Protein AF-A0A1Q7ASB4-F1 (afdb_monomer_lite)

Secondary structure (DSSP, 8-state):
-------EEE--HHHHHHHHHHHHH-TTTTTS-HHHHHHHHHH-EEEEE-TTPEEEE-STT-EEEEEES-EE-TTS-EE-TT-EE---SSSS-EEEEEESS-EEEEEETTGGGGGGGS---PPPPPP--S--PPP-------PPPP--PPPPPPPS---HHHHHHHHHHHHHHHHHHHHHHHHHHHHT-SPEEE-S---TTEEEEEEEESEEEEEETTEEEEEETT-EEEEETT-EEEE-TT-EEEEE-TTS-EEEE-TT-EEEEEEEEEETTTBEEEEEEEEEES-EEEE---S-TTBPPPEEEEEETTEEEEEEEEEEEEEETTEEEEEEEEEEETTEEEPP--S-B-SSSSSTT-BPPPP----PPP---------------------------------PPPPPPPPPPPPPPPPPPPPPPPEEEEEEES-SEEPEEPPTT-EEESSS-TTS-SEEEEEEEEEE-SSS-GGG-EEEEEEEETTT--EEEEE-EEETTEEEEEEEEE--GGGTT-EEEEEEEEEE-TT--EEEEEEEEEEP--EEE-

Structure (mmCIF, N/CA/C/O backbone):
data_AF-A0A1Q7ASB4-F1
#
_entry.id   AF-A0A1Q7ASB4-F1
#
loop_
_atom_site.group_PDB
_atom_site.id
_atom_site.type_symbol
_atom_site.label_atom_id
_atom_site.label_alt_id
_atom_site.label_comp_id
_atom_site.label_asym_id
_atom_site.label_entity_id
_atom_site.label_seq_id
_atom_site.pdbx_PDB_ins_code
_atom_site.Cartn_x
_atom_site.Cartn_y
_atom_site.Cartn_z
_atom_site.occupancy
_atom_site.B_iso_or_equiv
_atom_site.auth_seq_id
_atom_site.auth_comp_id
_atom_site.auth_asym_id
_atom_site.auth_atom_id
_atom_site.pdbx_PDB_model_num
ATOM 1 N N . MET A 1 1 ? -13.206 16.708 -4.229 1.00 25.05 1 MET A N 1
ATOM 2 C CA . MET A 1 1 ? -12.860 16.455 -2.815 1.00 25.05 1 MET A CA 1
ATOM 3 C C . MET A 1 1 ? -12.119 15.139 -2.797 1.00 25.05 1 MET A C 1
ATOM 5 O O . MET A 1 1 ? -12.651 14.188 -3.350 1.00 25.05 1 MET A O 1
ATOM 9 N N . ALA A 1 2 ? -10.882 15.121 -2.306 1.00 22.73 2 ALA A N 1
ATOM 10 C CA . ALA A 1 2 ? -10.065 13.915 -2.298 1.00 22.73 2 ALA A CA 1
ATOM 11 C C . ALA A 1 2 ? -10.265 13.195 -0.964 1.00 22.73 2 ALA A C 1
ATOM 13 O O . ALA A 1 2 ? -9.857 13.717 0.072 1.00 22.73 2 ALA A O 1
ATOM 14 N N . ALA A 1 3 ? -10.899 12.026 -1.001 1.00 24.25 3 ALA A N 1
ATOM 15 C CA . ALA A 1 3 ? -10.689 11.035 0.038 1.00 24.25 3 ALA A CA 1
ATOM 16 C C . ALA A 1 3 ? -9.322 10.402 -0.259 1.00 24.25 3 ALA A C 1
ATOM 18 O O . ALA A 1 3 ? -9.082 9.919 -1.365 1.00 24.25 3 ALA A O 1
ATOM 19 N N . ALA A 1 4 ? -8.384 10.564 0.669 1.00 26.89 4 ALA A N 1
ATOM 20 C CA . ALA A 1 4 ? -7.011 10.104 0.528 1.00 26.89 4 ALA A CA 1
ATOM 21 C C . ALA A 1 4 ? -6.717 9.163 1.693 1.00 26.89 4 ALA A C 1
ATOM 23 O O . ALA A 1 4 ? -6.247 9.592 2.746 1.00 26.89 4 ALA A O 1
ATOM 24 N N . VAL A 1 5 ? -7.036 7.885 1.501 1.00 30.77 5 VAL A N 1
ATOM 25 C CA . VAL A 1 5 ? -6.716 6.816 2.448 1.00 30.77 5 VAL A CA 1
ATOM 26 C C . VAL A 1 5 ? -5.707 5.889 1.778 1.00 30.77 5 VAL A C 1
ATOM 28 O O . VAL A 1 5 ? -5.995 5.276 0.749 1.00 30.77 5 VAL A O 1
ATOM 31 N N . GLY A 1 6 ? -4.502 5.850 2.355 1.00 34.44 6 GLY A N 1
ATOM 32 C CA . GLY A 1 6 ? -3.413 4.964 1.941 1.00 34.44 6 GLY A CA 1
ATOM 33 C C . GLY A 1 6 ? -3.735 3.480 2.169 1.00 34.44 6 GLY A C 1
ATOM 34 O O . GLY A 1 6 ? -4.826 3.150 2.633 1.00 34.44 6 GLY A O 1
ATOM 35 N N . PRO A 1 7 ? -2.798 2.561 1.874 1.00 34.56 7 PRO A N 1
ATOM 36 C CA . PRO A 1 7 ? -3.008 1.135 2.104 1.00 34.56 7 PRO A CA 1
ATOM 37 C C . PRO A 1 7 ? -3.270 0.858 3.592 1.00 34.56 7 PRO A C 1
ATOM 39 O O . PRO A 1 7 ? -2.356 0.868 4.415 1.00 34.56 7 PRO A O 1
ATOM 42 N N . VAL A 1 8 ? -4.526 0.581 3.941 1.00 42.12 8 VAL A N 1
ATOM 43 C CA . VAL A 1 8 ? -4.885 0.149 5.296 1.00 42.12 8 VAL A CA 1
ATOM 44 C C . VAL A 1 8 ? -4.297 -1.255 5.521 1.00 42.12 8 VAL A C 1
ATOM 46 O O . VAL A 1 8 ? -4.379 -2.086 4.609 1.00 42.12 8 VAL A O 1
ATOM 49 N N . PRO A 1 9 ? -3.708 -1.564 6.693 1.00 46.97 9 PRO A N 1
ATOM 50 C CA . PRO A 1 9 ? -3.301 -2.927 7.027 1.00 46.97 9 PRO A CA 1
ATOM 51 C C . PRO A 1 9 ? -4.515 -3.862 7.005 1.00 46.97 9 PRO A C 1
ATOM 53 O O . PRO A 1 9 ? -5.436 -3.702 7.803 1.00 46.97 9 PRO A O 1
ATOM 56 N N . GLY A 1 10 ? -4.536 -4.816 6.072 1.00 51.00 10 GLY A N 1
ATOM 57 C CA . GLY A 1 10 ? -5.626 -5.778 5.921 1.00 51.00 10 GLY A CA 1
ATOM 58 C C . GLY A 1 10 ? -5.279 -7.178 6.420 1.00 51.00 10 GLY A C 1
ATOM 59 O O . GLY A 1 10 ? -4.098 -7.502 6.596 1.00 51.00 10 GLY A O 1
ATOM 60 N N . PRO A 1 11 ? -6.295 -8.047 6.581 1.00 57.06 11 PRO A N 1
ATOM 61 C CA . PRO A 1 11 ? -6.079 -9.449 6.905 1.00 57.06 11 PRO A CA 1
ATOM 62 C C . PRO A 1 11 ? -5.204 -10.138 5.837 1.00 57.06 11 PRO A C 1
ATOM 64 O O . PRO A 1 11 ? -5.311 -9.807 4.647 1.00 57.06 11 PRO A O 1
ATOM 67 N N . PRO A 1 12 ? -4.357 -11.112 6.226 1.00 59.62 12 PRO A N 1
ATOM 68 C CA . PRO A 1 12 ? -3.463 -11.820 5.309 1.00 59.62 12 PRO A CA 1
ATOM 69 C C . PRO A 1 12 ? -4.223 -12.504 4.162 1.00 59.62 12 PRO A C 1
ATOM 71 O O . PRO A 1 12 ? -5.393 -12.847 4.334 1.00 59.62 12 PRO A O 1
ATOM 74 N N . PRO A 1 13 ? -3.590 -12.791 3.006 1.00 58.12 13 PRO A N 1
ATOM 75 C CA . PRO A 1 13 ? -4.288 -13.299 1.818 1.00 58.12 13 PRO A CA 1
ATOM 76 C C . PRO A 1 13 ? -5.186 -14.527 2.055 1.00 58.12 13 PRO A C 1
ATOM 78 O O . PRO A 1 13 ? -6.270 -14.610 1.479 1.00 58.12 13 PRO A O 1
ATOM 81 N N . ALA A 1 14 ? -4.778 -15.453 2.931 1.00 61.59 14 ALA A N 1
ATOM 82 C CA . ALA A 1 14 ? -5.577 -16.625 3.293 1.00 61.59 14 ALA A CA 1
ATOM 83 C C . ALA A 1 14 ? -6.843 -16.258 4.094 1.00 61.59 14 ALA A C 1
ATOM 85 O O . ALA A 1 14 ? -7.936 -16.730 3.783 1.00 61.59 14 ALA A O 1
ATOM 86 N N . GLU A 1 15 ? -6.716 -15.373 5.084 1.00 69.50 15 GLU A N 1
ATOM 87 C CA . GLU A 1 15 ? -7.846 -14.894 5.887 1.00 69.50 15 GLU A CA 1
ATOM 88 C C . GLU A 1 15 ? -8.772 -13.965 5.086 1.00 69.50 15 GLU A C 1
ATOM 90 O O . GLU A 1 15 ? -9.994 -14.014 5.221 1.00 69.50 15 GLU A O 1
ATOM 95 N N . ARG A 1 16 ? -8.202 -13.170 4.176 1.00 69.88 16 ARG A N 1
ATOM 96 C CA . ARG A 1 16 ? -8.936 -12.350 3.210 1.00 69.88 16 ARG A CA 1
ATOM 97 C C . ARG A 1 16 ? -9.783 -13.208 2.266 1.00 69.88 16 ARG A C 1
ATOM 99 O O . ARG A 1 16 ? -10.935 -12.864 2.020 1.00 69.88 16 ARG A O 1
ATOM 106 N N . ALA A 1 17 ? -9.256 -14.331 1.773 1.00 68.38 17 ALA A N 1
ATOM 107 C CA . ALA A 1 17 ? -10.013 -15.270 0.940 1.00 68.38 17 ALA A CA 1
ATOM 108 C C . ALA A 1 17 ? -11.163 -15.951 1.713 1.00 68.38 17 ALA A C 1
ATOM 110 O O . ALA A 1 17 ? -12.240 -16.186 1.161 1.00 68.38 17 ALA A O 1
ATOM 111 N N . GLU A 1 18 ? -10.967 -16.228 3.003 1.00 75.38 18 GLU A N 1
ATOM 112 C CA . GLU A 1 18 ? -12.019 -16.725 3.893 1.00 75.38 18 GLU A CA 1
ATOM 113 C C . GLU A 1 18 ? -13.109 -15.672 4.148 1.00 75.38 18 GLU A C 1
ATOM 115 O O . GLU A 1 18 ? -14.295 -15.996 4.088 1.00 75.38 18 GLU A O 1
ATOM 120 N N . LEU A 1 19 ? -12.731 -14.408 4.362 1.00 77.81 19 LEU A N 1
ATOM 121 C CA . LEU A 1 19 ? -13.666 -13.281 4.419 1.00 77.81 19 LEU A CA 1
ATOM 122 C C . LEU A 1 19 ? -14.417 -13.088 3.091 1.00 77.81 19 LEU A C 1
ATOM 124 O O . LEU A 1 19 ? -15.621 -12.841 3.123 1.00 77.81 19 LEU A O 1
ATOM 128 N N . GLU A 1 20 ? -13.756 -13.235 1.931 1.00 78.38 20 GLU A N 1
ATOM 129 C CA . GLU A 1 20 ? -14.415 -13.192 0.613 1.00 78.38 20 GLU A CA 1
ATOM 130 C C . GLU A 1 20 ? -15.538 -14.242 0.566 1.00 78.38 20 GLU A C 1
ATOM 132 O O . GLU A 1 20 ? -16.700 -13.882 0.366 1.00 78.38 20 GLU A O 1
ATOM 137 N N . LEU A 1 21 ? -15.224 -15.501 0.889 1.00 77.88 21 LEU A N 1
ATOM 138 C CA . LEU A 1 21 ? -16.192 -16.603 0.965 1.00 77.88 21 LEU A CA 1
ATOM 139 C C . LEU A 1 21 ? -17.301 -16.385 2.009 1.00 77.88 21 LEU A C 1
ATOM 141 O O . LEU A 1 21 ? -18.442 -16.794 1.787 1.00 77.88 21 LEU A O 1
ATOM 145 N N . LEU A 1 22 ? -16.991 -15.774 3.154 1.00 78.50 22 LEU A N 1
ATOM 146 C CA . LEU A 1 22 ? -17.960 -15.516 4.221 1.00 78.50 22 LEU A CA 1
ATOM 147 C C . LEU A 1 22 ? -18.964 -14.424 3.830 1.00 78.50 22 LEU A C 1
ATOM 149 O O . LEU A 1 22 ? -20.159 -14.577 4.083 1.00 78.50 22 LEU A O 1
ATOM 153 N N . PHE A 1 23 ? -18.500 -13.357 3.176 1.00 77.81 23 PHE A N 1
ATOM 154 C CA . PHE A 1 23 ? -19.364 -12.283 2.685 1.00 77.81 23 PHE A CA 1
ATOM 155 C C . PHE A 1 23 ? -20.238 -12.740 1.504 1.00 77.81 23 PHE A C 1
ATOM 157 O O . PHE A 1 23 ? -21.387 -12.318 1.432 1.00 77.81 23 PHE A O 1
ATOM 164 N N . ASP A 1 24 ? -19.760 -13.644 0.635 1.00 73.19 24 ASP A N 1
ATOM 165 C CA . ASP A 1 24 ? -20.602 -14.256 -0.415 1.00 73.19 24 ASP A CA 1
ATOM 166 C C . ASP A 1 24 ? -21.713 -15.146 0.165 1.00 73.19 24 ASP A C 1
ATOM 168 O O . ASP A 1 24 ? -22.799 -15.252 -0.404 1.00 73.19 24 ASP A O 1
ATOM 172 N N . ARG A 1 25 ? -21.452 -15.801 1.304 1.00 69.38 25 ARG A N 1
ATOM 173 C CA . ARG A 1 25 ? -22.406 -16.703 1.974 1.00 69.38 25 ARG A CA 1
ATOM 174 C C . ARG A 1 25 ? -23.361 -15.988 2.930 1.00 69.38 25 ARG A C 1
ATOM 176 O O . ARG A 1 25 ? -24.376 -16.570 3.311 1.00 69.38 25 ARG A O 1
ATOM 183 N N . SER A 1 26 ? -23.056 -14.758 3.339 1.00 66.94 26 SER A N 1
ATOM 184 C CA . SER A 1 26 ? -23.902 -13.981 4.243 1.00 66.94 26 SER A CA 1
ATOM 185 C C . SER A 1 26 ? -24.906 -13.140 3.456 1.00 66.94 26 SER A C 1
ATOM 187 O O . SER A 1 26 ? -24.569 -12.112 2.870 1.00 66.94 26 SER A O 1
ATOM 189 N N . THR A 1 27 ? -26.178 -13.539 3.493 1.00 67.00 27 THR A N 1
ATOM 190 C CA . THR A 1 27 ? -27.277 -12.814 2.828 1.00 67.00 27 THR A CA 1
ATOM 191 C C . THR A 1 27 ? -27.410 -11.361 3.296 1.00 67.00 27 THR A C 1
ATOM 193 O O . THR A 1 27 ? -27.825 -10.508 2.520 1.00 67.00 27 THR A O 1
ATOM 196 N N . ALA A 1 28 ? -27.004 -11.057 4.533 1.00 61.56 28 ALA A N 1
ATOM 197 C CA . ALA A 1 28 ? -26.990 -9.700 5.078 1.00 61.56 28 ALA A CA 1
ATOM 198 C C . ALA A 1 28 ? -25.867 -8.809 4.504 1.00 61.56 28 ALA A C 1
ATOM 200 O O . ALA A 1 28 ? -25.971 -7.587 4.573 1.00 61.56 28 ALA A O 1
ATOM 201 N N . LEU A 1 29 ? -24.809 -9.400 3.936 1.00 68.69 29 LEU A N 1
ATOM 202 C CA . LEU A 1 29 ? -23.646 -8.694 3.376 1.00 68.69 29 LEU A CA 1
ATOM 203 C C . LEU A 1 29 ? -23.665 -8.651 1.836 1.00 68.69 29 LEU A C 1
ATOM 205 O O . LEU A 1 29 ? -22.977 -7.829 1.234 1.00 68.69 29 LEU A O 1
ATOM 209 N N . ALA A 1 30 ? -24.496 -9.478 1.194 1.00 65.31 30 ALA A N 1
ATOM 210 C CA . ALA A 1 30 ? -24.619 -9.580 -0.263 1.00 65.31 30 ALA A CA 1
ATOM 211 C C . ALA A 1 30 ? -25.117 -8.296 -0.966 1.00 65.31 30 ALA A C 1
ATOM 213 O O . ALA A 1 30 ? -24.951 -8.158 -2.176 1.00 65.31 30 ALA A O 1
ATOM 214 N N . HIS A 1 31 ? -25.726 -7.362 -0.228 1.00 64.69 31 HIS A N 1
ATOM 215 C CA . HIS A 1 31 ? -26.260 -6.097 -0.757 1.00 64.69 31 HIS A CA 1
ATOM 216 C C . HIS A 1 31 ? -25.287 -4.909 -0.675 1.00 64.69 31 HIS A C 1
ATOM 218 O O . HIS A 1 31 ? -25.620 -3.820 -1.141 1.00 64.69 31 HIS A O 1
ATOM 224 N N . LEU A 1 32 ? -24.107 -5.097 -0.079 1.00 67.69 32 LEU A N 1
ATOM 225 C CA . LEU A 1 32 ? -23.082 -4.058 0.023 1.00 67.69 32 LEU A CA 1
ATOM 226 C C . LEU A 1 32 ? -22.476 -3.738 -1.348 1.00 67.69 32 LEU A C 1
ATOM 228 O O . LEU A 1 32 ? -22.364 -4.616 -2.209 1.00 67.69 32 LEU A O 1
ATOM 232 N N . SER A 1 33 ? -22.021 -2.496 -1.546 1.00 66.00 33 SER A N 1
ATOM 233 C CA . SER A 1 33 ? -21.209 -2.201 -2.724 1.00 66.00 33 SER A CA 1
ATOM 234 C C . SER A 1 33 ? -19.874 -2.952 -2.645 1.00 66.00 33 SER A C 1
ATOM 236 O O . SER A 1 33 ? -19.412 -3.353 -1.574 1.00 66.00 33 SER A O 1
ATOM 238 N N . THR A 1 34 ? -19.227 -3.148 -3.795 1.00 64.50 34 THR A N 1
ATOM 239 C CA . THR A 1 34 ? -17.900 -3.782 -3.856 1.00 64.50 34 THR A CA 1
ATOM 240 C C . THR A 1 34 ? -16.873 -3.028 -3.005 1.00 64.50 34 THR A C 1
ATOM 242 O O . THR A 1 34 ? -16.002 -3.655 -2.416 1.00 64.50 34 THR A O 1
ATOM 245 N N . GLU A 1 35 ? -16.998 -1.704 -2.912 1.00 59.06 35 GLU A N 1
ATOM 246 C CA . GLU A 1 35 ? -16.090 -0.821 -2.179 1.00 59.06 35 GLU A CA 1
ATOM 247 C C . GLU A 1 35 ? -16.343 -0.898 -0.665 1.00 59.06 35 GLU A C 1
ATOM 249 O O . GLU A 1 35 ? -15.414 -1.190 0.083 1.00 59.06 35 GLU A O 1
ATOM 254 N N . ASP A 1 36 ? -17.608 -0.819 -0.226 1.00 66.62 36 ASP A N 1
ATOM 255 C CA . ASP A 1 36 ? -18.000 -1.029 1.182 1.00 66.62 36 ASP A CA 1
ATOM 256 C C . ASP A 1 36 ? -17.567 -2.405 1.690 1.00 66.62 36 ASP A C 1
ATOM 258 O O . ASP A 1 36 ? -17.061 -2.555 2.802 1.00 66.62 36 ASP A O 1
ATOM 262 N N . ARG A 1 37 ? -17.752 -3.433 0.854 1.00 72.75 37 ARG A N 1
ATOM 263 C CA . ARG A 1 37 ? -17.335 -4.801 1.149 1.00 72.75 37 ARG A CA 1
ATOM 264 C C . ARG A 1 37 ? -15.818 -4.884 1.313 1.00 72.75 37 ARG A C 1
ATOM 266 O O . ARG A 1 37 ? -15.356 -5.453 2.297 1.00 72.75 37 ARG A O 1
ATOM 273 N N . LEU A 1 38 ? -15.044 -4.291 0.403 1.00 67.56 38 LEU A N 1
ATOM 274 C CA . LEU A 1 38 ? -13.582 -4.259 0.501 1.00 67.56 38 LEU A CA 1
ATOM 275 C C . LEU A 1 38 ? -13.092 -3.472 1.728 1.00 67.56 38 LEU A C 1
ATOM 277 O O . LEU A 1 38 ? -12.167 -3.942 2.387 1.00 67.56 38 LEU A O 1
ATOM 281 N N . GLY A 1 39 ? -13.722 -2.344 2.068 1.00 65.50 39 GLY A N 1
ATOM 282 C CA . GLY A 1 39 ? -13.407 -1.544 3.258 1.00 65.50 39 GLY A CA 1
ATOM 283 C C . GLY A 1 39 ? -13.753 -2.250 4.574 1.00 65.50 39 GLY A C 1
ATOM 284 O O . GLY A 1 39 ? -12.938 -2.294 5.494 1.00 65.50 39 GLY A O 1
ATOM 285 N N . LEU A 1 40 ? -14.915 -2.905 4.656 1.00 72.94 40 LEU A N 1
ATOM 286 C CA . LEU A 1 40 ? -15.279 -3.728 5.815 1.00 72.94 40 LEU A CA 1
ATOM 287 C C . LEU A 1 40 ? -14.334 -4.915 5.998 1.00 72.94 40 LEU A C 1
ATOM 289 O O . LEU A 1 40 ? -13.968 -5.236 7.124 1.00 72.94 40 LEU A O 1
ATOM 293 N N . MET A 1 41 ? -13.931 -5.565 4.906 1.00 73.12 41 MET A N 1
ATOM 294 C CA . MET A 1 41 ? -12.998 -6.692 4.943 1.00 73.12 41 MET A CA 1
ATOM 295 C C . MET A 1 41 ? -11.558 -6.251 5.223 1.00 73.12 41 MET A C 1
ATOM 297 O O . MET A 1 41 ? -10.802 -7.027 5.796 1.00 73.12 41 MET A O 1
ATOM 301 N N . ALA A 1 42 ? -11.184 -5.019 4.863 1.00 65.06 42 ALA A N 1
ATOM 302 C CA . ALA A 1 42 ? -9.929 -4.394 5.269 1.00 65.06 42 ALA A CA 1
ATOM 303 C C . ALA A 1 42 ? -9.858 -4.212 6.790 1.00 65.06 42 ALA A C 1
ATOM 305 O O . ALA A 1 42 ? -8.862 -4.570 7.406 1.00 65.06 42 ALA A O 1
ATOM 306 N N . ALA A 1 43 ? -10.933 -3.694 7.390 1.00 71.44 43 ALA A N 1
ATOM 307 C CA . ALA A 1 43 ? -10.997 -3.392 8.818 1.00 71.44 43 ALA A CA 1
ATOM 308 C C . ALA A 1 43 ? -11.424 -4.585 9.703 1.00 71.44 43 ALA A C 1
ATOM 310 O O . ALA A 1 43 ? -11.426 -4.466 10.932 1.00 71.44 43 ALA A O 1
ATOM 311 N N . ALA A 1 44 ? -11.816 -5.716 9.106 1.00 77.38 44 ALA A N 1
ATOM 312 C CA . ALA A 1 44 ? -12.326 -6.886 9.817 1.00 77.38 44 ALA A CA 1
ATOM 313 C C . ALA A 1 44 ? -11.263 -7.513 10.733 1.00 77.38 44 ALA A C 1
ATOM 315 O O . ALA A 1 44 ? -10.131 -7.761 10.323 1.00 77.38 44 ALA A O 1
ATOM 316 N N . ARG A 1 45 ? -11.647 -7.827 11.976 1.00 80.31 45 ARG A N 1
ATOM 317 C CA . ARG A 1 45 ? -10.744 -8.380 13.000 1.00 80.31 45 ARG A CA 1
ATOM 318 C C . ARG A 1 45 ? -11.115 -9.830 13.326 1.00 80.31 45 ARG A C 1
ATOM 320 O O . ARG A 1 45 ? -12.277 -10.070 13.675 1.00 80.31 45 ARG A O 1
ATOM 327 N N . PRO A 1 46 ? -10.182 -10.797 13.247 1.00 84.62 46 PRO A N 1
ATOM 328 C CA . PRO A 1 46 ? -10.483 -12.185 13.564 1.00 84.62 46 PRO A CA 1
ATOM 329 C C . PRO A 1 46 ? -10.635 -12.356 15.076 1.00 84.62 46 PRO A C 1
ATOM 331 O O . PRO A 1 46 ? -9.860 -11.823 15.868 1.00 84.62 46 PRO A O 1
ATOM 334 N N . VAL A 1 47 ? -11.624 -13.144 15.488 1.00 85.81 47 VAL A N 1
ATOM 335 C CA . VAL A 1 47 ? -11.865 -13.507 16.887 1.00 85.81 47 VAL A CA 1
ATOM 336 C C . VAL A 1 47 ? -12.008 -15.019 16.985 1.00 85.81 47 VAL A C 1
ATOM 338 O O . VAL A 1 47 ? -12.831 -15.624 16.298 1.00 85.81 47 VAL A O 1
ATOM 341 N N . THR A 1 48 ? -11.217 -15.632 17.865 1.00 89.94 48 THR A N 1
ATOM 342 C CA . THR A 1 48 ? -11.305 -17.061 18.189 1.00 89.94 48 THR A CA 1
ATOM 343 C C . THR A 1 48 ? -11.598 -17.216 19.675 1.00 89.94 48 THR A C 1
ATOM 345 O O . THR A 1 48 ? -10.921 -16.615 20.505 1.00 89.94 48 THR A O 1
ATOM 348 N N . LEU A 1 49 ? -12.612 -18.012 20.010 1.00 85.62 49 LEU A N 1
ATOM 349 C CA . LEU A 1 49 ? -13.100 -18.205 21.374 1.00 85.62 49 LEU A CA 1
ATOM 350 C C . LEU A 1 49 ? -13.089 -19.696 21.736 1.00 85.62 49 LEU A C 1
ATOM 352 O O . LEU A 1 49 ? -13.638 -20.499 20.975 1.00 85.62 49 LEU A O 1
ATOM 356 N N . PRO A 1 50 ? -12.518 -20.092 22.888 1.00 85.44 50 PRO A N 1
ATOM 357 C CA . PRO A 1 50 ? -12.701 -21.437 23.420 1.00 85.44 50 PRO A CA 1
ATOM 358 C C . PRO A 1 50 ? -14.132 -21.624 23.968 1.00 85.44 50 PRO A C 1
ATOM 360 O O . PRO A 1 50 ? -14.811 -20.636 24.268 1.00 85.44 50 PRO A O 1
ATOM 363 N N . PRO A 1 51 ? -14.598 -22.874 24.159 1.00 88.50 51 PRO A N 1
ATOM 364 C CA . PRO A 1 51 ? -15.855 -23.150 24.851 1.00 88.50 51 PRO A CA 1
ATOM 365 C C . PRO A 1 51 ? -15.924 -22.448 26.216 1.00 88.50 51 PRO A C 1
ATOM 367 O O . PRO A 1 51 ? -14.957 -22.452 26.974 1.00 88.50 51 PRO A O 1
ATOM 370 N N . GLY A 1 52 ? -17.074 -21.855 26.530 1.00 82.69 52 GLY A N 1
ATOM 371 C CA . GLY A 1 52 ? -17.317 -21.083 27.749 1.00 82.69 52 GLY A CA 1
ATOM 372 C C . GLY A 1 52 ? -16.892 -19.611 27.686 1.00 82.69 52 GLY A C 1
ATOM 373 O O . GLY A 1 52 ? -17.312 -18.841 28.547 1.00 82.69 52 GLY A O 1
ATOM 374 N N . ALA A 1 53 ? -16.119 -19.178 26.682 1.00 87.00 53 ALA A N 1
ATOM 375 C CA . ALA A 1 53 ? -15.738 -17.771 26.550 1.00 87.00 53 ALA A CA 1
ATOM 376 C C . ALA A 1 53 ? -16.895 -16.899 26.033 1.00 87.00 53 ALA A C 1
ATOM 378 O O . ALA A 1 53 ? -17.686 -17.313 25.182 1.00 87.00 53 ALA A O 1
ATOM 379 N N . GLN A 1 54 ? -16.977 -15.669 26.540 1.00 88.00 54 GLN A N 1
ATOM 380 C CA . GLN A 1 54 ? -17.984 -14.685 26.150 1.00 88.00 54 GLN A CA 1
ATOM 381 C C . GLN A 1 54 ? -17.475 -13.803 25.003 1.00 88.00 54 GLN A C 1
ATOM 383 O O . GLN A 1 54 ? -16.337 -13.341 25.021 1.00 88.00 54 GLN A O 1
ATOM 388 N N . LEU A 1 55 ? -18.345 -13.539 24.030 1.00 83.81 55 LEU A N 1
ATOM 389 C CA . LEU A 1 55 ? -18.132 -12.569 22.961 1.00 83.81 55 LEU A CA 1
ATOM 390 C C . LEU A 1 55 ? -18.805 -11.245 23.327 1.00 83.81 55 LEU A C 1
ATOM 392 O O . LEU A 1 55 ? -20.008 -11.213 23.593 1.00 83.81 55 LEU A O 1
ATOM 396 N N . THR A 1 56 ? -18.049 -10.155 23.296 1.00 83.88 56 THR A N 1
ATOM 397 C CA . THR A 1 56 ? -18.526 -8.783 23.514 1.00 83.88 56 THR A CA 1
ATOM 398 C C . THR A 1 56 ? -18.154 -7.910 22.320 1.00 83.88 56 THR A C 1
ATOM 400 O O . THR A 1 56 ? -17.117 -8.116 21.691 1.00 83.88 56 THR A O 1
ATOM 403 N N . LEU A 1 57 ? -19.006 -6.935 22.000 1.00 75.94 57 LEU A N 1
ATOM 404 C CA . LEU A 1 57 ? -18.696 -5.888 21.025 1.00 75.94 57 LEU A CA 1
ATOM 405 C C . LEU A 1 57 ? -18.389 -4.581 21.758 1.00 75.94 57 LEU A C 1
ATOM 407 O O . LEU A 1 57 ? -19.069 -4.225 22.725 1.00 75.94 57 LEU A O 1
ATOM 411 N N . ILE A 1 58 ? -17.339 -3.892 21.310 1.00 71.12 58 ILE A N 1
ATOM 412 C CA . ILE A 1 58 ? -16.806 -2.699 21.975 1.00 71.12 58 ILE A CA 1
ATOM 413 C C . ILE A 1 58 ? -17.508 -1.451 21.426 1.00 71.12 58 ILE A C 1
ATOM 415 O O . ILE A 1 58 ? -18.077 -0.673 22.194 1.00 71.12 58 ILE A O 1
ATOM 419 N N . GLY A 1 59 ? -17.517 -1.277 20.103 1.00 66.62 59 GLY A N 1
ATOM 420 C CA . GLY A 1 59 ? -18.181 -0.172 19.428 1.00 66.62 59 GLY A CA 1
ATOM 421 C C . GLY A 1 59 ? -19.687 -0.382 19.272 1.00 66.62 59 GLY A C 1
ATOM 422 O O . GLY A 1 59 ? -20.167 -1.468 18.955 1.00 66.62 59 GLY A O 1
ATOM 423 N N . ALA A 1 60 ? -20.448 0.704 19.424 1.00 67.81 60 ALA A N 1
ATOM 424 C CA . ALA A 1 60 ? -21.896 0.740 19.186 1.00 67.81 60 ALA A CA 1
ATOM 425 C C . ALA A 1 60 ? -22.293 0.312 17.760 1.00 67.81 60 ALA A C 1
ATOM 427 O O . ALA A 1 60 ? -23.373 -0.238 17.540 1.00 67.81 60 ALA A O 1
ATOM 428 N N . GLN A 1 61 ? -21.417 0.613 16.798 1.00 74.75 61 GLN A N 1
ATOM 429 C CA . GLN A 1 61 ? -21.617 0.381 15.369 1.00 74.75 61 GLN A CA 1
ATOM 430 C C . GLN A 1 61 ? -20.915 -0.882 14.867 1.00 74.75 61 GLN A C 1
ATOM 432 O O . GLN A 1 61 ? -20.989 -1.168 13.675 1.00 74.75 61 GLN A O 1
ATOM 437 N N . ASP A 1 62 ? -20.246 -1.627 15.746 1.00 78.50 62 ASP A N 1
ATOM 438 C CA . ASP A 1 62 ? -19.581 -2.868 15.370 1.00 78.50 62 ASP A CA 1
ATOM 439 C C . ASP A 1 62 ? -20.626 -3.966 15.158 1.00 78.50 62 ASP A C 1
ATOM 441 O O . ASP A 1 62 ? -21.635 -4.043 15.866 1.00 78.50 62 ASP A O 1
ATOM 445 N N . ALA A 1 63 ? -20.358 -4.847 14.204 1.00 83.25 63 ALA A N 1
ATOM 446 C CA . ALA A 1 63 ? -21.065 -6.108 14.048 1.00 83.25 63 ALA A CA 1
ATOM 447 C C . ALA A 1 63 ? -20.085 -7.279 14.195 1.00 83.25 63 ALA A C 1
ATOM 449 O O . ALA A 1 63 ? -18.868 -7.101 14.202 1.00 83.25 63 ALA A O 1
ATOM 450 N N . VAL A 1 64 ? -20.601 -8.497 14.300 1.00 86.56 64 VAL A N 1
ATOM 451 C CA . VAL A 1 64 ? -19.807 -9.725 14.238 1.00 86.56 64 VAL A CA 1
ATOM 452 C C . VAL A 1 64 ? -20.500 -10.754 13.364 1.00 86.56 64 VAL A C 1
ATOM 454 O O . VAL A 1 64 ? -21.702 -10.978 13.497 1.00 86.56 64 VAL A O 1
ATOM 457 N N . VAL A 1 65 ? -19.738 -11.390 12.477 1.00 87.56 65 VAL A N 1
ATOM 458 C CA . VAL A 1 65 ? -20.199 -12.510 11.654 1.00 87.56 65 VAL A CA 1
ATOM 459 C C . VAL A 1 65 ? -19.469 -13.787 12.066 1.00 87.56 65 VAL A C 1
ATOM 461 O O . VAL A 1 65 ? -18.245 -13.809 12.183 1.00 87.56 65 VAL A O 1
ATOM 464 N N . LEU A 1 66 ? -20.214 -14.858 12.337 1.00 84.31 66 LEU A N 1
ATOM 465 C CA . LEU A 1 66 ? -19.633 -16.146 12.723 1.00 84.31 66 LEU A CA 1
ATOM 466 C C . LEU A 1 66 ? -19.141 -16.904 11.486 1.00 84.31 66 LEU A C 1
ATOM 468 O O . LEU A 1 66 ? -19.875 -17.041 10.509 1.00 84.31 66 LEU A O 1
ATOM 472 N N . THR A 1 67 ? -17.946 -17.485 11.560 1.00 85.19 67 THR A N 1
ATOM 473 C CA . THR A 1 67 ? -17.373 -18.331 10.499 1.00 85.19 67 THR A CA 1
ATOM 474 C C . THR A 1 67 ? -17.522 -19.812 10.823 1.00 85.19 67 THR A C 1
ATOM 476 O O . THR A 1 67 ? -17.831 -20.614 9.945 1.00 85.19 67 THR A O 1
ATOM 479 N N . SER A 1 68 ? -17.339 -20.192 12.091 1.00 83.88 68 SER A N 1
ATOM 480 C CA . SER A 1 68 ? -17.481 -21.574 12.557 1.00 83.88 68 SER A CA 1
ATOM 481 C C . SER A 1 68 ? -17.819 -21.657 14.050 1.00 83.88 68 SER A C 1
ATOM 483 O O . SER A 1 68 ? -17.597 -20.718 14.816 1.00 83.88 68 SER A O 1
ATOM 485 N N . GLY A 1 69 ? -18.360 -22.807 14.462 1.00 87.12 69 GLY A N 1
ATOM 486 C CA . GLY A 1 69 ? -18.774 -23.073 15.840 1.00 87.12 69 GLY A CA 1
ATOM 487 C C . GLY A 1 69 ? -20.208 -22.643 16.167 1.00 87.12 69 GLY A C 1
ATOM 488 O O . GLY A 1 69 ? -20.999 -22.311 15.281 1.00 87.12 69 GLY A O 1
ATOM 489 N N . VAL A 1 70 ? -20.541 -22.698 17.459 1.00 86.62 70 VAL A N 1
ATOM 490 C CA . VAL A 1 70 ? -21.852 -22.342 18.017 1.00 86.62 70 VAL A CA 1
ATOM 491 C C . VAL A 1 70 ? -21.681 -21.329 19.148 1.00 86.62 70 VAL A C 1
ATOM 493 O O . VAL A 1 70 ? -21.022 -21.625 20.147 1.00 86.62 70 VAL A O 1
ATOM 496 N N . LEU A 1 71 ? -22.317 -20.163 19.023 1.00 87.38 71 LEU A N 1
ATOM 497 C CA . LEU A 1 71 ? -22.408 -19.147 20.079 1.00 87.38 71 LEU A CA 1
ATOM 498 C C . LEU A 1 71 ? -23.854 -19.073 20.589 1.00 87.38 71 LEU A C 1
ATOM 500 O O . LEU A 1 71 ? -24.780 -18.976 19.791 1.00 87.38 71 LEU A O 1
ATOM 504 N N . VAL A 1 72 ? -24.064 -19.111 21.902 1.00 88.81 72 VAL A N 1
ATOM 505 C CA . VAL A 1 72 ? -25.391 -19.029 22.529 1.00 88.81 72 VAL A CA 1
ATOM 506 C C . VAL A 1 72 ? -25.611 -17.613 23.044 1.00 88.81 72 VAL A C 1
ATOM 508 O O . VAL A 1 72 ? -24.856 -17.125 23.884 1.00 88.81 72 VAL A O 1
ATOM 511 N N . ARG A 1 73 ? -26.637 -16.938 22.533 1.00 86.69 73 ARG A N 1
ATOM 512 C CA . ARG A 1 73 ? -27.030 -15.591 22.963 1.00 86.69 73 ARG A CA 1
ATOM 513 C C . ARG A 1 73 ? -27.617 -15.585 24.386 1.00 86.69 73 ARG A C 1
ATOM 515 O O . ARG A 1 73 ? -28.112 -16.616 24.839 1.00 86.69 73 ARG A O 1
ATOM 522 N N . PRO A 1 74 ? -27.682 -14.420 25.063 1.00 78.12 74 PRO A N 1
ATOM 523 C CA . PRO A 1 74 ? -28.373 -14.282 26.351 1.00 78.12 74 PRO A CA 1
ATOM 524 C C . PRO A 1 74 ? -29.869 -14.654 26.330 1.00 78.12 74 PRO A C 1
ATOM 526 O O . PRO A 1 74 ? -30.420 -14.983 27.374 1.00 78.12 74 PRO A O 1
ATOM 529 N N . ASP A 1 75 ? -30.525 -14.633 25.161 1.00 79.31 75 ASP A N 1
ATOM 530 C CA . ASP A 1 75 ? -31.914 -15.090 24.963 1.00 79.31 75 ASP A CA 1
ATOM 531 C C . ASP A 1 75 ? -32.031 -16.610 24.706 1.00 79.31 75 ASP A C 1
ATOM 533 O O . ASP A 1 75 ? -33.101 -17.103 24.353 1.00 79.31 75 ASP A O 1
ATOM 537 N N . GLY A 1 76 ? -30.930 -17.357 24.855 1.00 78.38 76 GLY A N 1
ATOM 538 C CA . GLY A 1 76 ? -30.857 -18.805 24.66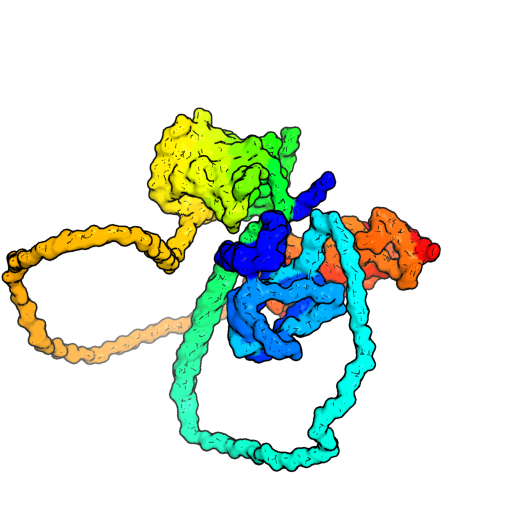1 1.00 78.38 76 GLY A CA 1
ATOM 539 C C . GLY A 1 76 ? -30.749 -19.261 23.203 1.00 78.38 76 GLY A C 1
ATOM 540 O O . GLY A 1 76 ? -30.647 -20.463 22.958 1.00 78.38 76 GLY A O 1
ATOM 541 N N . LYS A 1 77 ? -30.753 -18.350 22.218 1.00 82.88 77 LYS A N 1
ATOM 542 C CA . LYS A 1 77 ? -30.675 -18.730 20.797 1.00 82.88 77 LYS A CA 1
ATOM 543 C C . LYS A 1 77 ? -29.255 -19.102 20.380 1.00 82.88 77 LYS A C 1
ATOM 545 O O . LYS A 1 77 ? -28.302 -18.378 20.667 1.00 82.88 77 LYS A O 1
ATOM 550 N N . GLU A 1 78 ? -29.128 -20.198 19.636 1.00 87.81 78 GLU A N 1
ATOM 551 C CA . GLU A 1 78 ? -27.872 -20.584 18.992 1.00 87.81 78 GLU A CA 1
ATOM 552 C C . GLU A 1 78 ? -27.629 -19.785 17.705 1.00 87.81 78 GLU A C 1
ATOM 554 O O . GLU A 1 78 ? -28.497 -19.676 16.840 1.00 87.81 78 GLU A O 1
ATOM 559 N N . LEU A 1 79 ? -26.406 -19.287 17.561 1.00 83.69 79 LEU A N 1
ATOM 560 C CA . LEU A 1 79 ? -25.849 -18.685 16.359 1.00 83.69 79 LEU A CA 1
ATOM 561 C C . LEU A 1 79 ? -24.781 -19.618 15.791 1.00 83.69 79 LEU A C 1
ATOM 563 O O . LEU A 1 79 ? -24.040 -20.256 16.543 1.00 83.69 79 LEU A O 1
ATOM 567 N N . ARG A 1 80 ? -24.704 -19.694 14.463 1.00 85.31 80 ARG A N 1
ATOM 568 C CA . ARG A 1 80 ? -23.820 -20.597 13.709 1.00 85.31 80 ARG A CA 1
ATOM 569 C C . ARG A 1 80 ? -23.153 -19.834 12.561 1.00 85.31 80 ARG A C 1
ATOM 571 O O . ARG A 1 80 ? -23.428 -18.652 12.372 1.00 85.31 80 ARG A O 1
ATOM 578 N N . ALA A 1 81 ? -22.286 -20.506 11.806 1.00 80.94 81 ALA A N 1
ATOM 579 C CA . ALA A 1 81 ? -21.626 -19.949 10.623 1.00 80.94 81 ALA A CA 1
ATOM 580 C C . ALA A 1 81 ? -22.596 -19.171 9.704 1.00 80.94 81 ALA A C 1
ATOM 582 O O . ALA A 1 81 ? -23.698 -19.640 9.421 1.00 80.94 81 ALA A O 1
ATOM 583 N N . GLY A 1 82 ? -22.185 -17.983 9.257 1.00 71.50 82 GLY A N 1
ATOM 584 C CA . GLY A 1 82 ? -22.978 -17.048 8.452 1.00 71.50 82 GLY A CA 1
ATOM 585 C C . GLY A 1 82 ? -23.882 -16.096 9.248 1.00 71.50 82 GLY A C 1
ATOM 586 O O . GLY A 1 82 ? -24.345 -15.105 8.682 1.00 71.50 82 GLY A O 1
ATOM 587 N N . ALA A 1 83 ? -24.120 -16.338 10.544 1.00 80.56 83 ALA A N 1
ATOM 588 C CA . ALA A 1 83 ? -24.935 -15.449 11.371 1.00 80.56 83 ALA A CA 1
ATOM 589 C C . ALA A 1 83 ? -24.216 -14.116 11.641 1.00 80.56 83 ALA A C 1
ATOM 591 O O . ALA A 1 83 ? -23.111 -14.110 12.185 1.00 80.56 83 ALA A O 1
ATOM 592 N N . LEU A 1 84 ? -24.876 -13.007 11.294 1.00 81.94 84 LEU A N 1
ATOM 593 C CA . LEU A 1 84 ? -24.464 -11.633 11.592 1.00 81.94 84 LEU A CA 1
ATOM 594 C C . LEU A 1 84 ? -25.196 -11.130 12.847 1.00 81.94 84 LEU A C 1
ATOM 596 O O . LEU A 1 84 ? -26.401 -11.349 12.993 1.00 81.94 84 LEU A O 1
ATOM 600 N N . VAL A 1 85 ? -24.484 -10.449 13.747 1.00 79.50 85 VAL A N 1
ATOM 601 C CA . VAL A 1 85 ? -25.043 -9.845 14.965 1.00 79.50 85 VAL A CA 1
ATOM 602 C C . VAL A 1 85 ? -24.488 -8.440 15.171 1.00 79.50 85 VAL A C 1
ATOM 604 O O . VAL A 1 85 ? -23.304 -8.211 14.956 1.00 79.50 85 VAL A O 1
ATOM 607 N N . GLY A 1 86 ? -25.333 -7.515 15.625 1.00 74.56 86 GLY A N 1
ATOM 608 C CA . GLY A 1 86 ? -25.048 -6.082 15.575 1.00 74.56 86 GLY A CA 1
ATOM 609 C C . GLY A 1 86 ? -25.419 -5.480 14.208 1.00 74.56 86 GLY A C 1
ATOM 610 O O . GLY A 1 86 ? -25.863 -6.211 13.319 1.00 74.56 86 GLY A O 1
ATOM 611 N N . PRO A 1 87 ? -25.291 -4.154 14.037 1.00 67.00 87 PRO A N 1
ATOM 612 C CA . PRO A 1 87 ? -24.838 -3.192 15.036 1.00 67.00 87 PRO A CA 1
ATOM 613 C C . PRO A 1 87 ? -25.934 -2.936 16.079 1.00 67.00 87 PRO A C 1
ATOM 615 O O . PRO A 1 87 ? -27.123 -3.060 15.789 1.00 67.00 87 PRO A O 1
ATOM 618 N N . PHE A 1 88 ? -25.545 -2.609 17.311 1.00 64.69 88 PHE A N 1
ATOM 619 C CA . PHE A 1 88 ? -26.495 -2.424 18.420 1.00 64.69 88 PHE A CA 1
ATOM 620 C C . PHE A 1 88 ? -26.872 -0.955 18.669 1.00 64.69 88 PHE A C 1
ATOM 622 O O . PHE A 1 88 ? -27.811 -0.678 19.410 1.00 64.69 88 PHE A O 1
ATOM 629 N N . GLY A 1 89 ? -26.163 -0.005 18.053 1.00 54.09 89 GLY A N 1
ATOM 630 C CA . GLY A 1 89 ? -26.478 1.426 18.068 1.00 54.09 89 GLY A CA 1
ATOM 631 C C . GLY A 1 89 ? -26.154 2.166 19.372 1.00 54.09 89 GLY A C 1
ATOM 632 O O . GLY A 1 89 ? -26.176 3.394 19.380 1.00 54.09 89 GLY A O 1
ATOM 633 N N . VAL A 1 90 ? -25.804 1.457 20.452 1.00 51.88 90 VAL A N 1
ATOM 634 C CA . VAL A 1 90 ? -25.505 2.032 21.776 1.00 51.88 90 VAL A CA 1
ATOM 635 C C . VAL A 1 90 ? -24.207 1.426 22.338 1.00 51.88 90 VAL A C 1
ATOM 637 O O . VAL A 1 90 ? -24.071 0.203 22.303 1.00 51.88 90 VAL A O 1
ATOM 640 N N . PRO A 1 91 ? -23.243 2.224 22.843 1.00 47.69 91 PRO A N 1
ATOM 641 C CA . PRO A 1 91 ? -22.034 1.714 23.485 1.00 47.69 91 PRO A CA 1
ATOM 642 C C . PRO A 1 91 ? -22.181 1.632 25.024 1.00 47.69 91 PRO A C 1
ATOM 644 O O . PRO A 1 91 ? -22.776 2.532 25.621 1.00 47.69 91 PRO A O 1
ATOM 647 N N . PRO A 1 92 ? -21.584 0.625 25.693 1.00 52.31 92 PRO A N 1
ATOM 648 C CA . PRO A 1 92 ? -21.023 -0.590 25.102 1.00 52.31 92 PRO A CA 1
ATOM 649 C C . PRO A 1 92 ? -22.140 -1.464 24.513 1.00 52.31 92 PRO A C 1
ATOM 651 O O . PRO A 1 92 ? -23.200 -1.611 25.118 1.00 52.31 92 PRO A O 1
ATOM 654 N N . ALA A 1 93 ? -21.885 -2.085 23.359 1.00 57.44 93 ALA A N 1
ATOM 655 C CA . ALA A 1 93 ? -22.882 -2.886 22.638 1.00 57.44 93 ALA A CA 1
ATOM 656 C C . ALA A 1 93 ? -23.322 -4.164 23.389 1.00 57.44 93 ALA A C 1
ATOM 658 O O . ALA A 1 93 ? -24.335 -4.775 23.051 1.00 57.44 93 ALA A O 1
ATOM 659 N N . GLY A 1 94 ? -22.585 -4.544 24.437 1.00 61.53 94 GLY A N 1
ATOM 660 C CA . GLY A 1 94 ? -22.941 -5.616 25.360 1.00 61.53 94 GLY A CA 1
ATOM 661 C C . GLY A 1 94 ? -22.460 -7.008 24.927 1.00 61.53 94 GLY A C 1
ATOM 662 O O . GLY A 1 94 ? -21.715 -7.157 23.952 1.00 61.53 94 GLY A O 1
ATOM 663 N N . PRO A 1 95 ? -22.833 -8.052 25.690 1.00 71.19 95 PRO A N 1
ATOM 664 C CA . PRO A 1 95 ? -22.468 -9.427 25.382 1.00 71.19 95 PRO A CA 1
ATOM 665 C C . PRO A 1 95 ? -23.320 -9.981 24.235 1.00 71.19 95 PRO A C 1
ATOM 667 O O . PRO A 1 95 ? -24.541 -10.102 24.339 1.00 71.19 95 PRO A O 1
ATOM 670 N N . VAL A 1 96 ? -22.653 -10.392 23.158 1.00 79.38 96 VAL A N 1
ATOM 671 C CA . VAL A 1 96 ? -23.265 -11.063 22.003 1.00 79.38 96 VAL A CA 1
ATOM 672 C C . VAL A 1 96 ? -23.733 -12.467 22.390 1.00 79.38 96 VAL A C 1
ATOM 674 O O . VAL A 1 96 ? -24.821 -12.890 22.007 1.00 79.38 96 VAL A O 1
ATOM 677 N N . GLY A 1 97 ? -22.924 -13.191 23.167 1.00 86.44 97 GLY A N 1
ATOM 678 C CA . GLY A 1 97 ? -23.217 -14.554 23.605 1.00 86.44 97 GLY A CA 1
ATOM 679 C C . GLY A 1 97 ? -22.002 -15.278 24.182 1.00 86.44 97 GLY A C 1
ATOM 680 O O . GLY A 1 97 ? -20.926 -14.699 24.307 1.00 86.44 97 GLY A O 1
ATOM 681 N N . ILE A 1 98 ? -22.181 -16.549 24.532 1.00 89.31 98 ILE A N 1
ATOM 682 C CA . ILE A 1 98 ? -21.154 -17.441 25.085 1.00 89.31 98 ILE A CA 1
ATOM 683 C C . ILE A 1 98 ? -20.896 -18.579 24.093 1.00 89.31 98 ILE A C 1
ATOM 685 O O . ILE A 1 98 ? -21.832 -19.195 23.583 1.00 89.31 98 ILE A O 1
ATOM 689 N N . ALA A 1 99 ? -19.632 -18.873 23.807 1.00 89.31 99 ALA A N 1
ATOM 690 C CA . ALA A 1 99 ? -19.235 -19.951 22.911 1.00 89.31 99 ALA A CA 1
ATOM 691 C C . ALA A 1 99 ? -19.559 -21.327 23.530 1.00 89.31 99 ALA A C 1
ATOM 693 O O . ALA A 1 99 ? -19.087 -21.657 24.616 1.00 89.31 99 ALA A O 1
ATOM 694 N N . ARG A 1 100 ? -20.369 -22.149 22.851 1.00 85.31 100 ARG A N 1
ATOM 695 C CA . ARG A 1 100 ? -20.697 -23.526 23.278 1.00 85.31 100 ARG A CA 1
ATOM 696 C C . ARG A 1 100 ? -19.672 -24.542 22.769 1.00 85.31 100 ARG A C 1
ATOM 698 O O . ARG A 1 100 ? -19.393 -25.534 23.433 1.00 85.31 100 ARG A O 1
ATOM 705 N N . THR A 1 101 ? -19.117 -24.283 21.592 1.00 87.88 101 THR A N 1
ATOM 706 C CA . THR A 1 101 ? -17.981 -24.998 20.989 1.00 87.88 101 THR A CA 1
ATOM 707 C C . THR A 1 101 ? -16.807 -24.020 20.866 1.00 87.88 101 THR A C 1
ATOM 709 O O . THR A 1 101 ? -16.997 -22.839 21.154 1.00 87.88 101 THR A O 1
ATOM 712 N N . PRO A 1 102 ? -15.618 -24.425 20.379 1.00 88.06 102 PRO A N 1
ATOM 713 C CA . PRO A 1 102 ? -14.701 -23.450 19.802 1.00 88.06 102 PRO A CA 1
ATOM 714 C C . PRO A 1 102 ? -15.446 -22.659 18.714 1.00 88.06 102 PRO A C 1
ATOM 716 O O . PRO A 1 102 ? -16.170 -23.260 17.912 1.00 88.06 102 PRO A O 1
ATOM 719 N N . VAL A 1 103 ? -15.326 -21.334 18.729 1.00 88.62 103 VAL A N 1
ATOM 720 C CA . VAL A 1 103 ? -15.962 -20.417 17.770 1.00 88.62 103 VAL A CA 1
ATOM 721 C C . VAL A 1 103 ? -14.876 -19.604 17.082 1.00 88.62 103 VAL A C 1
ATOM 723 O O . VAL A 1 103 ? -13.985 -19.086 17.754 1.00 88.62 103 VAL A O 1
ATOM 726 N N . ARG A 1 104 ? -14.981 -19.446 15.760 1.00 88.44 104 ARG A N 1
ATOM 727 C CA . ARG A 1 104 ? -14.228 -18.438 15.003 1.00 88.44 104 ARG A CA 1
ATOM 728 C C . ARG A 1 104 ? -15.207 -17.495 14.319 1.00 88.44 104 ARG A C 1
ATOM 730 O O . ARG A 1 104 ? -16.201 -17.936 13.739 1.00 88.44 104 ARG A O 1
ATOM 737 N N . ALA A 1 105 ? -14.947 -16.203 14.438 1.00 87.06 105 ALA A N 1
ATOM 738 C CA . ALA A 1 105 ? -15.809 -15.126 13.977 1.00 87.06 105 ALA A CA 1
ATOM 739 C C . ALA A 1 105 ? -14.970 -13.923 13.527 1.00 87.06 105 ALA A C 1
ATOM 741 O O . ALA A 1 105 ? -13.775 -13.848 13.813 1.00 87.06 105 ALA A O 1
ATOM 742 N N . TRP A 1 106 ? -15.613 -12.972 12.859 1.00 86.94 106 TRP A N 1
ATOM 743 C CA . TRP A 1 106 ? -15.013 -11.725 12.396 1.00 86.94 106 TRP A CA 1
ATOM 744 C C . TRP A 1 106 ? -15.795 -10.538 12.937 1.00 86.94 106 TRP A C 1
ATOM 746 O O . TRP A 1 106 ? -16.985 -10.404 12.648 1.00 86.94 106 TRP A O 1
ATOM 756 N N . VAL A 1 107 ? -15.135 -9.678 13.712 1.00 87.00 107 VAL A N 1
ATOM 757 C CA . VAL A 1 107 ? -15.696 -8.386 14.122 1.00 87.00 107 VAL A CA 1
ATOM 758 C C . VAL A 1 107 ? -15.533 -7.410 12.963 1.00 87.00 107 VAL A C 1
ATOM 760 O O . VAL A 1 107 ? -14.432 -7.223 12.451 1.00 87.00 107 VAL A O 1
ATOM 763 N N . LEU A 1 108 ? -16.645 -6.807 12.556 1.00 84.00 108 LEU A N 1
ATOM 764 C CA . LEU A 1 108 ? -16.761 -5.817 11.495 1.00 84.00 108 LEU A CA 1
ATOM 765 C C . LEU A 1 108 ? -16.939 -4.442 12.162 1.00 84.00 108 LEU A C 1
ATOM 767 O O . LEU A 1 108 ? -18.064 -4.105 12.552 1.00 84.00 108 LEU A O 1
ATOM 771 N N . PRO A 1 109 ? -15.858 -3.672 12.380 1.00 72.19 109 PRO A N 1
ATOM 772 C CA . PRO A 1 109 ? -15.955 -2.384 13.053 1.00 72.19 109 PRO A CA 1
ATOM 773 C C . PRO A 1 109 ? -16.727 -1.376 12.198 1.00 72.19 109 PRO A C 1
ATOM 775 O O . PRO A 1 109 ? -16.680 -1.424 10.970 1.00 72.19 109 PRO A O 1
ATOM 778 N N . ALA A 1 110 ? -17.438 -0.457 12.855 1.00 63.09 110 ALA A N 1
ATOM 779 C CA . ALA A 1 110 ? -18.197 0.622 12.206 1.00 63.09 110 ALA A CA 1
ATOM 780 C C . ALA A 1 110 ? -19.239 0.188 11.142 1.00 63.09 110 ALA A C 1
ATOM 782 O O . ALA A 1 110 ? -19.731 1.029 10.389 1.00 63.09 110 ALA A O 1
ATOM 783 N N . PHE A 1 111 ? -19.649 -1.084 11.119 1.00 61.12 111 PHE A N 1
ATOM 784 C CA . PHE A 1 111 ? -20.642 -1.642 10.194 1.00 61.12 111 PHE A CA 1
ATOM 785 C C . PHE A 1 111 ? -21.956 -0.838 10.115 1.00 61.12 111 PHE A C 1
ATOM 787 O O . PHE A 1 111 ? -22.502 -0.645 9.031 1.00 61.12 111 PHE A O 1
ATOM 794 N N . GLY A 1 112 ? -22.451 -0.293 11.232 1.00 54.25 112 GLY A N 1
ATOM 795 C CA . GLY A 1 112 ? -23.643 0.572 11.221 1.00 54.25 112 GLY A CA 1
ATOM 796 C C . GLY A 1 112 ? -23.458 1.925 10.517 1.00 54.25 112 GLY A C 1
ATOM 797 O O . GLY A 1 112 ? -24.435 2.515 10.052 1.00 54.25 112 GLY A O 1
ATOM 798 N N . GLY A 1 113 ? -22.215 2.391 10.364 1.00 49.22 113 GLY A N 1
ATOM 799 C CA . GLY A 1 113 ? -21.864 3.601 9.614 1.00 49.22 113 GLY A CA 1
ATOM 800 C C . GLY A 1 113 ? -21.910 3.438 8.091 1.00 49.22 113 GLY A C 1
ATOM 801 O O . GLY A 1 113 ? -22.004 4.439 7.384 1.00 49.22 113 GLY A O 1
ATOM 802 N N . VAL A 1 114 ? -21.926 2.205 7.573 1.00 51.75 114 VAL A N 1
ATOM 803 C CA . VAL A 1 114 ? -21.918 1.893 6.124 1.00 51.75 114 VAL A CA 1
ATOM 804 C C . VAL A 1 114 ? -23.182 2.402 5.406 1.00 51.75 114 VAL A C 1
ATOM 806 O O . VAL A 1 114 ? -23.204 2.604 4.197 1.00 51.75 114 VAL A O 1
ATOM 809 N N . THR A 1 115 ? -24.235 2.729 6.160 1.00 42.03 115 THR A N 1
ATOM 810 C CA . THR A 1 115 ? -25.430 3.416 5.642 1.00 42.03 115 THR A CA 1
ATOM 811 C C . THR A 1 115 ? -25.196 4.876 5.229 1.00 42.03 115 THR A C 1
ATOM 813 O O . THR A 1 115 ? -26.043 5.441 4.543 1.00 42.03 115 THR A O 1
ATOM 816 N N . THR A 1 116 ? -24.061 5.503 5.565 1.00 38.78 116 THR A N 1
ATOM 817 C CA . THR A 1 116 ? -23.786 6.915 5.213 1.00 38.78 116 THR A CA 1
ATOM 818 C C . THR A 1 116 ? -23.585 7.177 3.714 1.00 38.78 116 THR A C 1
ATOM 820 O O . THR A 1 116 ? -23.682 8.330 3.292 1.00 38.78 116 THR A O 1
ATOM 823 N N . LEU A 1 117 ? -23.423 6.133 2.892 1.00 39.00 117 LEU A N 1
ATOM 824 C CA . LEU A 1 117 ? -23.455 6.227 1.425 1.00 39.00 117 LEU A CA 1
ATOM 825 C C . LEU A 1 117 ? -24.853 5.967 0.819 1.00 39.00 117 LEU A C 1
ATOM 827 O O . LEU A 1 117 ? -25.058 6.177 -0.377 1.00 39.00 117 LEU A O 1
ATOM 831 N N . LEU A 1 118 ? -25.849 5.578 1.628 1.00 30.77 118 LEU A N 1
ATOM 832 C CA . LEU A 1 118 ? -27.229 5.325 1.201 1.00 30.77 118 LEU A CA 1
ATOM 833 C C . LEU A 1 118 ? -28.195 6.392 1.734 1.00 30.77 118 LEU A C 1
ATOM 835 O O . LEU A 1 118 ? -28.670 6.371 2.867 1.00 30.77 118 LEU A O 1
ATOM 839 N N . ARG A 1 119 ? -28.543 7.326 0.848 1.00 29.12 119 ARG A N 1
ATOM 840 C CA . ARG A 1 119 ? -29.468 8.438 1.094 1.00 29.12 119 ARG A CA 1
ATOM 841 C C . ARG A 1 119 ? -30.924 7.972 1.292 1.00 29.12 119 ARG A C 1
ATOM 843 O O . ARG A 1 119 ? -31.706 8.089 0.356 1.00 29.12 119 ARG A O 1
ATOM 850 N N . THR A 1 120 ? -31.320 7.566 2.505 1.00 27.94 120 THR A N 1
ATOM 851 C CA . THR A 1 120 ? -32.724 7.647 2.987 1.00 27.94 120 THR A CA 1
ATOM 852 C C . THR A 1 120 ? -32.853 7.554 4.512 1.00 27.94 120 THR A C 1
ATOM 854 O O . THR A 1 120 ? -32.059 6.906 5.178 1.00 27.94 120 THR A O 1
ATOM 857 N N . ALA A 1 121 ? -33.895 8.208 5.034 1.00 28.62 121 ALA A N 1
ATOM 858 C CA . ALA A 1 121 ? -34.232 8.422 6.443 1.00 28.62 121 ALA A CA 1
ATOM 859 C C . ALA A 1 121 ? -34.060 7.236 7.419 1.00 28.62 121 ALA A C 1
ATOM 861 O O . ALA A 1 121 ? -34.529 6.125 7.177 1.00 28.62 121 ALA A O 1
ATOM 862 N N . THR A 1 122 ? -33.527 7.549 8.602 1.00 28.17 122 THR A N 1
ATOM 863 C CA . THR A 1 122 ? -33.588 6.726 9.816 1.00 28.17 122 THR A CA 1
ATOM 864 C C . THR A 1 122 ? -35.032 6.544 10.307 1.00 28.17 122 THR A C 1
ATOM 866 O O . THR A 1 122 ? -35.711 7.538 10.578 1.00 28.17 122 THR A O 1
ATOM 869 N N . PRO A 1 123 ? -35.503 5.305 10.538 1.00 27.86 123 PRO A N 1
ATOM 870 C CA . PRO A 1 123 ? -36.611 5.053 11.454 1.00 27.86 123 PRO A CA 1
ATOM 871 C C . PRO A 1 123 ? -36.165 5.380 12.886 1.00 27.86 123 PRO A C 1
ATOM 873 O O . PRO A 1 123 ? -35.039 5.065 13.276 1.00 27.86 123 PRO A O 1
ATOM 876 N N . ALA A 1 124 ? -37.031 6.010 13.680 1.00 28.69 124 ALA A N 1
ATOM 877 C CA . ALA A 1 124 ? -36.700 6.374 15.057 1.00 28.69 124 ALA A CA 1
ATOM 878 C C . ALA A 1 124 ? -36.495 5.125 15.948 1.00 28.69 124 ALA A C 1
ATOM 880 O O . ALA A 1 124 ? -37.255 4.160 15.823 1.00 28.69 124 ALA A O 1
ATOM 881 N N . PRO A 1 125 ? -35.515 5.130 16.873 1.00 28.95 125 PRO A N 1
ATOM 882 C CA . PRO A 1 125 ? -35.307 4.020 17.795 1.00 28.95 125 PRO A CA 1
ATOM 883 C C . PRO A 1 125 ? -36.462 3.912 18.800 1.00 28.95 125 PRO A C 1
ATOM 885 O O . PRO A 1 125 ? -36.853 4.893 19.434 1.00 28.95 125 PRO A O 1
ATOM 888 N N . VAL A 1 126 ? -36.980 2.696 18.985 1.00 27.59 126 VAL A N 1
ATOM 889 C CA . VAL A 1 126 ? -37.954 2.396 20.042 1.00 27.59 126 VAL A CA 1
ATOM 890 C C . VAL A 1 126 ? -37.227 2.387 21.385 1.00 27.59 126 VAL A C 1
ATOM 892 O O . VAL A 1 126 ? -36.311 1.594 21.599 1.00 27.59 126 VAL A O 1
ATOM 895 N N . ALA A 1 127 ? -37.632 3.266 22.300 1.00 27.25 127 ALA A N 1
ATOM 896 C CA . ALA A 1 127 ? -37.024 3.355 23.620 1.00 27.25 127 ALA A CA 1
ATOM 897 C C . ALA A 1 127 ? -37.404 2.151 24.500 1.00 27.25 127 ALA A C 1
ATOM 899 O O . ALA A 1 127 ? -38.577 1.949 24.813 1.00 27.25 127 ALA A O 1
ATOM 900 N N . MET A 1 128 ? -36.403 1.407 24.977 1.00 32.28 128 MET A N 1
ATOM 901 C CA . MET A 1 128 ? -36.524 0.564 26.170 1.00 32.28 128 MET A CA 1
ATOM 902 C C . MET A 1 128 ? -35.552 1.086 27.230 1.00 32.28 128 MET A C 1
ATOM 904 O O . MET A 1 128 ? -34.338 1.040 27.049 1.00 32.28 128 MET A O 1
ATOM 908 N N . GLY A 1 129 ? -36.102 1.661 28.302 1.00 29.38 129 GLY A N 1
ATOM 909 C CA . GLY A 1 129 ? -35.328 2.299 29.367 1.00 29.38 129 GLY A CA 1
ATOM 910 C C . GLY A 1 129 ? -34.758 1.304 30.393 1.00 29.38 129 GLY A C 1
ATOM 911 O O . GLY A 1 129 ? -35.298 0.208 30.553 1.00 29.38 129 GLY A O 1
ATOM 912 N N . PRO A 1 130 ? -33.688 1.677 31.118 1.00 28.81 130 PRO A N 1
ATOM 913 C CA . PRO A 1 130 ? -33.111 0.854 32.178 1.00 28.81 130 PRO A CA 1
ATOM 914 C C . PRO A 1 130 ? -33.885 0.994 33.502 1.00 28.81 130 PRO A C 1
ATOM 916 O O . PRO A 1 130 ? -34.352 2.082 33.831 1.00 28.81 130 PRO A O 1
ATOM 919 N N . GLY A 1 131 ? -33.938 -0.077 34.309 1.00 34.22 131 GLY A N 1
ATOM 920 C CA . GLY A 1 131 ? -34.295 0.029 35.737 1.00 34.22 131 GLY A CA 1
ATOM 921 C C . GLY A 1 131 ? -35.479 -0.795 36.262 1.00 34.22 131 GLY A C 1
ATOM 922 O O . GLY A 1 131 ? -36.139 -0.340 37.190 1.00 34.22 131 GLY A O 1
ATOM 923 N N . VAL A 1 132 ? -35.750 -1.998 35.738 1.00 30.05 132 VAL A N 1
ATOM 924 C CA . VAL A 1 132 ? -36.737 -2.923 36.338 1.00 30.05 132 VAL A CA 1
ATOM 925 C C . VAL A 1 132 ? -36.044 -4.195 36.827 1.00 30.05 132 VAL A C 1
ATOM 927 O O . VAL A 1 132 ? -35.492 -4.954 36.034 1.00 30.05 132 VAL A O 1
ATOM 930 N N . ALA A 1 133 ? -36.082 -4.432 38.140 1.00 28.92 133 ALA A N 1
ATOM 931 C CA . ALA A 1 133 ? -35.647 -5.690 38.740 1.00 28.92 133 ALA A CA 1
ATOM 932 C C . ALA A 1 133 ? -36.740 -6.768 38.579 1.00 28.92 133 ALA A C 1
ATOM 934 O O . ALA A 1 133 ? -37.919 -6.454 38.766 1.00 28.92 133 ALA A O 1
ATOM 935 N N . PRO A 1 134 ? -36.394 -8.033 38.274 1.00 35.00 134 PRO A N 1
ATOM 936 C CA . PRO A 1 134 ? -37.373 -9.113 38.241 1.00 35.00 134 PRO A CA 1
ATOM 937 C C . PRO A 1 134 ? -37.862 -9.436 39.659 1.00 35.00 134 PRO A C 1
ATOM 939 O O . PRO A 1 134 ? -37.071 -9.712 40.562 1.00 35.00 134 PRO A O 1
ATOM 942 N N . ALA A 1 135 ? -39.180 -9.425 39.849 1.00 33.81 135 ALA A N 1
ATOM 943 C CA . ALA A 1 135 ? -39.811 -9.863 41.086 1.00 33.81 135 ALA A CA 1
ATOM 944 C C . ALA A 1 135 ? -40.085 -11.379 41.036 1.00 33.81 135 ALA A C 1
ATOM 946 O O . ALA A 1 135 ? -40.829 -11.830 40.168 1.00 33.81 135 ALA A O 1
ATOM 947 N N . PHE A 1 136 ? -39.546 -12.114 42.022 1.00 29.64 136 PHE A N 1
ATOM 948 C CA . PHE A 1 136 ? -39.692 -13.568 42.267 1.00 29.64 136 PHE A CA 1
ATOM 949 C C . PHE A 1 136 ? -38.986 -14.493 41.243 1.00 29.64 136 PHE A C 1
ATOM 951 O O . PHE A 1 136 ? -39.000 -14.231 40.048 1.00 29.64 136 PHE A O 1
ATOM 958 N N . GLY A 1 137 ? -38.339 -15.607 41.620 1.00 26.98 137 GLY A N 1
ATOM 959 C CA . GLY A 1 137 ? -38.022 -16.205 42.937 1.00 26.98 137 GLY A CA 1
ATOM 960 C C . GLY A 1 137 ? -36.829 -17.189 42.787 1.00 26.98 137 GLY A C 1
ATOM 961 O O . GLY A 1 137 ? -36.055 -17.024 41.854 1.00 26.98 137 GLY A O 1
ATOM 962 N N . VAL A 1 138 ? -36.573 -18.230 43.598 1.00 37.25 138 VAL A N 1
ATOM 963 C CA . VAL A 1 138 ? -37.273 -18.811 44.764 1.00 37.25 138 VAL A CA 1
ATOM 964 C C . VAL A 1 138 ? -36.239 -19.497 45.700 1.00 37.25 138 VAL A C 1
ATOM 966 O O . VAL A 1 138 ? -36.123 -20.713 45.679 1.00 37.25 138 VAL A O 1
ATOM 969 N N . HIS A 1 139 ? -35.492 -18.764 46.539 1.00 34.53 139 HIS A N 1
ATOM 970 C CA . HIS A 1 139 ? -34.763 -19.330 47.701 1.00 34.53 139 HIS A CA 1
ATOM 971 C C . HIS A 1 139 ? -34.563 -18.256 48.798 1.00 34.53 139 HIS A C 1
ATOM 973 O O . HIS A 1 139 ? -34.182 -17.135 48.458 1.00 34.53 139 HIS A O 1
ATOM 979 N N . PRO A 1 140 ? -34.787 -18.551 50.097 1.00 36.41 140 PRO A N 1
ATOM 980 C CA . PRO A 1 140 ? -34.421 -17.651 51.191 1.00 36.41 140 PRO A CA 1
ATOM 981 C C . PRO A 1 140 ? -32.929 -17.773 51.567 1.00 36.41 140 PRO A C 1
ATOM 983 O O . PRO A 1 140 ? -32.336 -18.836 51.374 1.00 36.41 140 PRO A O 1
ATOM 986 N N . PRO A 1 141 ? -32.312 -16.727 52.153 1.00 41.81 141 PRO A N 1
ATOM 987 C CA . PRO A 1 141 ? -30.916 -16.756 52.581 1.00 41.81 141 PRO A CA 1
ATOM 988 C C . PRO A 1 141 ? -30.765 -17.516 53.911 1.00 41.81 141 PRO A C 1
ATOM 990 O O . PRO A 1 141 ? -30.765 -16.922 54.987 1.00 41.81 141 PRO A O 1
ATOM 993 N N . ALA A 1 142 ? -30.635 -18.841 53.840 1.00 36.69 142 ALA A N 1
ATOM 994 C CA . ALA A 1 142 ? -30.328 -19.704 54.981 1.00 36.69 142 ALA A CA 1
ATOM 995 C C . ALA A 1 142 ? -29.180 -20.666 54.633 1.00 36.69 142 ALA A C 1
ATOM 997 O O . ALA A 1 142 ? -29.096 -21.165 53.514 1.00 36.69 142 ALA A O 1
ATOM 998 N N . GLY A 1 143 ? -28.264 -20.868 55.585 1.00 34.44 143 GLY A N 1
ATOM 999 C CA . GLY A 1 143 ? -26.937 -21.433 55.335 1.00 34.44 143 GLY A CA 1
ATOM 1000 C C . GLY A 1 143 ? -26.909 -22.844 54.739 1.00 34.44 143 GLY A C 1
ATOM 1001 O O . GLY A 1 143 ? -27.592 -23.752 55.210 1.00 34.44 143 GLY A O 1
ATOM 1002 N N . TYR A 1 144 ? -26.017 -23.038 53.765 1.00 37.28 144 TYR A N 1
ATOM 1003 C CA . TYR A 1 144 ? -25.534 -24.364 53.388 1.00 37.28 144 TYR A CA 1
ATOM 1004 C C . TYR A 1 144 ? -24.563 -24.898 54.459 1.00 37.28 144 TYR A C 1
ATOM 1006 O O . TYR A 1 144 ? -23.687 -24.149 54.903 1.00 37.28 144 TYR A O 1
ATOM 1014 N N . PRO A 1 145 ? -24.663 -26.177 54.863 1.00 42.94 145 PRO A N 1
ATOM 1015 C CA . PRO A 1 145 ? -23.662 -26.813 55.714 1.00 42.94 145 PRO A CA 1
ATOM 1016 C C . PRO A 1 145 ? -22.370 -27.094 54.920 1.00 42.94 145 PRO A C 1
ATOM 1018 O O . PRO A 1 145 ? -22.438 -27.363 53.718 1.00 42.94 145 PRO A O 1
ATOM 1021 N N . PRO A 1 146 ? -21.186 -27.073 55.560 1.00 46.16 146 PRO A N 1
ATOM 1022 C CA . PRO A 1 146 ? -19.927 -27.339 54.873 1.00 46.16 146 PRO A CA 1
ATOM 1023 C C . PRO A 1 146 ? -19.794 -28.829 54.522 1.00 46.16 146 PRO A C 1
ATOM 1025 O O . PRO A 1 146 ? -19.756 -29.685 55.405 1.00 46.16 146 PRO A O 1
ATOM 1028 N N . LEU A 1 147 ? -19.667 -29.135 53.229 1.00 42.06 147 LEU A N 1
ATOM 1029 C CA . LEU A 1 147 ? -19.346 -30.472 52.727 1.00 42.06 147 LEU A CA 1
ATOM 1030 C C . LEU A 1 147 ? -18.018 -30.451 51.966 1.00 42.06 147 LEU A C 1
ATOM 1032 O O . LEU A 1 147 ? -17.979 -30.034 50.812 1.00 42.06 147 LEU A O 1
ATOM 1036 N N . ALA A 1 148 ? -16.974 -30.925 52.654 1.00 39.22 148 ALA A N 1
ATOM 1037 C CA . ALA A 1 148 ? -15.716 -31.525 52.179 1.00 39.22 148 ALA A CA 1
ATOM 1038 C C . ALA A 1 148 ? -14.550 -31.073 53.074 1.00 39.22 148 ALA A C 1
ATOM 1040 O O . ALA A 1 148 ? -14.168 -29.904 53.082 1.00 39.22 148 ALA A O 1
ATOM 1041 N N . ALA A 1 149 ? -13.959 -32.016 53.810 1.00 46.16 149 ALA A N 1
ATOM 1042 C CA . ALA A 1 149 ? -12.624 -31.825 54.367 1.00 46.16 149 ALA A CA 1
ATOM 1043 C C . ALA A 1 149 ? -11.592 -31.795 53.217 1.00 46.16 149 ALA A C 1
ATOM 1045 O O . ALA A 1 149 ? -11.819 -32.453 52.195 1.00 46.16 149 ALA A O 1
ATOM 1046 N N . PRO A 1 150 ? -10.471 -31.062 53.348 1.00 46.31 150 PRO A N 1
ATOM 1047 C CA . PRO A 1 150 ? -9.439 -31.044 52.317 1.00 46.31 150 PRO A CA 1
ATOM 1048 C C . PRO A 1 150 ? -8.842 -32.450 52.111 1.00 46.31 150 PRO A C 1
ATOM 1050 O O . PRO A 1 150 ? -8.717 -33.200 53.085 1.00 46.31 150 PRO A O 1
ATOM 1053 N N . PRO A 1 151 ? -8.447 -32.822 50.877 1.00 52.28 151 PRO A N 1
ATOM 1054 C CA . PRO A 1 151 ? -7.754 -34.081 50.626 1.00 52.28 151 PRO A CA 1
ATOM 1055 C C . PRO A 1 151 ? -6.475 -34.194 51.464 1.00 52.28 151 PRO A C 1
ATOM 1057 O O . PRO A 1 151 ? -5.735 -33.220 51.616 1.00 52.28 151 PRO A O 1
ATOM 1060 N N . GLY A 1 152 ? -6.209 -35.390 51.993 1.00 50.03 152 GLY A N 1
ATOM 1061 C CA . GLY A 1 152 ? -4.964 -35.681 52.704 1.00 50.03 152 GLY A CA 1
ATOM 1062 C C . GLY A 1 152 ? -3.736 -35.537 51.799 1.00 50.03 152 GLY A C 1
ATOM 1063 O O . GLY A 1 152 ? -3.834 -35.662 50.578 1.00 50.03 152 GLY A O 1
ATOM 1064 N N . ALA A 1 153 ? -2.577 -35.278 52.407 1.00 49.75 153 ALA A N 1
ATOM 1065 C CA . ALA A 1 153 ? -1.317 -35.150 51.679 1.00 49.75 153 ALA A CA 1
ATOM 1066 C C . ALA A 1 153 ? -0.992 -36.435 50.881 1.00 49.75 153 ALA A C 1
ATOM 1068 O O . ALA A 1 153 ? -1.256 -37.536 51.375 1.00 49.75 153 ALA A O 1
ATOM 1069 N N . PRO A 1 154 ? -0.424 -36.318 49.664 1.00 50.94 154 PRO A N 1
ATOM 1070 C CA . PRO A 1 154 ? -0.083 -37.474 48.841 1.00 50.94 154 PRO A CA 1
ATOM 1071 C C . PRO A 1 154 ? 1.026 -38.327 49.487 1.00 50.94 154 PRO A C 1
ATOM 1073 O O . PRO A 1 154 ? 1.849 -37.793 50.238 1.00 50.94 154 PRO A O 1
ATOM 1076 N N . PRO A 1 155 ? 1.078 -39.641 49.193 1.00 56.53 155 PRO A N 1
ATOM 1077 C CA . PRO A 1 155 ? 2.140 -40.515 49.680 1.00 56.53 155 PRO A CA 1
ATOM 1078 C C . PRO A 1 155 ? 3.510 -40.086 49.131 1.00 56.53 155 PRO A C 1
ATOM 1080 O O . PRO A 1 155 ? 3.634 -39.596 48.008 1.00 56.53 155 PRO A O 1
ATOM 1083 N N . SER A 1 156 ? 4.545 -40.236 49.958 1.00 54.31 156 SER A N 1
ATOM 1084 C CA . SER A 1 156 ? 5.877 -39.659 49.740 1.00 54.31 156 SER A CA 1
ATOM 1085 C C . SER A 1 156 ? 6.885 -40.624 49.096 1.00 54.31 156 SER A C 1
ATOM 1087 O O . SER A 1 156 ? 8.078 -40.531 49.376 1.00 54.31 156 SER A O 1
ATOM 1089 N N . ASP A 1 157 ? 6.420 -41.576 48.287 1.00 56.47 157 ASP A N 1
ATOM 1090 C CA . ASP A 1 157 ? 7.218 -42.638 47.654 1.00 56.47 157 ASP A CA 1
ATOM 1091 C C . ASP A 1 157 ? 7.338 -42.505 46.120 1.00 56.47 157 ASP A C 1
ATOM 1093 O O . ASP A 1 157 ? 7.789 -43.425 45.436 1.00 56.47 157 ASP A O 1
ATOM 1097 N N . VAL A 1 158 ? 6.999 -41.335 45.564 1.00 55.09 158 VAL A N 1
ATOM 1098 C CA . VAL A 1 158 ? 7.162 -41.036 44.131 1.00 55.09 158 VAL A CA 1
ATOM 1099 C C . VAL A 1 158 ? 8.632 -40.740 43.786 1.00 55.09 158 VAL A C 1
ATOM 1101 O O . VAL A 1 158 ? 9.195 -39.720 44.186 1.00 55.09 158 VAL A O 1
ATOM 1104 N N . ASP A 1 159 ? 9.246 -41.626 42.995 1.00 55.72 159 ASP A N 1
ATOM 1105 C CA . ASP A 1 159 ? 10.628 -41.534 42.492 1.00 55.72 159 ASP A CA 1
ATOM 1106 C C . ASP A 1 159 ? 10.798 -40.430 41.420 1.00 55.72 159 ASP A C 1
ATOM 1108 O O . ASP A 1 159 ? 10.741 -40.668 40.207 1.00 55.72 159 ASP A O 1
ATOM 1112 N N . GLY A 1 160 ? 11.009 -39.193 41.880 1.00 55.41 160 GLY A N 1
ATOM 1113 C CA . GLY A 1 160 ? 11.082 -37.990 41.040 1.00 55.41 160 GLY A CA 1
ATOM 1114 C C . GLY A 1 160 ? 12.255 -37.913 40.046 1.00 55.41 160 GLY A C 1
ATOM 1115 O O . GLY A 1 160 ? 12.269 -37.026 39.189 1.00 55.41 160 GLY A O 1
ATOM 1116 N N . ASP A 1 161 ? 13.234 -38.823 40.094 1.00 57.78 161 ASP A N 1
ATOM 1117 C CA . ASP A 1 161 ? 14.354 -38.820 39.138 1.00 57.78 161 ASP A CA 1
ATOM 1118 C C . ASP A 1 161 ? 14.009 -39.471 37.784 1.00 57.78 161 ASP A C 1
ATOM 1120 O O . ASP A 1 161 ? 14.721 -39.257 36.791 1.00 57.78 161 ASP A O 1
ATOM 1124 N N . ARG A 1 162 ? 12.883 -40.197 37.692 1.00 53.69 162 ARG A N 1
ATOM 1125 C CA . ARG A 1 162 ? 12.310 -40.616 36.399 1.00 53.69 162 ARG A CA 1
ATOM 1126 C C . ARG A 1 162 ? 11.553 -39.485 35.704 1.00 53.69 162 ARG A C 1
ATOM 1128 O O . ARG A 1 162 ? 11.743 -39.308 34.496 1.00 53.69 162 ARG A O 1
ATOM 1135 N N . ASP A 1 163 ? 10.784 -38.689 36.449 1.00 53.44 163 ASP A N 1
ATOM 1136 C CA . ASP A 1 163 ? 9.995 -37.578 35.897 1.00 53.44 163 ASP A CA 1
ATOM 1137 C C . ASP A 1 163 ? 10.877 -36.526 35.229 1.00 53.44 163 ASP A C 1
ATOM 1139 O O . ASP A 1 163 ? 10.647 -36.179 34.073 1.00 53.44 163 ASP A O 1
ATOM 1143 N N . ARG A 1 164 ? 11.981 -36.117 35.865 1.00 57.28 164 ARG A N 1
ATOM 1144 C CA . ARG A 1 164 ? 12.888 -35.070 35.348 1.00 57.28 164 ARG A CA 1
ATOM 1145 C C . ARG A 1 164 ? 13.406 -35.303 33.923 1.00 57.28 164 ARG A C 1
ATOM 1147 O O . ARG A 1 164 ? 13.754 -34.346 33.226 1.00 57.28 164 ARG A O 1
ATOM 1154 N N . ARG A 1 165 ? 13.494 -36.557 33.458 1.00 64.19 165 ARG A N 1
ATOM 1155 C CA . ARG A 1 165 ? 13.890 -36.877 32.069 1.00 64.19 165 ARG A CA 1
ATOM 1156 C C . ARG A 1 165 ? 12.720 -36.791 31.091 1.00 64.19 165 ARG A C 1
ATOM 1158 O O . ARG A 1 165 ? 12.943 -36.427 29.935 1.00 64.19 165 ARG A O 1
ATOM 1165 N N . PHE A 1 166 ? 11.511 -37.125 31.536 1.00 61.53 166 PHE A N 1
ATOM 1166 C CA . PHE A 1 166 ? 10.284 -36.930 30.769 1.00 61.53 166 PHE A CA 1
ATOM 1167 C C . PHE A 1 166 ? 9.926 -35.447 30.693 1.00 61.53 166 PHE A C 1
ATOM 1169 O O . PHE A 1 166 ? 9.774 -34.944 29.585 1.00 61.53 166 PHE A O 1
ATOM 1176 N N . GLU A 1 167 ? 9.937 -34.729 31.819 1.00 70.62 167 GLU A N 1
ATOM 1177 C CA . GLU A 1 167 ? 9.794 -33.272 31.884 1.00 70.62 167 GLU A CA 1
ATOM 1178 C C . GLU A 1 167 ? 10.768 -32.582 30.932 1.00 70.62 167 GLU A C 1
ATOM 1180 O O . GLU A 1 167 ? 10.336 -31.833 30.066 1.00 70.62 167 GLU A O 1
ATOM 1185 N N . ARG A 1 168 ? 12.075 -32.878 31.001 1.00 76.69 168 ARG A N 1
ATOM 1186 C CA . ARG A 1 168 ? 13.066 -32.224 30.128 1.00 76.69 168 ARG A CA 1
ATOM 1187 C C . ARG A 1 168 ? 12.816 -32.487 28.638 1.00 76.69 168 ARG A C 1
ATOM 1189 O O . ARG A 1 168 ? 13.061 -31.597 27.829 1.00 76.69 168 ARG A O 1
ATOM 1196 N N . LYS A 1 169 ? 12.319 -33.671 28.256 1.00 75.81 169 LYS A N 1
ATOM 1197 C CA . LYS A 1 169 ? 11.929 -33.968 26.864 1.00 75.81 169 LYS A CA 1
ATOM 1198 C C . LYS A 1 169 ? 10.626 -33.272 26.463 1.00 75.81 169 LYS A C 1
ATOM 1200 O O . LYS A 1 169 ? 10.548 -32.747 25.357 1.00 75.81 169 LYS A O 1
ATOM 1205 N N . LEU A 1 170 ? 9.637 -33.242 27.354 1.00 79.62 170 LEU A N 1
ATOM 1206 C CA . LEU A 1 170 ? 8.356 -32.571 27.145 1.00 79.62 170 LEU A CA 1
ATOM 1207 C C . LEU A 1 170 ? 8.542 -31.054 27.024 1.00 79.62 170 LEU A C 1
ATOM 1209 O O . LEU A 1 170 ? 7.947 -30.440 26.149 1.00 79.62 170 LEU A O 1
ATOM 1213 N N . TRP A 1 171 ? 9.424 -30.469 27.837 1.00 81.69 171 TRP A N 1
ATOM 1214 C CA . TRP A 1 171 ? 9.769 -29.049 27.812 1.00 81.69 171 TRP A CA 1
ATOM 1215 C C . TRP A 1 171 ? 10.437 -28.661 26.492 1.00 81.69 171 TRP A C 1
ATOM 1217 O O . TRP A 1 171 ? 10.038 -27.680 25.879 1.00 81.69 171 TRP A O 1
ATOM 1227 N N . TRP A 1 172 ? 11.379 -29.476 25.995 1.00 85.81 172 TRP A N 1
ATOM 1228 C CA . TRP A 1 172 ? 11.966 -29.299 24.660 1.00 85.81 172 TRP A CA 1
ATOM 1229 C C . TRP A 1 172 ? 10.936 -29.425 23.534 1.00 85.81 172 TRP A C 1
ATOM 1231 O O . TRP A 1 172 ? 10.947 -28.612 22.613 1.00 85.81 172 TRP A O 1
ATOM 1241 N N . LEU A 1 173 ? 10.037 -30.411 23.605 1.00 84.81 173 LEU A N 1
ATOM 1242 C CA . LEU A 1 173 ? 8.985 -30.592 22.604 1.00 84.81 173 LEU A CA 1
ATOM 1243 C C . LEU A 1 173 ? 7.992 -29.422 22.616 1.00 84.81 173 LEU A C 1
ATOM 1245 O O . LEU A 1 173 ? 7.633 -28.929 21.553 1.00 84.81 173 LEU A O 1
ATOM 1249 N N . LEU A 1 174 ? 7.611 -28.932 23.797 1.00 87.50 174 LEU A N 1
ATOM 1250 C CA . LEU A 1 174 ? 6.743 -27.769 23.970 1.00 87.50 174 LEU A CA 1
ATOM 1251 C C . LEU A 1 174 ? 7.409 -26.482 23.464 1.00 87.50 174 LEU A C 1
ATOM 1253 O O . LEU A 1 174 ? 6.747 -25.706 22.785 1.00 87.50 174 LEU A O 1
ATOM 1257 N N . LEU A 1 175 ? 8.711 -26.287 23.709 1.00 88.88 175 LEU A N 1
ATOM 1258 C CA . LEU A 1 175 ? 9.488 -25.171 23.152 1.00 88.88 175 LEU A CA 1
ATOM 1259 C C . LEU A 1 175 ? 9.519 -25.204 21.620 1.00 88.88 175 LEU A C 1
ATOM 1261 O O . LEU A 1 175 ? 9.341 -24.173 20.978 1.00 88.88 175 LEU A O 1
ATOM 1265 N N . LEU A 1 176 ? 9.722 -26.387 21.035 1.00 89.25 176 LEU A N 1
ATOM 1266 C CA . LEU A 1 176 ? 9.779 -26.582 19.584 1.00 89.25 176 LEU A CA 1
ATOM 1267 C C . LEU A 1 176 ? 8.399 -26.362 18.941 1.00 89.25 176 LEU A C 1
ATOM 1269 O O . LEU A 1 176 ? 8.306 -25.727 17.894 1.00 89.25 176 LEU A O 1
ATOM 1273 N N . LEU A 1 177 ? 7.323 -26.795 19.606 1.00 88.81 177 LEU A N 1
ATOM 1274 C CA . LEU A 1 177 ? 5.940 -26.548 19.185 1.00 88.81 177 LEU A CA 1
ATOM 1275 C C . LEU A 1 177 ? 5.569 -25.058 19.310 1.00 88.81 177 LEU A C 1
ATOM 1277 O O . LEU A 1 177 ? 4.936 -24.519 18.407 1.00 88.81 177 LEU A O 1
ATOM 1281 N N . LEU A 1 178 ? 6.028 -24.366 20.361 1.00 87.25 178 LEU A N 1
ATOM 1282 C CA . LEU A 1 178 ? 5.897 -22.909 20.508 1.00 87.25 178 LEU A CA 1
ATOM 1283 C C . LEU A 1 178 ? 6.665 -22.148 19.424 1.00 87.25 178 LEU A C 1
ATOM 1285 O O . LEU A 1 178 ? 6.113 -21.223 18.843 1.00 87.25 178 LEU A O 1
ATOM 1289 N N . LEU A 1 179 ? 7.901 -22.550 19.112 1.00 85.94 179 LEU A N 1
ATOM 1290 C CA . LEU A 1 179 ? 8.692 -21.973 18.020 1.00 85.94 179 LEU A CA 1
ATOM 1291 C C . LEU A 1 179 ? 8.028 -22.193 16.659 1.00 85.94 179 LEU A C 1
ATOM 1293 O O . LEU A 1 179 ? 7.960 -21.265 15.861 1.00 85.94 179 LEU A O 1
ATOM 1297 N N . PHE A 1 180 ? 7.500 -23.390 16.401 1.00 80.12 180 PHE A N 1
ATOM 1298 C CA . PHE A 1 180 ? 6.782 -23.694 15.165 1.00 80.12 180 PHE A CA 1
ATOM 1299 C C . PHE A 1 180 ? 5.471 -22.901 15.056 1.00 80.12 180 PHE A C 1
ATOM 1301 O O . PHE A 1 180 ? 5.184 -22.333 14.005 1.00 80.12 180 PHE A O 1
ATOM 1308 N N . ALA A 1 181 ? 4.715 -22.781 16.152 1.00 73.25 181 ALA A N 1
ATOM 1309 C CA . ALA A 1 181 ? 3.522 -21.941 16.217 1.00 73.25 181 ALA A CA 1
ATOM 1310 C C . ALA A 1 181 ? 3.853 -20.453 16.013 1.00 73.25 181 ALA A C 1
ATOM 1312 O O . ALA A 1 181 ? 3.159 -19.790 15.250 1.00 73.25 181 ALA A O 1
ATOM 1313 N N . LEU A 1 182 ? 4.930 -19.948 16.628 1.00 74.00 182 LEU A N 1
ATOM 1314 C CA . LEU A 1 182 ? 5.423 -18.575 16.469 1.00 74.00 182 LEU A CA 1
ATOM 1315 C C . LEU A 1 182 ? 5.897 -18.295 15.036 1.00 74.00 182 LEU A C 1
ATOM 1317 O O . LEU A 1 182 ? 5.715 -17.194 14.529 1.00 74.00 182 LEU A O 1
ATOM 1321 N N . LEU A 1 183 ? 6.500 -19.281 14.371 1.00 67.38 183 LEU A N 1
ATOM 1322 C CA . LEU A 1 183 ? 6.973 -19.150 12.994 1.00 67.38 183 LEU A CA 1
ATOM 1323 C C . LEU A 1 183 ? 5.799 -19.191 12.000 1.00 67.38 183 LEU A C 1
ATOM 1325 O O . LEU A 1 183 ? 5.782 -18.410 11.052 1.00 67.38 183 LEU A O 1
ATOM 1329 N N . LEU A 1 184 ? 4.772 -20.006 12.271 1.00 59.19 184 LEU A N 1
ATOM 1330 C CA . LEU A 1 184 ? 3.508 -20.009 11.526 1.00 59.19 184 LEU A CA 1
ATOM 1331 C C . LEU A 1 184 ? 2.708 -18.711 11.713 1.00 59.19 184 LEU A C 1
ATOM 1333 O O . LEU A 1 184 ? 2.243 -18.144 10.722 1.00 59.19 184 LEU A O 1
ATOM 1337 N N . THR A 1 185 ? 2.563 -18.193 12.937 1.00 51.69 185 THR A N 1
ATOM 1338 C CA . THR A 1 185 ? 1.896 -16.896 13.157 1.00 51.69 185 THR A CA 1
ATOM 1339 C C . THR A 1 185 ? 2.730 -15.743 12.602 1.00 51.69 185 THR A C 1
ATOM 1341 O O . THR A 1 185 ? 2.184 -14.887 11.915 1.00 51.69 185 THR A O 1
ATOM 1344 N N . GLY A 1 186 ? 4.054 -15.772 12.777 1.00 43.25 186 GLY A N 1
ATOM 1345 C CA . GLY A 1 186 ? 4.996 -14.806 12.204 1.00 43.25 186 GLY A CA 1
ATOM 1346 C C . GLY A 1 186 ? 4.918 -14.711 10.679 1.00 43.25 186 GLY A C 1
ATOM 1347 O O . GLY A 1 186 ? 4.879 -13.610 10.139 1.00 43.25 186 GLY A O 1
ATOM 1348 N N . SER A 1 187 ? 4.797 -15.842 9.974 1.00 44.31 187 SER A N 1
ATOM 1349 C CA . SER A 1 187 ? 4.609 -15.844 8.513 1.00 44.31 187 SER A CA 1
ATOM 1350 C C . SER A 1 187 ? 3.254 -15.298 8.041 1.00 44.31 187 SER A C 1
ATOM 1352 O O . SER A 1 187 ? 3.128 -14.925 6.877 1.00 44.31 187 SER A O 1
ATOM 1354 N N . ASN A 1 188 ? 2.260 -15.201 8.931 1.00 40.38 188 ASN A N 1
ATOM 1355 C CA . ASN A 1 188 ? 0.968 -14.568 8.655 1.00 40.38 188 ASN A CA 1
ATOM 1356 C C . ASN A 1 188 ? 0.915 -13.092 9.099 1.00 40.38 188 ASN A C 1
ATOM 1358 O O . ASN A 1 188 ? -0.086 -12.436 8.854 1.00 40.38 188 ASN A O 1
ATOM 1362 N N . LEU A 1 189 ? 1.967 -12.538 9.715 1.00 39.66 189 LEU A N 1
ATOM 1363 C CA . LEU A 1 189 ? 1.996 -11.135 10.165 1.00 39.66 189 LEU A CA 1
ATOM 1364 C C . LEU A 1 189 ? 2.478 -10.135 9.099 1.00 39.66 189 LEU A C 1
ATOM 1366 O O . LEU A 1 189 ? 2.645 -8.961 9.412 1.00 39.66 189 LEU A O 1
ATOM 1370 N N . LEU A 1 190 ? 2.685 -10.562 7.849 1.00 39.47 190 LEU A N 1
ATOM 1371 C CA . LEU A 1 190 ? 2.882 -9.648 6.720 1.00 39.47 190 LEU A CA 1
ATOM 1372 C C . LEU A 1 190 ? 1.517 -9.057 6.319 1.00 39.47 190 LEU A C 1
ATOM 1374 O O . LEU A 1 190 ? 0.700 -9.799 5.762 1.00 39.47 190 LEU A O 1
ATOM 1378 N N . PRO A 1 191 ? 1.240 -7.761 6.573 1.00 40.31 191 PRO A N 1
ATOM 1379 C CA . PRO A 1 191 ? -0.059 -7.183 6.258 1.00 40.31 191 PRO A CA 1
ATOM 1380 C C . PRO A 1 191 ? -0.255 -7.167 4.743 1.00 40.31 191 PRO A C 1
ATOM 1382 O O . PRO A 1 191 ? 0.597 -6.678 3.999 1.00 40.31 191 PRO A O 1
ATOM 1385 N N . GLY A 1 192 ? -1.387 -7.690 4.277 1.00 39.47 192 GLY A N 1
ATOM 1386 C CA . GLY A 1 192 ? -1.794 -7.482 2.892 1.00 39.47 192 GLY A CA 1
ATOM 1387 C C . GLY A 1 192 ? -2.283 -6.039 2.726 1.00 39.47 192 GLY A C 1
ATOM 1388 O O . GLY A 1 192 ? -3.046 -5.582 3.581 1.00 39.47 192 GLY A O 1
ATOM 1389 N N . PRO A 1 193 ? -1.907 -5.312 1.655 1.00 45.22 193 PRO A N 1
ATOM 1390 C CA . PRO A 1 193 ? -2.485 -3.998 1.391 1.00 45.22 193 PRO A CA 1
ATOM 1391 C C . PRO A 1 193 ? -4.000 -4.138 1.215 1.00 45.22 193 PRO A C 1
ATOM 1393 O O . PRO A 1 193 ? -4.471 -4.962 0.423 1.00 45.22 193 PRO A O 1
ATOM 1396 N N . ALA A 1 194 ? -4.773 -3.356 1.966 1.00 42.31 194 ALA A N 1
ATOM 1397 C CA . ALA A 1 194 ? -6.223 -3.381 1.892 1.00 42.31 194 ALA A CA 1
ATOM 1398 C C . ALA A 1 194 ? -6.764 -2.213 1.058 1.00 42.31 194 ALA A C 1
ATOM 1400 O O . ALA A 1 194 ? -6.380 -1.058 1.222 1.00 42.31 194 ALA A O 1
ATOM 1401 N N . TRP A 1 195 ? -7.660 -2.543 0.127 1.00 52.28 195 TRP A N 1
ATOM 1402 C CA . TRP A 1 195 ? -7.973 -1.726 -1.049 1.00 52.28 195 TRP A CA 1
ATOM 1403 C C . TRP A 1 195 ? -9.140 -0.748 -0.867 1.00 52.28 195 TRP A C 1
ATOM 1405 O O . TRP A 1 195 ? -10.057 -0.732 -1.685 1.00 52.28 195 TRP A O 1
ATOM 1415 N N . GLY A 1 196 ? -9.083 0.074 0.178 1.00 44.19 196 GLY A N 1
ATOM 1416 C CA . GLY A 1 196 ? -9.848 1.319 0.293 1.00 44.19 196 GLY A CA 1
ATOM 1417 C C . GLY A 1 196 ? -8.870 2.436 0.674 1.00 44.19 196 GLY A C 1
ATOM 1418 O O . GLY A 1 196 ? -8.283 2.341 1.742 1.00 44.19 196 GLY A O 1
ATOM 1419 N N . GLU A 1 197 ? -8.589 3.453 -0.142 1.00 55.78 197 GLU A N 1
ATOM 1420 C CA . GLU A 1 197 ? -9.278 3.908 -1.362 1.00 55.78 197 GLU A CA 1
ATOM 1421 C C . GLU A 1 197 ? -8.237 4.337 -2.407 1.00 55.78 197 GLU A C 1
ATOM 1423 O O . GLU A 1 197 ? -7.743 5.463 -2.413 1.00 55.78 197 GLU A O 1
ATOM 1428 N N . MET A 1 198 ? -7.864 3.428 -3.308 1.00 66.94 198 MET A N 1
ATOM 1429 C CA . MET A 1 198 ? -6.888 3.751 -4.347 1.00 66.94 198 MET A CA 1
ATOM 1430 C C . MET A 1 198 ? -7.560 4.456 -5.539 1.00 66.94 198 MET A C 1
ATOM 1432 O O . MET A 1 198 ? -8.491 3.867 -6.104 1.00 66.94 198 MET A O 1
ATOM 1436 N N . PRO A 1 199 ? -7.078 5.641 -5.973 1.00 78.56 199 PRO A N 1
ATOM 1437 C CA . PRO A 1 199 ? -7.608 6.315 -7.156 1.00 78.56 199 PRO A CA 1
ATOM 1438 C C . PRO A 1 199 ? -7.504 5.438 -8.407 1.00 78.56 199 PRO A C 1
ATOM 1440 O O . PRO A 1 199 ? -6.544 4.686 -8.580 1.00 78.56 199 PRO A O 1
ATOM 1443 N N . ASP A 1 200 ? -8.486 5.543 -9.296 1.00 81.38 200 ASP A N 1
ATOM 1444 C CA . ASP A 1 200 ? -8.548 4.777 -10.541 1.00 81.38 200 ASP A CA 1
ATOM 1445 C C . ASP A 1 200 ? -7.495 5.209 -11.577 1.00 81.38 200 ASP A C 1
ATOM 1447 O O . ASP A 1 200 ? -7.134 4.403 -12.434 1.00 81.38 200 ASP A O 1
ATOM 1451 N N . ASP A 1 201 ? -6.960 6.432 -11.460 1.00 86.25 201 ASP A N 1
ATOM 1452 C CA . ASP A 1 201 ? -5.898 7.007 -12.300 1.00 86.25 201 ASP A CA 1
ATOM 1453 C C . ASP A 1 201 ? -4.482 6.947 -11.680 1.00 86.25 201 ASP A C 1
ATOM 1455 O O . ASP A 1 201 ? -3.561 7.577 -12.214 1.00 86.25 201 ASP A O 1
ATOM 1459 N N . ARG A 1 202 ? -4.280 6.224 -10.562 1.00 88.38 202 ARG A N 1
ATOM 1460 C CA . ARG A 1 202 ? -3.003 6.191 -9.815 1.00 88.38 202 ARG A CA 1
ATOM 1461 C C . ARG A 1 202 ? -2.458 4.792 -9.552 1.00 88.38 202 ARG A C 1
ATOM 1463 O O . ARG A 1 202 ? -3.186 3.810 -9.444 1.00 88.38 202 ARG A O 1
ATOM 1470 N N . ALA A 1 203 ? -1.141 4.742 -9.385 1.00 90.25 203 ALA A N 1
ATOM 1471 C CA . ALA A 1 203 ? -0.374 3.614 -8.887 1.00 90.25 203 ALA A CA 1
ATOM 1472 C C . ALA A 1 203 ? 0.374 4.038 -7.606 1.00 90.25 203 ALA A C 1
ATOM 1474 O O . ALA A 1 203 ? 0.850 5.168 -7.502 1.00 90.25 203 ALA A O 1
ATOM 1475 N N . LEU A 1 204 ? 0.459 3.154 -6.613 1.00 90.00 204 LEU A N 1
ATOM 1476 C CA . LEU A 1 204 ? 1.148 3.414 -5.349 1.00 90.00 204 LEU A CA 1
ATOM 1477 C C . LEU A 1 204 ? 2.605 2.975 -5.479 1.00 90.00 204 LEU A C 1
ATOM 1479 O O . LEU A 1 204 ? 2.888 1.779 -5.544 1.00 90.00 204 LEU A O 1
ATOM 1483 N N . LEU A 1 205 ? 3.514 3.939 -5.511 1.00 90.81 205 LEU A N 1
ATOM 1484 C CA . LEU A 1 205 ? 4.947 3.719 -5.420 1.00 90.81 205 LEU A CA 1
ATOM 1485 C C . LEU A 1 205 ? 5.357 3.654 -3.945 1.00 90.81 205 LEU A C 1
ATOM 1487 O O . LEU A 1 205 ? 5.192 4.639 -3.234 1.00 90.81 205 LEU A O 1
ATOM 1491 N N . HIS A 1 206 ? 5.934 2.532 -3.527 1.00 91.12 206 HIS A N 1
ATOM 1492 C CA . HIS A 1 206 ? 6.530 2.323 -2.208 1.00 91.12 206 HIS A CA 1
ATOM 1493 C C . HIS A 1 206 ? 8.042 2.101 -2.342 1.00 91.12 206 HIS A C 1
ATOM 1495 O O . HIS A 1 206 ? 8.481 1.326 -3.201 1.00 91.12 206 HIS A O 1
ATOM 1501 N N . VAL A 1 207 ? 8.857 2.732 -1.494 1.00 88.56 207 VAL A N 1
ATOM 1502 C CA . VAL A 1 207 ? 10.322 2.563 -1.516 1.00 88.56 207 VAL A CA 1
ATOM 1503 C C . VAL A 1 207 ? 10.772 1.493 -0.515 1.00 88.56 207 VAL A C 1
ATOM 1505 O O . VAL A 1 207 ? 10.940 1.754 0.675 1.00 88.56 207 VAL A O 1
ATOM 1508 N N . GLU A 1 208 ? 11.055 0.283 -0.999 1.00 85.50 208 GLU A N 1
ATOM 1509 C CA . GLU A 1 208 ? 11.513 -0.834 -0.156 1.00 85.50 208 GLU A CA 1
ATOM 1510 C C . GLU A 1 208 ? 12.945 -0.636 0.371 1.00 85.50 208 GLU A C 1
ATOM 1512 O O . GLU A 1 208 ? 13.270 -1.022 1.503 1.00 85.50 208 GLU A O 1
ATOM 1517 N N . GLN A 1 209 ? 13.817 -0.033 -0.446 1.00 88.31 209 GLN A N 1
ATOM 1518 C CA . GLN A 1 209 ? 15.223 0.201 -0.121 1.00 88.31 209 GLN A CA 1
ATOM 1519 C C . GLN A 1 209 ? 15.779 1.445 -0.823 1.00 88.31 209 GLN A C 1
ATOM 1521 O O . GLN A 1 209 ? 15.481 1.706 -1.985 1.00 88.31 209 GLN A O 1
ATOM 1526 N N . GLY A 1 210 ? 16.696 2.139 -0.143 1.00 90.88 210 GLY A N 1
ATOM 1527 C CA . GLY A 1 210 ? 17.542 3.167 -0.744 1.00 90.88 210 GLY A CA 1
ATOM 1528 C C . GLY A 1 210 ? 16.799 4.475 -0.997 1.00 90.88 210 GLY A C 1
ATOM 1529 O O . GLY A 1 210 ? 16.015 4.919 -0.159 1.00 90.88 210 GLY A O 1
ATOM 1530 N N . THR A 1 211 ? 17.099 5.097 -2.133 1.00 90.75 211 THR A N 1
ATOM 1531 C CA . THR A 1 211 ? 16.489 6.344 -2.605 1.00 90.75 211 THR A CA 1
ATOM 1532 C C . THR A 1 211 ? 15.903 6.198 -4.005 1.00 90.75 211 THR A C 1
ATOM 1534 O O . THR A 1 211 ? 16.487 5.564 -4.893 1.00 90.75 211 THR A O 1
ATOM 1537 N N . VAL A 1 212 ? 14.748 6.822 -4.207 1.00 95.19 212 VAL A N 1
ATOM 1538 C CA . VAL A 1 212 ? 14.012 6.868 -5.473 1.00 95.19 212 VAL A CA 1
ATOM 1539 C C . VAL A 1 212 ? 13.696 8.326 -5.771 1.00 95.19 212 VAL A C 1
ATOM 1541 O O . VAL A 1 212 ? 13.348 9.077 -4.866 1.00 95.19 212 VAL A O 1
ATOM 1544 N N . THR A 1 213 ? 13.816 8.747 -7.023 1.00 96.81 213 THR A N 1
ATOM 1545 C CA . THR A 1 213 ? 13.419 10.090 -7.456 1.00 96.81 213 THR A CA 1
ATOM 1546 C C . THR A 1 213 ? 12.169 9.983 -8.312 1.00 96.81 213 THR A C 1
ATOM 1548 O O . THR A 1 213 ? 12.181 9.278 -9.318 1.00 96.81 213 THR A O 1
ATOM 1551 N N . VAL A 1 214 ? 11.109 10.703 -7.944 1.00 95.31 214 VAL A N 1
ATOM 1552 C CA . VAL A 1 214 ? 9.907 10.856 -8.772 1.00 95.31 214 VAL A CA 1
ATOM 1553 C C . VAL A 1 214 ? 9.886 12.255 -9.367 1.00 95.31 214 VAL A C 1
ATOM 1555 O O . VAL A 1 214 ? 9.897 13.247 -8.638 1.00 95.31 214 VAL A O 1
ATOM 1558 N N . THR A 1 215 ? 9.850 12.348 -10.689 1.00 93.62 215 THR A N 1
ATOM 1559 C CA . THR A 1 215 ? 9.739 13.609 -11.420 1.00 93.62 215 THR A CA 1
ATOM 1560 C C . THR A 1 215 ? 8.272 13.879 -11.723 1.00 93.62 215 THR A C 1
ATOM 1562 O O . THR A 1 215 ? 7.671 13.196 -12.546 1.00 93.62 215 THR A O 1
ATOM 1565 N N . VAL A 1 216 ? 7.710 14.893 -11.064 1.00 90.69 216 VAL A N 1
ATOM 1566 C CA . VAL A 1 216 ? 6.289 15.263 -11.135 1.00 90.69 216 VAL A CA 1
ATOM 1567 C C . VAL A 1 216 ? 6.177 16.594 -11.868 1.00 90.69 216 VAL A C 1
ATOM 1569 O O . VAL A 1 216 ? 6.687 17.604 -11.382 1.00 90.69 216 VAL A O 1
ATOM 1572 N N . ASN A 1 217 ? 5.540 16.621 -13.042 1.00 84.94 217 ASN A N 1
ATOM 1573 C CA . ASN A 1 217 ? 5.499 17.804 -13.923 1.00 84.94 217 ASN A CA 1
ATOM 1574 C C . ASN A 1 217 ? 6.897 18.420 -14.185 1.00 84.94 217 ASN A C 1
ATOM 1576 O O . ASN A 1 217 ? 7.065 19.639 -14.178 1.00 84.94 217 ASN A O 1
ATOM 1580 N N . GLY A 1 218 ? 7.922 17.577 -14.355 1.00 84.06 218 GLY A N 1
ATOM 1581 C CA . GLY A 1 218 ? 9.316 18.007 -14.541 1.00 84.06 218 GLY A CA 1
ATOM 1582 C C . GLY A 1 218 ? 10.075 18.377 -13.257 1.00 84.06 218 GLY A C 1
ATOM 1583 O O . GLY A 1 218 ? 11.263 18.682 -13.335 1.00 84.06 218 GLY A O 1
ATOM 1584 N N . VAL A 1 219 ? 9.442 18.333 -12.078 1.00 89.25 219 VAL A N 1
ATOM 1585 C CA . VAL A 1 219 ? 10.086 18.643 -10.789 1.00 89.25 219 VAL A CA 1
ATOM 1586 C C . VAL A 1 219 ? 10.488 17.351 -10.064 1.00 89.25 219 VAL A C 1
ATOM 1588 O O . VAL A 1 219 ? 9.598 16.599 -9.657 1.00 89.25 219 VAL A O 1
ATOM 1591 N N . PRO A 1 220 ? 11.791 17.076 -9.858 1.00 91.88 220 PRO A N 1
ATOM 1592 C CA . PRO A 1 220 ? 12.243 15.888 -9.141 1.00 91.88 220 PRO A CA 1
ATOM 1593 C C . PRO A 1 220 ? 11.966 15.995 -7.635 1.00 91.88 220 PRO A C 1
ATOM 1595 O O . PRO A 1 220 ? 12.228 17.021 -7.004 1.00 91.88 220 PRO A O 1
ATOM 1598 N N . ARG A 1 221 ? 11.477 14.903 -7.048 1.00 92.75 221 ARG A N 1
ATOM 1599 C CA . ARG A 1 221 ? 11.273 14.708 -5.608 1.00 92.75 221 ARG A CA 1
ATOM 1600 C C . ARG A 1 221 ? 11.990 13.438 -5.174 1.00 92.75 221 ARG A C 1
ATOM 1602 O O . ARG A 1 221 ? 11.720 12.375 -5.723 1.00 92.75 221 ARG A O 1
ATOM 1609 N N . ALA A 1 222 ? 12.891 13.548 -4.205 1.00 93.50 222 ALA A N 1
ATOM 1610 C CA . ALA A 1 222 ? 13.539 12.386 -3.609 1.00 93.50 222 ALA A CA 1
ATOM 1611 C C . ALA A 1 222 ? 12.622 11.748 -2.554 1.00 93.50 222 ALA A C 1
ATOM 1613 O O . ALA A 1 222 ? 12.048 12.458 -1.730 1.00 93.50 222 ALA A O 1
ATOM 1614 N N . LEU A 1 223 ? 12.533 10.423 -2.589 1.00 89.31 223 LEU A N 1
ATOM 1615 C CA . LEU A 1 223 ? 11.861 9.550 -1.635 1.00 89.31 223 LEU A CA 1
ATOM 1616 C C . LEU A 1 223 ? 12.907 8.602 -1.029 1.00 89.31 223 LEU A C 1
ATOM 1618 O O . LEU A 1 223 ? 13.772 8.080 -1.743 1.00 89.31 223 LEU A O 1
ATOM 1622 N N . GLY A 1 224 ? 12.849 8.403 0.282 1.00 88.88 224 GLY A N 1
ATOM 1623 C CA . GLY A 1 224 ? 13.664 7.457 1.036 1.00 88.88 224 GLY A CA 1
ATOM 1624 C C . GLY A 1 224 ? 12.919 6.158 1.343 1.00 88.88 224 GLY A C 1
ATOM 1625 O O . GLY A 1 224 ? 11.736 6.007 1.061 1.00 88.88 224 GLY A O 1
ATOM 1626 N N . ARG A 1 225 ? 13.625 5.194 1.940 1.00 87.31 225 ARG A N 1
ATOM 1627 C CA . ARG A 1 225 ? 13.050 3.909 2.362 1.00 87.31 225 ARG A CA 1
ATOM 1628 C C . ARG A 1 225 ? 11.844 4.092 3.293 1.00 87.31 225 ARG A C 1
ATOM 1630 O O . ARG A 1 225 ? 11.985 4.681 4.360 1.00 87.31 225 ARG A O 1
ATOM 1637 N N . GLY A 1 226 ? 10.733 3.450 2.942 1.00 77.62 226 GLY A N 1
ATOM 1638 C CA . GLY A 1 226 ? 9.465 3.501 3.667 1.00 77.62 226 GLY A CA 1
ATOM 1639 C C . GLY A 1 226 ? 8.506 4.584 3.171 1.00 77.62 226 GLY A C 1
ATOM 1640 O O . GLY A 1 226 ? 7.348 4.556 3.571 1.00 77.62 226 GLY A O 1
ATOM 1641 N N . ASP A 1 227 ? 8.954 5.493 2.298 1.00 75.62 227 ASP A N 1
ATOM 1642 C CA . ASP A 1 227 ? 8.093 6.527 1.728 1.00 75.62 227 ASP A CA 1
ATOM 1643 C C . ASP A 1 227 ? 7.128 5.943 0.684 1.00 75.62 227 ASP A C 1
ATOM 1645 O O . ASP A 1 227 ? 7.494 5.077 -0.121 1.00 75.62 227 ASP A O 1
ATOM 1649 N N . ASP A 1 228 ? 5.916 6.498 0.670 1.00 83.44 228 ASP A N 1
ATOM 1650 C CA . ASP A 1 228 ? 4.839 6.194 -0.270 1.00 83.44 228 ASP A CA 1
ATOM 1651 C C . ASP A 1 228 ? 4.512 7.408 -1.157 1.00 83.44 228 ASP A C 1
ATOM 1653 O O . ASP A 1 228 ? 4.489 8.555 -0.702 1.00 83.44 228 ASP A O 1
ATOM 1657 N N . TYR A 1 229 ? 4.200 7.163 -2.432 1.00 85.88 229 TYR A N 1
ATOM 1658 C CA . TYR A 1 229 ? 3.772 8.193 -3.378 1.00 85.88 229 TYR A CA 1
ATOM 1659 C C . TYR A 1 229 ? 2.743 7.676 -4.395 1.00 85.88 229 TYR A C 1
ATOM 1661 O O . TYR A 1 229 ? 2.942 6.643 -5.031 1.00 85.88 229 TYR A O 1
ATOM 1669 N N . TYR A 1 230 ? 1.659 8.427 -4.617 1.00 88.31 230 TYR A N 1
ATOM 1670 C CA . TYR A 1 230 ? 0.680 8.126 -5.669 1.00 88.31 230 TYR A CA 1
ATOM 1671 C C . TYR A 1 230 ? 1.136 8.656 -7.034 1.00 88.31 230 TYR A C 1
ATOM 1673 O O . TYR A 1 230 ? 0.739 9.741 -7.471 1.00 88.31 230 TYR A O 1
ATOM 1681 N N . ALA A 1 231 ? 1.947 7.853 -7.719 1.00 89.88 231 ALA A N 1
ATOM 1682 C CA . ALA A 1 231 ? 2.358 8.104 -9.090 1.00 89.88 231 ALA A CA 1
ATOM 1683 C C . ALA A 1 231 ? 1.154 8.010 -10.041 1.00 89.88 231 ALA A C 1
ATOM 1685 O O . ALA A 1 231 ? 0.329 7.100 -9.950 1.00 89.88 231 ALA A O 1
ATOM 1686 N N . GLY A 1 232 ? 1.036 8.962 -10.958 1.00 91.25 232 GLY A N 1
ATOM 1687 C CA . GLY A 1 232 ? 0.020 8.970 -12.003 1.00 91.25 232 GLY A CA 1
ATOM 1688 C C . GLY A 1 232 ? 0.610 9.208 -13.380 1.00 91.25 232 GLY A C 1
ATOM 1689 O O . GLY A 1 232 ? 1.818 9.338 -13.562 1.00 91.25 232 GLY A O 1
ATOM 1690 N N . ARG A 1 233 ? -0.278 9.278 -14.372 1.00 91.19 233 ARG A N 1
ATOM 1691 C CA . ARG A 1 233 ? 0.100 9.536 -15.763 1.00 91.19 233 ARG A CA 1
ATOM 1692 C C . ARG A 1 233 ? 1.006 10.769 -15.875 1.00 91.19 233 ARG A C 1
ATOM 1694 O O . ARG A 1 233 ? 0.652 11.834 -15.373 1.00 91.19 233 ARG A O 1
ATOM 1701 N N . THR A 1 234 ? 2.093 10.636 -16.635 1.00 90.88 234 THR A N 1
ATOM 1702 C CA . THR A 1 234 ? 3.179 11.614 -16.873 1.00 90.88 234 THR A CA 1
ATOM 1703 C C . THR A 1 234 ? 4.239 11.764 -15.779 1.00 90.88 234 THR A C 1
ATOM 1705 O O . THR A 1 234 ? 5.212 12.480 -16.012 1.00 90.88 234 THR A O 1
ATOM 1708 N N . ASP A 1 235 ? 4.128 11.066 -14.646 1.00 94.50 235 ASP A N 1
ATOM 1709 C CA . ASP A 1 235 ? 5.234 10.992 -13.685 1.00 94.50 235 ASP A CA 1
ATOM 1710 C C . ASP A 1 235 ? 6.354 10.065 -14.209 1.00 94.50 235 ASP A C 1
ATOM 1712 O O . ASP A 1 235 ? 6.088 9.069 -14.887 1.00 94.50 235 ASP A O 1
ATOM 1716 N N . GLU A 1 236 ? 7.614 10.365 -13.885 1.00 97.00 236 GLU A N 1
ATOM 1717 C CA . GLU A 1 236 ? 8.774 9.493 -14.153 1.00 97.00 236 GLU A CA 1
ATOM 1718 C C . GLU A 1 236 ? 9.397 9.041 -12.828 1.00 97.00 236 GLU A C 1
ATOM 1720 O O . GLU A 1 236 ? 9.683 9.867 -11.963 1.00 97.00 236 GLU A O 1
ATOM 1725 N N . VAL A 1 237 ? 9.636 7.740 -12.670 1.00 97.44 237 VAL A N 1
ATOM 1726 C CA . VAL A 1 237 ? 10.253 7.136 -11.483 1.00 97.44 237 VAL A CA 1
ATOM 1727 C C . VAL A 1 237 ? 11.660 6.658 -11.831 1.00 97.44 237 VAL A C 1
ATOM 1729 O O . VAL A 1 237 ? 11.832 5.839 -12.730 1.00 97.44 237 VAL A O 1
ATOM 1732 N N . SER A 1 238 ? 12.665 7.138 -11.103 1.00 97.62 238 SER A N 1
ATOM 1733 C CA . SER A 1 238 ? 14.073 6.756 -11.250 1.00 97.62 238 SER A CA 1
ATOM 1734 C C . SER A 1 238 ? 14.594 6.147 -9.949 1.00 97.62 238 SER A C 1
ATOM 1736 O O . SER A 1 238 ? 14.590 6.795 -8.900 1.00 97.62 238 SER A O 1
ATOM 1738 N N . VAL A 1 239 ? 15.015 4.886 -9.997 1.00 96.50 239 VAL A N 1
ATOM 1739 C CA . VAL A 1 239 ? 15.453 4.093 -8.842 1.00 96.50 239 VAL A CA 1
ATOM 1740 C C . VAL A 1 239 ? 16.979 4.062 -8.807 1.00 96.50 239 VAL A C 1
ATOM 1742 O O . VAL A 1 239 ? 17.610 3.610 -9.757 1.00 96.50 239 VAL A O 1
ATOM 1745 N N . GLY A 1 240 ? 17.593 4.516 -7.710 1.00 92.31 240 GLY A N 1
ATOM 1746 C CA . GLY A 1 240 ? 19.056 4.508 -7.576 1.00 92.31 240 GLY A CA 1
ATOM 1747 C C . GLY A 1 240 ? 19.675 3.102 -7.643 1.00 92.31 240 GLY A C 1
ATOM 1748 O O . GLY A 1 240 ? 19.019 2.109 -7.341 1.00 92.31 240 GLY A O 1
ATOM 1749 N N . ASP A 1 241 ? 20.960 3.001 -7.993 1.00 89.81 241 ASP A N 1
ATOM 1750 C CA . ASP A 1 241 ? 21.665 1.727 -8.267 1.00 89.81 241 ASP A CA 1
ATOM 1751 C C . ASP A 1 241 ? 21.611 0.685 -7.133 1.00 89.81 241 ASP A C 1
ATOM 1753 O O . ASP A 1 241 ? 21.783 -0.511 -7.362 1.00 89.81 241 ASP A O 1
ATOM 1757 N N . ARG A 1 242 ? 21.412 1.13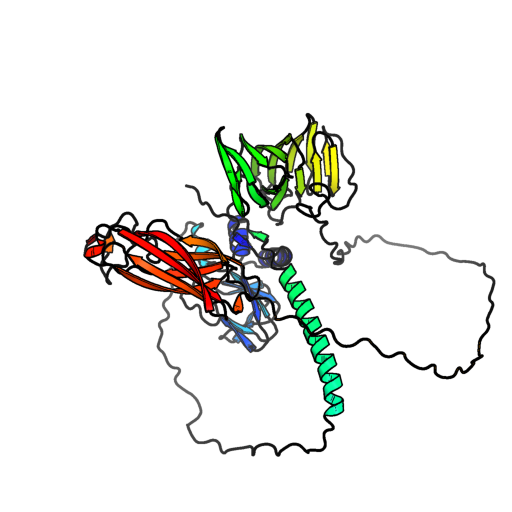6 -5.888 1.00 87.56 242 ARG A N 1
ATOM 1758 C CA . ARG A 1 242 ? 21.304 0.299 -4.675 1.00 87.56 242 ARG A CA 1
ATOM 1759 C C . ARG A 1 242 ? 19.952 0.459 -3.976 1.00 87.56 242 ARG A C 1
ATOM 1761 O O . ARG A 1 242 ? 19.846 0.272 -2.763 1.00 87.56 242 ARG A O 1
ATOM 1768 N N . SER A 1 243 ? 18.950 0.852 -4.749 1.00 91.50 243 SER A N 1
ATOM 1769 C CA . SER A 1 243 ? 17.588 1.102 -4.308 1.00 91.50 243 SER A CA 1
ATOM 1770 C C . SER A 1 243 ? 16.638 0.065 -4.898 1.00 91.50 243 SER A C 1
ATOM 1772 O O . SER A 1 243 ? 16.966 -0.643 -5.852 1.00 91.50 243 SER A O 1
ATOM 1774 N N . LEU A 1 244 ? 15.449 -0.021 -4.316 1.00 91.12 244 LEU A N 1
ATOM 1775 C CA . LEU A 1 244 ? 14.399 -0.937 -4.731 1.00 91.12 244 LEU A CA 1
ATOM 1776 C C . LEU A 1 244 ? 13.052 -0.275 -4.465 1.00 91.12 244 LEU A C 1
ATOM 1778 O O . LEU A 1 244 ? 12.826 0.237 -3.365 1.00 91.12 244 LEU A O 1
ATOM 1782 N N . ALA A 1 245 ? 12.165 -0.293 -5.455 1.00 92.00 245 ALA A N 1
ATOM 1783 C CA . ALA A 1 245 ? 10.828 0.274 -5.327 1.00 92.00 245 ALA A CA 1
ATOM 1784 C C . ALA A 1 245 ? 9.766 -0.701 -5.831 1.00 92.00 245 ALA A C 1
ATOM 1786 O O . ALA A 1 245 ? 10.022 -1.504 -6.730 1.00 92.00 245 ALA A O 1
ATOM 1787 N N . ARG A 1 246 ? 8.556 -0.600 -5.286 1.00 93.38 246 ARG A N 1
ATOM 1788 C CA . ARG A 1 246 ? 7.385 -1.349 -5.736 1.00 93.38 246 ARG A CA 1
ATOM 1789 C C . ARG A 1 246 ? 6.324 -0.380 -6.218 1.00 93.38 246 ARG A C 1
ATOM 1791 O O . ARG A 1 246 ? 5.890 0.474 -5.456 1.00 93.38 246 ARG A O 1
ATOM 1798 N N . LEU A 1 247 ? 5.886 -0.536 -7.459 1.00 94.12 247 LEU A N 1
ATOM 1799 C CA . LEU A 1 247 ? 4.738 0.172 -8.002 1.00 94.12 247 LEU A CA 1
ATOM 1800 C C . LEU A 1 247 ? 3.536 -0.777 -7.985 1.00 94.12 247 LEU A C 1
ATOM 1802 O O . LEU A 1 247 ? 3.492 -1.769 -8.708 1.00 94.12 247 LEU A O 1
ATOM 1806 N N . THR A 1 248 ? 2.571 -0.494 -7.124 1.00 91.25 248 THR A N 1
ATOM 1807 C CA . THR A 1 248 ? 1.404 -1.343 -6.871 1.00 91.25 248 THR A CA 1
ATOM 1808 C C . THR A 1 248 ? 0.181 -0.712 -7.530 1.00 91.25 248 THR A C 1
ATOM 1810 O O . THR A 1 248 ? -0.028 0.490 -7.404 1.00 91.25 248 THR A O 1
ATOM 1813 N N . PHE A 1 249 ? -0.625 -1.499 -8.238 1.00 90.50 249 PHE A N 1
ATOM 1814 C CA . PHE A 1 249 ? -1.808 -1.058 -8.983 1.00 90.50 249 PHE A CA 1
ATOM 1815 C C . PHE A 1 249 ? -3.093 -1.472 -8.255 1.00 90.50 249 PHE A C 1
ATOM 1817 O O . PHE A 1 249 ? -3.078 -2.378 -7.415 1.00 90.50 249 PHE A O 1
ATOM 1824 N N . ARG A 1 250 ? -4.227 -0.849 -8.599 1.00 85.50 250 ARG A N 1
ATOM 1825 C CA . ARG A 1 250 ? -5.529 -1.158 -7.985 1.00 85.50 250 ARG A CA 1
ATOM 1826 C C . ARG A 1 250 ? -5.866 -2.643 -8.166 1.00 85.50 250 ARG A C 1
ATOM 1828 O O . ARG A 1 250 ? -5.696 -3.201 -9.245 1.00 85.50 250 ARG A O 1
ATOM 1835 N N . GLY A 1 251 ? -6.291 -3.297 -7.085 1.00 78.06 251 GLY A N 1
ATOM 1836 C CA . GLY A 1 251 ? -6.502 -4.751 -7.035 1.00 78.06 251 GLY A CA 1
ATOM 1837 C C . GLY A 1 251 ? -5.256 -5.575 -6.670 1.00 78.06 251 GLY A C 1
ATOM 1838 O O . GLY A 1 251 ? -5.379 -6.761 -6.355 1.00 78.06 251 GLY A O 1
ATOM 1839 N N . GLY A 1 252 ? -4.069 -4.965 -6.630 1.00 81.44 252 GLY A N 1
ATOM 1840 C CA . GLY A 1 252 ? -2.852 -5.555 -6.064 1.00 81.44 252 GLY A CA 1
ATOM 1841 C C . GLY A 1 252 ? -1.957 -6.328 -7.023 1.00 81.44 252 GLY A C 1
ATOM 1842 O O . GLY A 1 252 ? -1.076 -7.048 -6.561 1.00 81.44 252 GLY A O 1
ATOM 1843 N N . GLY A 1 253 ? -2.142 -6.175 -8.337 1.00 88.81 253 GLY A N 1
ATOM 1844 C CA . GLY A 1 253 ? -1.037 -6.421 -9.266 1.00 88.81 253 GLY A CA 1
ATOM 1845 C C . GLY A 1 253 ? 0.069 -5.390 -9.014 1.00 88.81 253 GLY A C 1
ATOM 1846 O O . GLY A 1 253 ? -0.230 -4.253 -8.651 1.00 88.81 253 GLY A O 1
ATOM 1847 N N . TYR A 1 254 ? 1.336 -5.763 -9.161 1.00 92.81 254 TYR A N 1
ATOM 1848 C CA . TYR A 1 254 ? 2.460 -4.872 -8.870 1.00 92.81 254 TYR A CA 1
ATOM 1849 C C . TYR A 1 254 ? 3.657 -5.119 -9.779 1.00 92.81 254 TYR A C 1
ATOM 1851 O O . TYR A 1 254 ? 3.828 -6.199 -10.348 1.00 92.81 254 TYR A O 1
ATOM 1859 N N . THR A 1 255 ? 4.513 -4.109 -9.880 1.00 95.81 255 THR A N 1
ATOM 1860 C CA . THR A 1 255 ? 5.834 -4.218 -10.483 1.00 95.81 255 THR A CA 1
ATOM 1861 C C . THR A 1 255 ? 6.913 -3.852 -9.472 1.00 95.81 255 THR A C 1
ATOM 1863 O O . THR A 1 255 ? 6.751 -2.947 -8.656 1.00 95.81 255 THR A O 1
ATOM 1866 N N . VAL A 1 256 ? 8.021 -4.587 -9.500 1.00 95.50 256 VAL A N 1
ATOM 1867 C CA . VAL A 1 256 ? 9.238 -4.271 -8.748 1.00 95.50 256 VAL A CA 1
ATOM 1868 C C . VAL A 1 256 ? 10.196 -3.574 -9.703 1.00 95.50 256 VAL A C 1
ATOM 1870 O O . VAL A 1 256 ? 10.528 -4.110 -10.762 1.00 95.50 256 VAL A O 1
ATOM 1873 N N . LEU A 1 257 ? 10.621 -2.375 -9.326 1.00 95.81 257 LEU A N 1
ATOM 1874 C CA . LEU A 1 257 ? 11.558 -1.537 -10.057 1.00 95.81 257 LEU A CA 1
ATOM 1875 C C . LEU A 1 257 ? 12.951 -1.757 -9.460 1.00 95.81 257 LEU A C 1
ATOM 1877 O O . LEU A 1 257 ? 13.205 -1.404 -8.305 1.00 95.81 257 LEU A O 1
ATOM 1881 N N . CYS A 1 258 ? 13.837 -2.398 -10.223 1.00 94.12 258 CYS A N 1
ATOM 1882 C CA . CYS A 1 258 ? 15.171 -2.759 -9.751 1.00 94.12 258 CYS A CA 1
ATOM 1883 C C . CYS A 1 258 ? 16.103 -1.537 -9.672 1.00 94.12 258 CYS A C 1
ATOM 1885 O O . CYS A 1 258 ? 15.857 -0.512 -10.311 1.00 94.12 258 CYS A O 1
ATOM 1887 N N . GLY A 1 259 ? 17.207 -1.657 -8.930 1.00 92.69 259 GLY A N 1
ATOM 1888 C CA . GLY A 1 259 ? 18.236 -0.616 -8.873 1.00 92.69 259 GLY A CA 1
ATOM 1889 C C . GLY A 1 259 ? 18.746 -0.219 -10.262 1.00 92.69 259 GLY A C 1
ATOM 1890 O O . GLY A 1 259 ? 18.988 -1.085 -11.105 1.00 92.69 259 GLY A O 1
ATOM 1891 N N . GLY A 1 260 ? 18.857 1.088 -10.507 1.00 92.38 260 GLY A N 1
ATOM 1892 C CA . GLY A 1 260 ? 19.215 1.667 -11.806 1.00 92.38 260 GLY A CA 1
ATOM 1893 C C . GLY A 1 260 ? 18.066 1.733 -12.822 1.00 92.38 260 GLY A C 1
ATOM 1894 O O . GLY A 1 260 ? 18.287 2.167 -13.949 1.00 92.38 260 GLY A O 1
ATOM 1895 N N . SER A 1 261 ? 16.844 1.304 -12.476 1.00 95.56 261 SER A N 1
ATOM 1896 C CA . SER A 1 261 ? 15.703 1.389 -13.398 1.00 95.56 261 SER A CA 1
ATOM 1897 C C . SER A 1 261 ? 15.094 2.787 -13.483 1.00 95.56 261 SER A C 1
ATOM 1899 O O . SER A 1 261 ? 15.050 3.539 -12.506 1.00 95.56 261 SER A O 1
ATOM 1901 N N . ARG A 1 262 ? 14.577 3.116 -14.669 1.00 96.69 262 ARG A N 1
ATOM 1902 C CA . ARG A 1 262 ? 13.847 4.353 -14.950 1.00 96.69 262 ARG A CA 1
ATOM 1903 C C . ARG A 1 262 ? 12.565 4.021 -15.702 1.00 96.69 262 ARG A C 1
ATOM 1905 O O . ARG A 1 262 ? 12.625 3.408 -16.767 1.00 96.69 262 ARG A O 1
ATOM 1912 N N . VAL A 1 263 ? 11.421 4.432 -15.160 1.00 97.31 263 VAL A N 1
ATOM 1913 C CA . VAL A 1 263 ? 10.095 4.111 -15.700 1.00 97.31 263 VAL A CA 1
ATOM 1914 C C . VAL A 1 263 ? 9.219 5.356 -15.809 1.00 97.31 263 VAL A C 1
ATOM 1916 O O . VAL A 1 263 ? 8.964 6.026 -14.811 1.00 97.31 263 VAL A O 1
ATOM 1919 N N . GLY A 1 264 ? 8.714 5.637 -17.009 1.00 96.62 264 GLY A N 1
ATOM 1920 C CA . GLY A 1 264 ? 7.633 6.597 -17.234 1.00 96.62 264 GLY A CA 1
ATOM 1921 C C . GLY A 1 264 ? 6.263 5.968 -16.970 1.00 96.62 264 GLY A C 1
ATOM 1922 O O . GLY A 1 264 ? 6.002 4.837 -17.387 1.00 96.62 264 GLY A O 1
ATOM 1923 N N . ILE A 1 265 ? 5.374 6.692 -16.288 1.00 96.12 265 ILE A N 1
ATOM 1924 C CA . ILE A 1 265 ? 4.010 6.244 -15.988 1.00 96.12 265 ILE A CA 1
ATOM 1925 C C . ILE A 1 265 ? 3.047 6.730 -17.078 1.00 96.12 265 ILE A C 1
ATOM 1927 O O . ILE A 1 265 ? 2.833 7.930 -17.278 1.00 96.12 265 ILE A O 1
ATOM 1931 N N . GLY A 1 266 ? 2.450 5.779 -17.794 1.00 93.81 266 GLY A N 1
ATOM 1932 C CA . GLY A 1 266 ? 1.489 6.013 -18.867 1.00 93.81 266 GLY A CA 1
ATOM 1933 C C . GLY A 1 266 ? 0.045 6.127 -18.372 1.00 93.81 266 GLY A C 1
ATOM 1934 O O . GLY A 1 266 ? -0.235 6.607 -17.276 1.00 93.81 266 GLY A O 1
ATOM 1935 N N . ALA A 1 267 ? -0.908 5.723 -19.214 1.00 93.44 267 ALA A N 1
ATOM 1936 C CA . ALA A 1 267 ? -2.316 5.679 -18.835 1.00 93.44 267 ALA A CA 1
ATOM 1937 C C . ALA A 1 267 ? -2.568 4.627 -17.741 1.00 93.44 267 ALA A C 1
ATOM 1939 O O . ALA A 1 267 ? -2.170 3.473 -17.879 1.00 93.44 267 ALA A O 1
ATOM 1940 N N . LEU A 1 268 ? -3.274 5.034 -16.688 1.00 92.44 268 LEU A N 1
ATOM 1941 C CA . LEU A 1 268 ? -3.775 4.175 -15.620 1.00 92.44 268 LEU A CA 1
ATOM 1942 C C . LEU A 1 268 ? -5.308 4.253 -15.634 1.00 92.44 268 LEU A C 1
ATOM 1944 O O . LEU A 1 268 ? -5.858 5.329 -15.880 1.00 92.44 268 LEU A O 1
ATOM 1948 N N . SER A 1 269 ? -5.995 3.127 -15.439 1.00 90.19 269 SER A N 1
ATOM 1949 C CA . SER A 1 269 ? -7.457 3.099 -15.309 1.00 90.19 269 SER A CA 1
ATOM 1950 C C . SER A 1 269 ? -7.925 1.882 -14.509 1.00 90.19 269 SER A C 1
ATOM 1952 O O . SER A 1 269 ? -7.177 0.918 -14.323 1.00 90.19 269 SER A O 1
ATOM 1954 N N . SER A 1 270 ? -9.164 1.905 -14.019 1.00 85.38 270 SER A N 1
ATOM 1955 C CA . SER A 1 270 ? -9.812 0.758 -13.371 1.00 85.38 270 SER A CA 1
ATOM 1956 C C . SER A 1 270 ? -11.323 0.816 -13.581 1.00 85.38 270 SER A C 1
ATOM 1958 O O . SER A 1 270 ? -12.017 1.559 -12.890 1.00 85.38 270 SER A O 1
ATOM 1960 N N . VAL A 1 271 ? -11.834 0.044 -14.541 1.00 79.50 271 VAL A N 1
ATOM 1961 C CA . VAL A 1 271 ? -13.219 0.156 -15.044 1.00 79.50 271 VAL A CA 1
ATOM 1962 C C . VAL A 1 271 ? -13.952 -1.189 -15.048 1.00 79.50 271 VAL A C 1
ATOM 1964 O O . VAL A 1 271 ? -13.333 -2.234 -14.918 1.00 79.50 271 VAL A O 1
ATOM 1967 N N . GLY A 1 272 ? -15.278 -1.191 -15.212 1.00 75.38 272 GLY A N 1
ATOM 1968 C CA . GLY A 1 272 ? -16.062 -2.427 -15.373 1.00 75.38 272 GLY A CA 1
ATOM 1969 C C . GLY A 1 272 ? -16.460 -3.142 -14.072 1.00 75.38 272 GLY A C 1
ATOM 1970 O O . GLY A 1 272 ? -16.266 -2.637 -12.965 1.00 75.38 272 GLY A O 1
ATOM 1971 N N . ARG A 1 273 ? -17.109 -4.308 -14.220 1.00 71.94 273 ARG A N 1
ATOM 1972 C CA . ARG A 1 273 ? -17.533 -5.214 -13.132 1.00 71.94 273 ARG A CA 1
ATOM 1973 C C . ARG A 1 273 ? -17.432 -6.682 -13.608 1.00 71.94 273 ARG A C 1
ATOM 1975 O O . ARG A 1 273 ? -18.244 -7.061 -14.451 1.00 71.94 273 ARG A O 1
ATOM 1982 N N . PRO A 1 274 ? -16.514 -7.526 -13.083 1.00 73.75 274 PRO A N 1
ATOM 1983 C CA . PRO A 1 274 ? -15.442 -7.217 -12.125 1.00 73.75 274 PRO A CA 1
ATOM 1984 C C . PRO A 1 274 ? -14.547 -6.066 -12.592 1.00 73.75 274 PRO A C 1
ATOM 1986 O O . PRO A 1 274 ? -14.490 -5.789 -13.786 1.00 73.75 274 PRO A O 1
ATOM 1989 N N . ILE A 1 275 ? -13.882 -5.383 -11.660 1.00 79.31 275 ILE A N 1
ATOM 1990 C CA . ILE A 1 275 ? -13.058 -4.220 -12.010 1.00 79.31 275 ILE A CA 1
ATOM 1991 C C . ILE A 1 275 ? -11.824 -4.703 -12.781 1.00 79.31 275 ILE A C 1
ATOM 1993 O O . ILE A 1 275 ? -11.128 -5.613 -12.339 1.00 79.31 275 ILE A O 1
ATOM 1997 N N . GLU A 1 276 ? -11.550 -4.086 -13.921 1.00 89.12 276 GLU A N 1
ATOM 1998 C CA . GLU A 1 276 ? -10.419 -4.345 -14.807 1.00 89.12 276 GLU A CA 1
ATOM 1999 C C . GLU A 1 276 ? -9.377 -3.231 -14.635 1.00 89.12 276 GLU A C 1
ATOM 2001 O O . GLU A 1 276 ? -9.514 -2.162 -15.237 1.00 89.12 276 GLU A O 1
ATOM 2006 N N . PRO A 1 277 ? -8.357 -3.434 -13.776 1.00 91.56 277 PRO A N 1
ATOM 2007 C CA . PRO A 1 277 ? -7.242 -2.507 -13.655 1.00 91.56 277 PRO A CA 1
ATOM 2008 C C . PRO A 1 277 ? -6.326 -2.613 -14.878 1.00 91.56 277 PRO A C 1
ATOM 2010 O O . PRO A 1 277 ? -5.907 -3.704 -15.273 1.00 91.56 277 PRO A O 1
ATOM 2013 N N . SER A 1 278 ? -5.983 -1.464 -15.455 1.00 94.69 278 SER A N 1
ATOM 2014 C CA . SER A 1 278 ? -5.056 -1.336 -16.581 1.00 94.69 278 SER A CA 1
ATOM 2015 C C . SER A 1 278 ? -3.940 -0.352 -16.253 1.00 94.69 278 SER A C 1
ATOM 2017 O O . SER A 1 278 ? -4.226 0.741 -15.756 1.00 94.69 278 SER A O 1
ATOM 2019 N N . GLY A 1 279 ? -2.701 -0.677 -16.609 1.00 95.81 279 GLY A N 1
ATOM 2020 C CA . GLY A 1 279 ? -1.576 0.242 -16.484 1.00 95.81 279 GLY A CA 1
ATOM 2021 C C . GLY A 1 279 ? -0.667 0.197 -17.703 1.00 95.81 279 GLY A C 1
ATOM 2022 O O . GLY A 1 279 ? -0.342 -0.883 -18.183 1.00 95.81 279 GLY A O 1
ATOM 2023 N N . ALA A 1 280 ? -0.244 1.364 -18.179 1.00 96.69 280 ALA A N 1
ATOM 2024 C CA . ALA A 1 280 ? 0.815 1.498 -19.170 1.00 96.69 280 ALA A CA 1
ATOM 2025 C C . ALA A 1 280 ? 2.092 2.030 -18.506 1.00 96.69 280 ALA A C 1
ATOM 2027 O O . ALA A 1 280 ? 2.034 3.001 -17.749 1.00 96.69 280 ALA A O 1
ATOM 2028 N N . LEU A 1 281 ? 3.237 1.425 -18.813 1.00 97.19 281 LEU A N 1
ATOM 2029 C CA . LEU A 1 281 ? 4.565 1.832 -18.351 1.00 97.19 281 LEU A CA 1
ATOM 2030 C C . LEU A 1 281 ? 5.531 1.961 -19.538 1.00 97.19 281 LEU A C 1
ATOM 2032 O O . LEU A 1 281 ? 5.383 1.263 -20.540 1.00 97.19 281 LEU A O 1
ATOM 2036 N N . ASP A 1 282 ? 6.548 2.807 -19.402 1.00 96.12 282 ASP A N 1
ATOM 2037 C CA . ASP A 1 282 ? 7.660 2.914 -20.353 1.00 96.12 282 ASP A CA 1
ATOM 2038 C C . ASP A 1 282 ? 8.988 2.712 -19.615 1.00 96.12 282 ASP A C 1
ATOM 2040 O O . ASP A 1 282 ? 9.408 3.571 -18.841 1.00 96.12 282 ASP A O 1
ATOM 2044 N N . LEU A 1 283 ? 9.618 1.546 -19.784 1.00 95.81 283 LEU A N 1
ATOM 2045 C CA . LEU A 1 283 ? 10.910 1.201 -19.189 1.00 95.81 283 LEU A CA 1
ATOM 2046 C C . LEU A 1 283 ? 12.028 1.803 -20.042 1.00 95.81 283 LEU A C 1
ATOM 2048 O O . LEU A 1 283 ? 12.515 1.197 -21.001 1.00 95.81 283 LEU A O 1
ATOM 2052 N N . LEU A 1 284 ? 12.421 3.011 -19.647 1.00 92.81 284 LEU A N 1
ATOM 2053 C CA . LEU A 1 284 ? 13.453 3.813 -20.289 1.00 92.81 284 LEU A CA 1
ATOM 2054 C C . LEU A 1 284 ? 14.859 3.256 -20.026 1.00 92.81 284 LEU A C 1
ATOM 2056 O O . LEU A 1 284 ? 15.719 3.349 -20.899 1.00 92.81 284 LEU A O 1
ATOM 2060 N N . ASP A 1 285 ? 15.094 2.687 -18.838 1.00 91.69 285 ASP A N 1
ATOM 2061 C CA . ASP A 1 285 ? 16.369 2.060 -18.466 1.00 91.69 285 ASP A CA 1
ATOM 2062 C C . ASP A 1 285 ? 16.199 0.992 -17.367 1.00 91.69 285 ASP A C 1
ATOM 2064 O O . ASP A 1 285 ? 15.220 0.993 -16.615 1.00 91.69 285 ASP A O 1
ATOM 2068 N N . GLY A 1 286 ? 17.182 0.100 -17.248 1.00 92.88 286 GLY A N 1
ATOM 2069 C CA . GLY A 1 286 ? 17.288 -0.926 -16.216 1.00 92.88 286 GLY A CA 1
ATOM 2070 C C . GLY A 1 286 ? 16.327 -2.106 -16.390 1.00 92.88 286 GLY A C 1
ATOM 2071 O O . GLY A 1 286 ? 16.092 -2.598 -17.495 1.00 92.88 286 GLY A O 1
ATOM 2072 N N . ARG A 1 287 ? 15.818 -2.620 -15.263 1.00 92.31 287 ARG A N 1
ATOM 2073 C CA . ARG A 1 287 ? 14.997 -3.838 -15.201 1.00 92.31 287 ARG A CA 1
ATOM 2074 C C . ARG A 1 287 ? 13.774 -3.652 -14.313 1.00 92.31 287 ARG A C 1
ATOM 2076 O O . ARG A 1 287 ? 13.872 -3.095 -13.220 1.00 92.31 287 ARG A O 1
ATOM 2083 N N . LEU A 1 288 ? 12.658 -4.220 -14.754 1.00 95.31 288 LEU A N 1
ATOM 2084 C CA . LEU A 1 288 ? 11.428 -4.357 -13.983 1.00 95.31 288 LEU A CA 1
ATOM 2085 C C . LEU A 1 288 ? 11.019 -5.835 -13.885 1.00 95.31 288 LEU A C 1
ATOM 2087 O O . LEU A 1 288 ? 11.302 -6.647 -14.771 1.00 95.31 288 LEU A O 1
ATOM 2091 N N . LEU A 1 289 ? 10.355 -6.181 -12.786 1.00 95.81 289 LEU A N 1
ATOM 2092 C CA . LEU A 1 289 ? 9.649 -7.446 -12.582 1.00 95.81 289 LEU A CA 1
ATOM 2093 C C . LEU A 1 289 ? 8.159 -7.135 -12.404 1.00 95.81 289 LEU A C 1
ATOM 2095 O O . LEU A 1 289 ? 7.831 -6.100 -11.838 1.00 95.81 289 LEU A O 1
ATOM 2099 N N . ALA A 1 290 ? 7.262 -8.013 -12.834 1.00 95.94 290 ALA A N 1
ATOM 2100 C CA . ALA A 1 290 ? 5.817 -7.833 -12.753 1.00 95.94 290 ALA A CA 1
ATOM 2101 C C . ALA A 1 290 ? 5.129 -9.087 -12.198 1.00 95.94 290 ALA A C 1
ATOM 2103 O O . ALA A 1 290 ? 5.484 -10.206 -12.575 1.00 95.94 290 ALA A O 1
ATOM 2104 N N . ASP A 1 291 ? 4.123 -8.886 -11.348 1.00 93.94 291 ASP A N 1
ATOM 2105 C CA . ASP A 1 291 ? 3.124 -9.883 -10.956 1.00 93.94 291 ASP A CA 1
ATOM 2106 C C . ASP A 1 291 ? 1.734 -9.258 -11.102 1.00 93.94 291 ASP A C 1
ATOM 2108 O O . ASP A 1 291 ? 1.360 -8.342 -10.367 1.00 93.94 291 ASP A O 1
ATOM 2112 N N . THR A 1 292 ? 0.967 -9.722 -12.083 1.00 95.12 292 THR A N 1
ATOM 2113 C CA . THR A 1 292 ? -0.341 -9.144 -12.409 1.00 95.12 292 THR A CA 1
ATOM 2114 C C . THR A 1 292 ? -1.510 -9.869 -11.747 1.00 95.12 292 THR A C 1
ATOM 2116 O O . THR A 1 292 ? -2.656 -9.477 -11.953 1.00 95.12 292 THR A O 1
ATOM 2119 N N . THR A 1 293 ? -1.247 -10.896 -10.930 1.00 85.88 293 THR A N 1
ATOM 2120 C CA . THR A 1 293 ? -2.264 -11.820 -10.390 1.00 85.88 293 THR A CA 1
ATOM 2121 C C . THR A 1 293 ? -3.361 -11.125 -9.576 1.00 85.88 293 THR A C 1
ATOM 2123 O O . THR A 1 293 ? -4.514 -11.554 -9.610 1.00 85.88 293 THR A O 1
ATOM 2126 N N . GLY A 1 294 ? -3.025 -10.034 -8.882 1.00 75.06 294 GLY A N 1
ATOM 2127 C CA . GLY A 1 294 ? -3.938 -9.360 -7.963 1.00 75.06 294 GLY A CA 1
ATOM 2128 C C . GLY A 1 294 ? -4.072 -10.077 -6.616 1.00 75.06 294 GLY A C 1
ATOM 2129 O O . GLY A 1 294 ? -3.492 -11.133 -6.376 1.00 75.06 294 GLY A O 1
ATOM 2130 N N . THR A 1 295 ? -4.840 -9.472 -5.712 1.00 69.00 295 THR A N 1
ATOM 2131 C CA . THR A 1 295 ? -4.976 -9.899 -4.302 1.00 69.00 295 THR A CA 1
ATOM 2132 C C . THR A 1 295 ? -6.429 -10.119 -3.867 1.00 69.00 295 THR A C 1
ATOM 2134 O O . THR A 1 295 ? -6.705 -10.352 -2.690 1.00 69.00 295 THR A O 1
ATOM 2137 N N . SER A 1 296 ? -7.388 -10.003 -4.791 1.00 69.69 296 SER A N 1
ATOM 2138 C CA . SER A 1 296 ? -8.818 -10.080 -4.488 1.00 69.69 296 SER A CA 1
ATOM 2139 C C . SER A 1 296 ? -9.640 -10.404 -5.728 1.00 69.69 296 SER A C 1
ATOM 2141 O O . SER A 1 296 ? -9.398 -9.838 -6.793 1.00 69.69 296 SER A O 1
ATOM 2143 N N . ARG A 1 297 ? -10.660 -11.258 -5.584 1.00 71.50 297 ARG A N 1
ATOM 2144 C CA . ARG A 1 297 ? -11.527 -11.689 -6.701 1.00 71.50 297 ARG A CA 1
ATOM 2145 C C . ARG A 1 297 ? -12.472 -10.599 -7.220 1.00 71.50 297 ARG A C 1
ATOM 2147 O O . ARG A 1 297 ? -13.099 -10.778 -8.261 1.00 71.50 297 ARG A O 1
ATOM 2154 N N . ALA A 1 298 ? -12.565 -9.466 -6.519 1.00 70.00 298 ALA A N 1
ATOM 2155 C CA . ALA A 1 298 ? -13.293 -8.277 -6.968 1.00 70.00 298 ALA A CA 1
ATOM 2156 C C . ALA A 1 298 ? -12.675 -7.621 -8.223 1.00 70.00 298 ALA A C 1
ATOM 2158 O O . ALA A 1 298 ? -13.363 -6.885 -8.939 1.00 70.00 298 ALA A O 1
ATOM 2159 N N . PHE A 1 299 ? -11.398 -7.908 -8.494 1.00 80.31 299 PHE A N 1
ATOM 2160 C CA . PHE A 1 299 ? -10.641 -7.390 -9.627 1.00 80.31 299 PHE A CA 1
ATOM 2161 C C . PHE A 1 299 ? -10.279 -8.522 -10.597 1.00 80.31 299 PHE A C 1
ATOM 2163 O O . PHE A 1 299 ? -10.057 -9.667 -10.195 1.00 80.31 299 PHE A O 1
A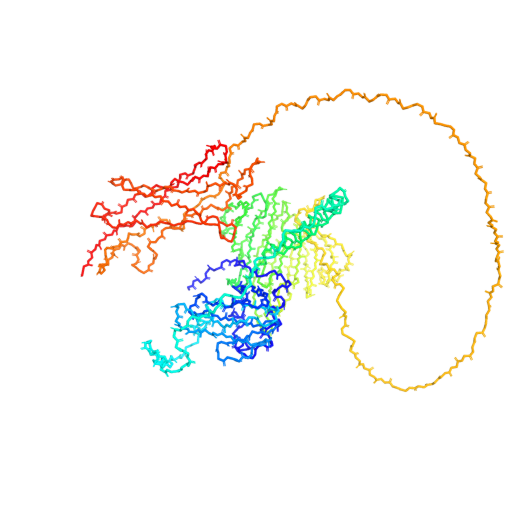TOM 2170 N N . ARG A 1 300 ? -10.181 -8.202 -11.888 1.00 88.88 300 ARG A N 1
ATOM 2171 C CA . ARG A 1 300 ? -9.385 -8.996 -12.829 1.00 88.88 300 ARG A CA 1
ATOM 2172 C C . ARG A 1 300 ? -7.898 -8.799 -12.526 1.00 88.88 300 ARG A C 1
ATOM 2174 O O . ARG A 1 300 ? -7.502 -7.825 -11.890 1.00 88.88 300 ARG A O 1
ATOM 2181 N N . ALA A 1 301 ? -7.080 -9.719 -13.031 1.00 92.06 301 ALA A N 1
ATOM 2182 C CA . ALA A 1 301 ? -5.638 -9.524 -13.095 1.00 92.06 301 ALA A CA 1
ATOM 2183 C C . ALA A 1 301 ? -5.298 -8.223 -13.846 1.00 92.06 301 ALA A C 1
ATOM 2185 O O . ALA A 1 301 ? -5.988 -7.862 -14.802 1.00 92.06 301 ALA A O 1
ATOM 2186 N N . LEU A 1 302 ? -4.232 -7.547 -13.419 1.00 94.31 302 LEU A N 1
ATOM 2187 C CA . LEU A 1 302 ? -3.761 -6.294 -14.011 1.00 94.31 302 LEU A CA 1
ATOM 2188 C C . LEU A 1 302 ? -3.439 -6.487 -15.498 1.00 94.31 302 LEU A C 1
ATOM 2190 O O . LEU A 1 302 ? -2.620 -7.330 -15.854 1.00 94.31 302 LEU A O 1
ATOM 2194 N N . ASN A 1 303 ? -4.050 -5.676 -16.3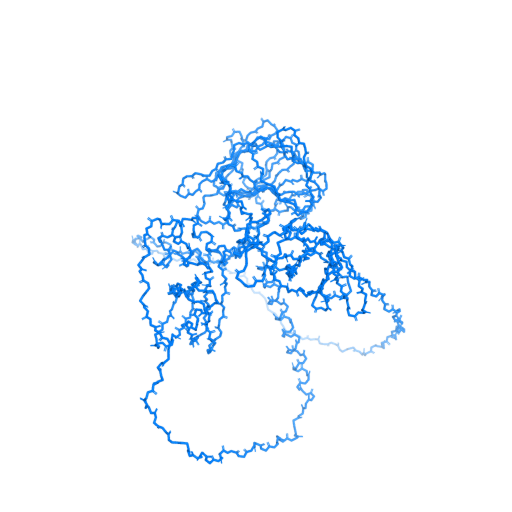57 1.00 96.31 303 ASN A N 1
ATOM 2195 C CA . ASN A 1 303 ? -3.661 -5.557 -17.757 1.00 96.31 303 ASN A CA 1
ATOM 2196 C C . ASN A 1 303 ? -2.511 -4.542 -17.859 1.00 96.31 303 ASN A C 1
ATOM 2198 O O . ASN A 1 303 ? -2.743 -3.332 -17.827 1.00 96.31 303 ASN A O 1
ATOM 2202 N N . LEU A 1 304 ? -1.275 -5.039 -17.894 1.00 97.75 304 LEU A N 1
ATOM 2203 C CA . LEU A 1 304 ? -0.057 -4.238 -17.937 1.00 97.75 304 LEU A CA 1
ATOM 2204 C C . LEU A 1 304 ? 0.480 -4.197 -19.372 1.00 97.75 304 LEU A C 1
ATOM 2206 O O . LEU A 1 304 ? 0.886 -5.226 -19.916 1.00 97.75 304 LEU A O 1
ATOM 2210 N N . SER A 1 305 ? 0.529 -3.005 -19.963 1.00 97.12 305 SER A N 1
ATOM 2211 C CA . SER A 1 305 ? 1.309 -2.735 -21.172 1.00 97.12 305 SER A CA 1
ATOM 2212 C C . SER A 1 305 ? 2.618 -2.042 -20.806 1.00 97.12 305 SER A C 1
ATOM 2214 O O . SER A 1 305 ? 2.662 -1.143 -19.967 1.00 97.12 305 SER A O 1
ATOM 2216 N N . LEU A 1 306 ? 3.710 -2.480 -21.419 1.00 96.88 306 LEU A N 1
ATOM 2217 C CA . LEU A 1 306 ? 5.055 -2.021 -21.112 1.00 96.88 306 LEU A CA 1
ATOM 2218 C C . LEU A 1 306 ? 5.827 -1.786 -22.410 1.00 96.88 306 LEU A C 1
ATOM 2220 O O . LEU A 1 306 ? 6.200 -2.735 -23.099 1.00 96.88 306 LEU A O 1
ATOM 2224 N N . SER A 1 307 ? 6.124 -0.528 -22.710 1.00 94.44 307 SER A N 1
ATOM 2225 C CA . SER A 1 307 ? 7.166 -0.188 -23.678 1.00 94.44 307 SER A CA 1
ATOM 2226 C C . SER A 1 307 ? 8.531 -0.473 -23.048 1.00 94.44 307 SER A C 1
ATOM 2228 O O . SER A 1 307 ? 8.776 -0.080 -21.910 1.00 94.44 307 SER A O 1
ATOM 2230 N N . ALA A 1 308 ? 9.413 -1.187 -23.747 1.00 90.44 308 ALA A N 1
ATOM 2231 C CA . ALA A 1 308 ? 10.771 -1.463 -23.278 1.00 90.44 308 ALA A CA 1
ATOM 2232 C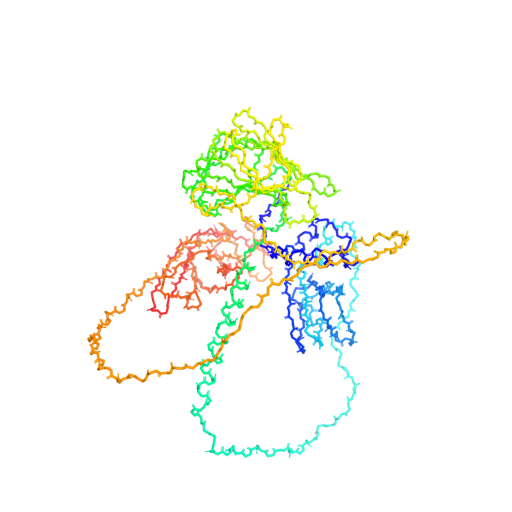 C . ALA A 1 308 ? 11.715 -1.724 -24.465 1.00 90.44 308 ALA A C 1
ATOM 2234 O O . ALA A 1 308 ? 11.426 -2.540 -25.341 1.00 90.44 308 ALA A O 1
ATOM 2235 N N . GLY A 1 309 ? 12.844 -1.009 -24.541 1.00 80.75 309 GLY A N 1
ATOM 2236 C CA . GLY A 1 309 ? 13.855 -1.213 -25.597 1.00 80.75 309 GLY A CA 1
ATOM 2237 C C . GLY A 1 309 ? 13.341 -1.071 -27.044 1.00 80.75 309 GLY A C 1
ATOM 2238 O O . GLY A 1 309 ? 13.877 -1.700 -27.962 1.00 80.75 309 GLY A O 1
ATOM 2239 N N . GLY A 1 310 ? 12.271 -0.295 -27.254 1.00 79.44 310 GLY A N 1
ATOM 2240 C CA . GLY A 1 310 ? 11.600 -0.149 -28.551 1.00 79.44 310 GLY A CA 1
ATOM 2241 C C . GLY A 1 310 ? 10.767 -1.364 -28.988 1.00 79.44 310 GLY A C 1
ATOM 2242 O O . GLY A 1 310 ? 10.539 -1.532 -30.188 1.00 79.44 310 GLY A O 1
ATOM 2243 N N . GLY A 1 311 ? 10.381 -2.236 -28.054 1.00 86.31 311 GLY A N 1
ATOM 2244 C CA . GLY A 1 311 ? 9.328 -3.240 -28.217 1.00 86.31 311 GLY A CA 1
ATOM 2245 C C . GLY A 1 311 ? 8.203 -3.027 -27.199 1.00 86.31 311 GLY A C 1
ATOM 2246 O O . GLY A 1 311 ? 8.362 -2.274 -26.236 1.00 86.31 311 GLY A O 1
ATOM 2247 N N . HIS A 1 312 ? 7.065 -3.679 -27.418 1.00 93.31 312 HIS A N 1
ATOM 2248 C CA . HIS A 1 312 ? 5.873 -3.590 -26.577 1.00 93.31 312 HIS A CA 1
ATOM 2249 C C . HIS A 1 312 ? 5.555 -4.944 -25.935 1.00 93.31 312 HIS A C 1
ATOM 2251 O O . HIS A 1 312 ? 5.129 -5.885 -26.611 1.00 93.31 312 HIS A O 1
ATOM 2257 N N . VAL A 1 313 ? 5.717 -5.029 -24.618 1.00 95.75 313 VAL A N 1
ATOM 2258 C CA . VAL A 1 313 ? 5.369 -6.192 -23.796 1.00 95.75 313 VAL A CA 1
ATOM 2259 C C . VAL A 1 313 ? 3.949 -6.022 -23.250 1.00 95.75 313 VAL A C 1
ATOM 2261 O O . VAL A 1 313 ? 3.589 -4.939 -22.794 1.00 95.75 313 VAL A O 1
ATOM 2264 N N . ALA A 1 314 ? 3.133 -7.073 -23.272 1.00 95.75 314 ALA A N 1
ATOM 2265 C CA . ALA A 1 314 ? 1.805 -7.066 -22.654 1.00 95.75 314 ALA A CA 1
ATOM 2266 C C . ALA A 1 314 ? 1.446 -8.432 -22.068 1.00 95.75 314 ALA A C 1
ATOM 2268 O O . ALA A 1 314 ? 1.895 -9.457 -22.578 1.00 95.75 314 ALA A O 1
ATOM 2269 N N . ASN A 1 315 ? 0.606 -8.470 -21.034 1.00 96.69 315 ASN A N 1
ATOM 2270 C CA . ASN A 1 315 ? 0.065 -9.719 -20.493 1.00 96.69 315 ASN A CA 1
ATOM 2271 C C . ASN A 1 315 ? -1.432 -9.894 -20.783 1.00 96.69 315 ASN A C 1
ATOM 2273 O O . ASN A 1 315 ? -2.180 -8.932 -20.923 1.00 96.69 315 ASN A O 1
ATOM 2277 N N . ALA A 1 316 ? -1.875 -11.150 -20.800 1.00 92.50 316 ALA A N 1
ATOM 2278 C CA . ALA A 1 316 ? -3.286 -11.519 -20.808 1.00 92.50 316 ALA A CA 1
ATOM 2279 C C . ALA A 1 316 ? -3.601 -12.334 -19.545 1.00 92.50 316 ALA A C 1
ATOM 2281 O O . ALA A 1 316 ? -3.087 -13.436 -19.363 1.00 92.50 316 ALA A O 1
ATOM 2282 N N . GLY A 1 317 ? -4.442 -11.787 -18.662 1.00 91.81 317 GLY A N 1
ATOM 2283 C CA . GLY A 1 317 ? -4.748 -12.407 -17.370 1.00 91.81 317 GLY A CA 1
ATOM 2284 C C . GLY A 1 317 ? -3.564 -12.386 -16.393 1.00 91.81 317 GLY A C 1
ATOM 2285 O O . GLY A 1 317 ? -2.653 -11.571 -16.524 1.00 91.81 317 GLY A O 1
ATOM 2286 N N . ALA A 1 318 ? -3.589 -13.264 -15.388 1.00 91.69 318 ALA A N 1
ATOM 2287 C CA . ALA A 1 318 ? -2.533 -13.342 -14.379 1.00 91.69 318 ALA A CA 1
ATOM 2288 C C . ALA A 1 318 ? -1.213 -13.836 -14.994 1.00 91.69 318 ALA A C 1
ATOM 2290 O O . ALA A 1 318 ? -1.165 -14.904 -15.608 1.00 91.69 318 ALA A O 1
ATOM 2291 N N . ALA A 1 319 ? -0.143 -13.066 -14.810 1.00 94.06 319 ALA A N 1
ATOM 2292 C CA . ALA A 1 319 ? 1.187 -13.356 -15.320 1.00 94.06 319 ALA A CA 1
ATOM 2293 C C . ALA A 1 319 ? 2.276 -12.866 -14.359 1.00 94.06 319 ALA A C 1
ATOM 2295 O O . ALA A 1 319 ? 2.111 -11.872 -13.653 1.00 94.06 319 ALA A O 1
ATOM 2296 N N . ARG A 1 320 ? 3.418 -13.557 -14.376 1.00 94.19 320 ARG A N 1
ATOM 2297 C CA . ARG A 1 320 ? 4.648 -13.172 -13.676 1.00 94.19 320 ARG A CA 1
ATOM 2298 C C . ARG A 1 320 ? 5.783 -13.126 -14.686 1.00 94.19 320 ARG A C 1
ATOM 2300 O O . ARG A 1 320 ? 6.107 -14.160 -15.273 1.00 94.19 320 ARG A O 1
ATOM 2307 N N . PHE A 1 321 ? 6.388 -11.961 -14.897 1.00 94.44 321 PHE A N 1
ATOM 2308 C CA . PHE A 1 321 ? 7.457 -11.781 -15.885 1.00 94.44 321 PHE A CA 1
ATOM 2309 C C . PHE A 1 321 ? 8.472 -10.710 -15.479 1.00 94.44 321 PHE A C 1
ATOM 2311 O O . PHE A 1 321 ? 8.241 -9.922 -14.570 1.00 94.44 321 PHE A O 1
ATOM 2318 N N . ALA A 1 322 ? 9.623 -10.700 -16.139 1.00 94.88 322 ALA A N 1
ATOM 2319 C CA . ALA A 1 322 ? 10.650 -9.674 -16.026 1.00 94.88 322 ALA A CA 1
ATOM 2320 C C . ALA A 1 322 ? 10.932 -9.078 -17.404 1.00 94.88 322 ALA A C 1
ATOM 2322 O O . ALA A 1 322 ? 10.883 -9.808 -18.393 1.00 94.88 322 ALA A O 1
ATOM 2323 N N . ALA A 1 323 ? 11.274 -7.793 -17.452 1.00 93.81 323 ALA A N 1
ATOM 2324 C CA . ALA A 1 323 ? 11.686 -7.097 -18.665 1.00 93.81 323 ALA A CA 1
ATOM 2325 C C . ALA A 1 323 ? 12.913 -6.214 -18.390 1.00 93.81 323 ALA A C 1
ATOM 2327 O O . ALA A 1 323 ? 12.969 -5.526 -17.367 1.00 93.81 323 ALA A O 1
ATOM 2328 N N . ALA A 1 324 ? 13.887 -6.240 -19.298 1.00 90.56 324 ALA A N 1
ATOM 2329 C CA . ALA A 1 324 ? 15.044 -5.348 -19.327 1.00 90.56 324 ALA A CA 1
ATOM 2330 C C . ALA A 1 324 ? 15.373 -5.026 -20.792 1.00 90.56 324 ALA A C 1
ATOM 2332 O O . ALA A 1 324 ? 15.851 -5.885 -21.532 1.00 90.56 324 ALA A O 1
ATOM 2333 N N . GLY A 1 325 ? 15.049 -3.817 -21.256 1.00 84.12 325 GLY A N 1
ATOM 2334 C CA . GLY A 1 325 ? 15.058 -3.528 -22.694 1.00 84.12 325 GLY A CA 1
ATOM 2335 C C . GLY A 1 325 ? 14.153 -4.505 -23.461 1.00 84.12 325 GLY A C 1
ATOM 2336 O O . GLY A 1 325 ? 12.982 -4.646 -23.121 1.00 84.12 325 GLY A O 1
ATOM 2337 N N . ARG A 1 326 ? 14.689 -5.204 -24.472 1.00 81.75 326 ARG A N 1
ATOM 2338 C CA . ARG A 1 326 ? 13.940 -6.241 -25.217 1.00 81.75 326 ARG A CA 1
ATOM 2339 C C . ARG A 1 326 ? 14.000 -7.638 -24.582 1.00 81.75 326 ARG A C 1
ATOM 2341 O O . ARG A 1 326 ? 13.293 -8.529 -25.046 1.00 81.75 326 ARG A O 1
ATOM 2348 N N . ASP A 1 327 ? 14.806 -7.841 -23.538 1.00 86.00 327 ASP A N 1
ATOM 2349 C CA . ASP A 1 327 ? 14.931 -9.140 -22.878 1.00 86.00 327 ASP A CA 1
ATOM 2350 C C . ASP A 1 327 ? 13.755 -9.357 -21.921 1.00 86.00 327 ASP A C 1
ATOM 2352 O O . ASP A 1 327 ? 13.663 -8.729 -20.861 1.00 86.00 327 ASP A O 1
ATOM 2356 N N . VAL A 1 328 ? 12.848 -10.265 -22.295 1.00 92.12 328 VAL A N 1
ATOM 2357 C CA . VAL A 1 328 ? 11.657 -10.618 -21.511 1.00 92.12 328 VAL A CA 1
ATOM 2358 C C . VAL A 1 328 ? 11.738 -12.067 -21.048 1.00 92.12 328 VAL A C 1
ATOM 2360 O O . VAL A 1 328 ? 11.919 -12.985 -21.843 1.00 92.12 328 VAL A O 1
ATOM 2363 N N . THR A 1 329 ? 11.585 -12.287 -19.742 1.00 91.06 329 THR A N 1
ATOM 2364 C CA . THR A 1 329 ? 11.565 -13.621 -19.122 1.00 91.06 329 THR A CA 1
ATOM 2365 C C . THR A 1 329 ? 10.229 -13.845 -18.433 1.00 91.06 329 THR A C 1
ATOM 2367 O O . THR A 1 329 ? 9.901 -13.138 -17.482 1.00 91.06 329 THR A O 1
ATOM 2370 N N . VAL A 1 330 ? 9.461 -14.838 -18.874 1.00 93.44 330 VAL A N 1
ATOM 2371 C CA . VAL A 1 330 ? 8.144 -15.157 -18.306 1.00 93.44 330 VAL A CA 1
ATOM 2372 C C . VAL A 1 330 ? 8.291 -16.309 -17.318 1.00 93.44 330 VAL A C 1
ATOM 2374 O O . VAL A 1 330 ? 8.702 -17.398 -17.700 1.00 93.44 330 VAL A O 1
ATOM 2377 N N . ALA A 1 331 ? 7.943 -16.104 -16.049 1.00 88.62 331 ALA A N 1
ATOM 2378 C CA . ALA A 1 331 ? 7.875 -17.187 -15.069 1.00 88.62 331 ALA A CA 1
ATOM 2379 C C . ALA A 1 331 ? 6.526 -17.920 -15.127 1.00 88.62 331 ALA A C 1
ATOM 2381 O O . ALA A 1 331 ? 6.488 -19.138 -14.984 1.00 88.62 331 ALA A O 1
ATOM 2382 N N . ALA A 1 332 ? 5.421 -17.197 -15.334 1.00 90.25 332 ALA A N 1
ATOM 2383 C CA . ALA A 1 332 ? 4.078 -17.773 -15.421 1.00 90.25 332 ALA A CA 1
ATOM 2384 C C . ALA A 1 332 ? 3.111 -16.878 -16.215 1.00 90.25 332 ALA A C 1
ATOM 2386 O O . ALA A 1 332 ? 3.316 -15.668 -16.304 1.00 90.25 332 ALA A O 1
ATOM 2387 N N . GLY A 1 333 ? 2.020 -17.470 -16.709 1.00 93.12 333 GLY A N 1
ATOM 2388 C CA . GLY A 1 333 ? 0.944 -16.769 -17.417 1.00 93.12 333 GLY A CA 1
ATOM 2389 C C . GLY A 1 333 ? 1.238 -16.486 -18.891 1.00 93.12 333 GLY A C 1
ATOM 2390 O O . GLY A 1 333 ? 2.225 -16.961 -19.451 1.00 93.12 333 GLY A O 1
ATOM 2391 N N . THR A 1 334 ? 0.348 -15.723 -19.526 1.00 94.94 334 THR A N 1
ATOM 2392 C CA . THR A 1 334 ? 0.445 -15.361 -20.945 1.00 94.94 334 THR A CA 1
ATOM 2393 C C . THR A 1 334 ? 1.009 -13.955 -21.093 1.00 94.94 334 THR A C 1
ATOM 2395 O O . THR A 1 334 ? 0.398 -12.988 -20.638 1.00 94.94 334 THR A O 1
ATOM 2398 N N . VAL A 1 335 ? 2.156 -13.843 -21.764 1.00 96.06 335 VAL A N 1
ATOM 2399 C CA . VAL A 1 335 ? 2.823 -12.574 -22.082 1.00 96.06 335 VAL A CA 1
ATOM 2400 C C . VAL A 1 335 ? 3.193 -12.566 -23.562 1.00 96.06 335 VAL A C 1
ATOM 2402 O O . VAL A 1 335 ? 3.621 -13.588 -24.102 1.00 96.06 335 VAL A O 1
ATOM 2405 N N . THR A 1 336 ? 3.025 -11.425 -24.219 1.00 94.44 336 THR A N 1
ATOM 2406 C CA . THR A 1 336 ? 3.432 -11.184 -25.604 1.00 94.44 336 THR A CA 1
ATOM 2407 C C . THR A 1 336 ? 4.474 -10.074 -25.680 1.00 94.44 336 THR A C 1
ATOM 2409 O O . THR A 1 336 ? 4.470 -9.156 -24.863 1.00 94.44 336 THR A O 1
ATOM 2412 N N . VAL A 1 337 ? 5.356 -10.148 -26.677 1.00 94.38 337 VAL A N 1
ATOM 2413 C CA . VAL A 1 337 ? 6.293 -9.087 -27.073 1.00 94.38 337 VAL A CA 1
ATOM 2414 C C . VAL A 1 337 ? 6.046 -8.792 -28.545 1.00 94.38 337 VAL A C 1
ATOM 2416 O O . VAL A 1 337 ? 6.079 -9.704 -29.368 1.00 94.38 337 VAL A O 1
ATOM 2419 N N . ASP A 1 338 ? 5.730 -7.539 -28.872 1.00 92.19 338 ASP A N 1
ATOM 2420 C CA . ASP A 1 338 ? 5.361 -7.098 -30.226 1.00 92.19 338 ASP A CA 1
ATOM 2421 C C . ASP A 1 338 ? 4.232 -7.968 -30.848 1.00 92.19 338 ASP A C 1
ATOM 2423 O O . ASP A 1 338 ? 4.165 -8.195 -32.054 1.00 92.19 338 ASP A O 1
ATOM 2427 N N . GLY A 1 339 ? 3.334 -8.485 -29.995 1.00 91.38 339 GLY A N 1
ATOM 2428 C CA . GLY A 1 339 ? 2.226 -9.383 -30.353 1.00 91.38 339 GLY A CA 1
ATOM 2429 C C . GLY A 1 339 ? 2.568 -10.881 -30.400 1.00 91.38 339 GLY A C 1
ATOM 2430 O O . GLY A 1 339 ? 1.655 -11.705 -30.381 1.00 91.38 339 GLY A O 1
ATOM 2431 N N . ALA A 1 340 ? 3.848 -11.263 -30.397 1.00 91.75 340 ALA A N 1
ATOM 2432 C CA . ALA A 1 340 ? 4.279 -12.661 -30.369 1.00 91.75 340 ALA A CA 1
ATOM 2433 C C . ALA A 1 340 ? 4.308 -13.212 -28.933 1.00 91.75 340 ALA A C 1
ATOM 2435 O O . ALA A 1 340 ? 4.855 -12.580 -28.034 1.00 91.75 340 ALA A O 1
ATOM 2436 N N . GLY A 1 341 ? 3.731 -14.395 -28.700 1.00 91.81 341 GLY A N 1
ATOM 2437 C CA . GLY A 1 341 ? 3.710 -15.028 -27.376 1.00 91.81 341 GLY A CA 1
ATOM 2438 C C . GLY A 1 341 ? 5.091 -15.498 -26.908 1.00 91.81 341 GLY A C 1
ATOM 2439 O O . GLY A 1 341 ? 5.819 -16.137 -27.666 1.00 91.81 341 GLY A O 1
ATOM 2440 N N . VAL A 1 342 ? 5.425 -15.230 -25.644 1.00 90.94 342 VAL A N 1
ATOM 2441 C CA . VAL A 1 342 ? 6.655 -15.699 -24.988 1.00 90.94 342 VAL A CA 1
ATOM 2442 C C . VAL A 1 342 ? 6.319 -16.859 -24.051 1.00 90.94 342 VAL A C 1
ATOM 2444 O O . VAL A 1 342 ? 5.431 -16.752 -23.204 1.00 90.94 342 VAL A O 1
ATOM 2447 N N . ALA A 1 343 ? 7.022 -17.982 -24.205 1.00 87.81 343 ALA A N 1
ATOM 2448 C CA . ALA A 1 343 ? 6.780 -19.181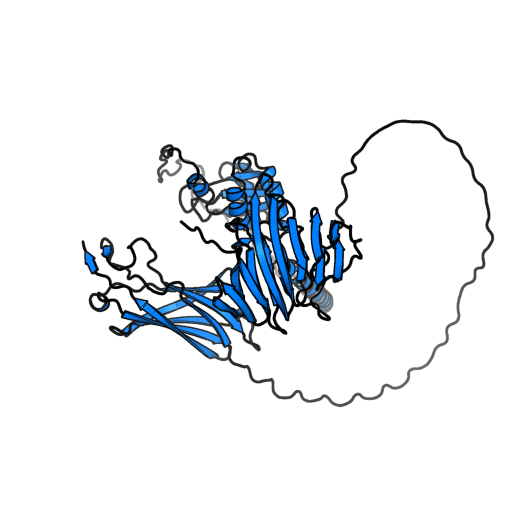 -23.408 1.00 87.81 343 ALA A CA 1
ATOM 2449 C C . ALA A 1 343 ? 7.248 -19.006 -21.945 1.00 87.81 343 ALA A C 1
ATOM 2451 O O . ALA A 1 343 ? 8.334 -18.465 -21.717 1.00 87.81 343 ALA A O 1
ATOM 2452 N N . PRO A 1 344 ? 6.479 -19.485 -20.948 1.00 89.75 344 PRO A N 1
ATOM 2453 C CA . PRO A 1 344 ? 6.902 -19.461 -19.554 1.00 89.75 344 PRO A CA 1
ATOM 2454 C C . PRO A 1 344 ? 8.034 -20.466 -19.295 1.00 89.75 344 PRO A C 1
ATOM 2456 O O . PRO A 1 344 ? 7.924 -21.641 -19.638 1.00 89.75 344 PRO A O 1
ATOM 2459 N N . VAL A 1 345 ? 9.102 -20.009 -18.637 1.00 85.88 345 VAL A N 1
ATOM 2460 C CA . VAL A 1 345 ? 10.257 -20.826 -18.215 1.00 85.88 345 VAL A CA 1
ATOM 2461 C C . VAL A 1 345 ? 10.200 -21.241 -16.739 1.00 85.88 345 VAL A C 1
ATOM 2463 O O . VAL A 1 345 ? 11.034 -22.022 -16.284 1.00 85.88 345 VAL A O 1
ATOM 2466 N N . GLY A 1 346 ? 9.214 -20.749 -15.981 1.00 81.94 346 GLY A N 1
ATOM 2467 C CA . GLY A 1 346 ? 9.065 -21.033 -14.553 1.00 81.94 346 GLY A CA 1
ATOM 2468 C C . GLY A 1 346 ? 10.012 -20.233 -13.649 1.00 81.94 346 GLY A C 1
ATOM 2469 O O . GLY A 1 346 ? 10.649 -19.265 -14.060 1.00 81.94 346 GLY A O 1
ATOM 2470 N N . GLY A 1 347 ? 10.097 -20.659 -12.386 1.00 78.94 347 GLY A N 1
ATOM 2471 C CA . GLY A 1 347 ? 11.079 -20.161 -11.420 1.00 78.94 347 GLY A CA 1
ATOM 2472 C C . GLY A 1 347 ? 10.741 -18.841 -10.711 1.00 78.94 347 GLY A C 1
ATOM 2473 O O . GLY A 1 347 ? 9.620 -18.317 -10.748 1.00 78.94 347 GLY A O 1
ATOM 2474 N N . ALA A 1 348 ? 11.745 -18.333 -9.995 1.00 77.69 348 ALA A N 1
ATOM 2475 C CA . ALA A 1 348 ? 11.711 -17.044 -9.315 1.00 77.69 348 ALA A CA 1
ATOM 2476 C C . ALA A 1 348 ? 12.285 -15.944 -10.219 1.00 77.69 348 ALA A C 1
ATOM 2478 O O . ALA A 1 348 ? 13.245 -16.165 -10.956 1.00 77.69 348 ALA A O 1
ATOM 2479 N N . LEU A 1 349 ? 11.715 -14.746 -10.125 1.00 84.06 349 LEU A N 1
ATOM 2480 C CA . LEU A 1 349 ? 12.196 -13.546 -10.811 1.00 84.06 349 LEU A CA 1
ATOM 2481 C C . LEU A 1 349 ? 12.863 -12.651 -9.770 1.00 84.06 349 LEU A C 1
ATOM 2483 O O . LEU A 1 349 ? 12.301 -12.504 -8.691 1.00 84.06 349 LEU A O 1
ATOM 2487 N N . ALA A 1 350 ? 14.027 -12.067 -10.065 1.00 85.12 350 ALA A N 1
ATOM 2488 C CA . ALA A 1 350 ? 14.813 -11.302 -9.093 1.00 85.12 350 ALA A CA 1
ATOM 2489 C C . ALA A 1 350 ? 15.548 -10.108 -9.719 1.00 85.12 350 ALA A C 1
ATOM 2491 O O . ALA A 1 350 ? 15.927 -10.140 -10.894 1.00 85.12 350 ALA A O 1
ATOM 2492 N N . CYS A 1 351 ? 15.792 -9.072 -8.912 1.00 82.69 351 CYS A N 1
ATOM 2493 C CA . CYS A 1 351 ? 16.581 -7.900 -9.286 1.00 82.69 351 CYS A CA 1
ATOM 2494 C C . CYS A 1 351 ? 18.088 -8.200 -9.201 1.00 82.69 351 CYS A C 1
ATOM 2496 O O . CYS A 1 351 ? 18.788 -7.772 -8.287 1.00 82.69 351 CYS A O 1
ATOM 2498 N N . GLY A 1 352 ? 18.588 -8.970 -10.171 1.00 73.12 352 GLY A N 1
ATOM 2499 C CA . GLY A 1 352 ? 19.987 -9.400 -10.225 1.00 73.12 352 GLY A CA 1
ATOM 2500 C C . GLY A 1 352 ? 20.257 -10.642 -9.372 1.00 73.12 352 GLY A C 1
ATOM 2501 O O . GLY A 1 352 ? 19.428 -11.546 -9.306 1.00 73.12 352 GLY A O 1
ATOM 2502 N N . ASN A 1 353 ? 21.432 -10.701 -8.741 1.00 54.81 353 ASN A N 1
ATOM 2503 C CA . ASN A 1 353 ? 21.982 -11.928 -8.142 1.00 54.81 353 ASN A CA 1
ATOM 2504 C C . ASN A 1 353 ? 21.564 -12.170 -6.672 1.00 54.81 353 ASN A C 1
ATOM 2506 O O . ASN A 1 353 ? 22.150 -13.022 -6.006 1.00 54.81 353 ASN A O 1
ATOM 2510 N N . GLY A 1 354 ? 20.605 -11.406 -6.139 1.00 55.91 354 GLY A N 1
ATOM 2511 C CA . GLY A 1 354 ? 20.137 -11.502 -4.750 1.00 55.91 354 GLY A CA 1
ATOM 2512 C C . GLY A 1 354 ? 18.649 -11.843 -4.647 1.00 55.91 354 GLY A C 1
ATOM 2513 O O . GLY A 1 354 ? 17.899 -11.657 -5.597 1.00 55.91 354 GLY A O 1
ATOM 2514 N N . GLN A 1 355 ? 18.203 -12.310 -3.474 1.00 58.47 355 GLN A N 1
ATOM 2515 C CA . GLN A 1 355 ? 16.773 -12.553 -3.212 1.00 58.47 355 GLN A CA 1
ATOM 2516 C C . GLN A 1 355 ? 15.961 -11.272 -2.947 1.00 58.47 355 GLN A C 1
ATOM 2518 O O . GLN A 1 355 ? 14.734 -11.326 -2.902 1.00 58.47 355 GLN A O 1
ATOM 2523 N N . LEU A 1 356 ? 16.615 -10.122 -2.758 1.00 53.75 356 LEU A N 1
ATOM 2524 C CA . LEU A 1 356 ? 15.910 -8.866 -2.517 1.00 53.75 356 LEU A CA 1
ATOM 2525 C C . LEU A 1 356 ? 15.172 -8.408 -3.783 1.00 53.75 356 LEU A C 1
ATOM 2527 O O . LEU A 1 356 ? 15.716 -8.473 -4.887 1.00 53.75 356 LEU A O 1
ATOM 2531 N N . GLY A 1 357 ? 13.920 -7.979 -3.625 1.00 57.41 357 GLY A N 1
ATOM 2532 C CA . GLY A 1 357 ? 13.043 -7.664 -4.753 1.00 57.41 357 GLY A CA 1
ATOM 2533 C C . GLY A 1 357 ? 12.629 -8.875 -5.588 1.00 57.41 357 GLY A C 1
ATOM 2534 O O . GLY A 1 357 ? 12.114 -8.693 -6.686 1.00 57.41 357 GLY A O 1
ATOM 2535 N N . ALA A 1 358 ? 12.855 -10.108 -5.120 1.00 70.81 358 ALA A N 1
ATOM 2536 C CA . ALA A 1 358 ? 12.386 -11.279 -5.842 1.00 70.81 358 ALA A CA 1
ATOM 2537 C C . ALA A 1 358 ? 10.859 -11.421 -5.755 1.00 70.81 358 ALA A C 1
ATOM 2539 O O . ALA A 1 358 ? 10.278 -11.306 -4.678 1.00 70.81 358 ALA A O 1
ATOM 2540 N N . ILE A 1 359 ? 10.216 -11.738 -6.881 1.00 66.94 359 ILE A N 1
ATOM 2541 C CA . ILE A 1 359 ? 8.807 -12.143 -6.908 1.00 66.94 359 ILE A CA 1
ATOM 2542 C C . ILE A 1 359 ? 8.769 -13.651 -6.617 1.00 66.94 359 ILE A C 1
ATOM 2544 O O . ILE A 1 359 ? 9.163 -14.438 -7.495 1.00 66.94 359 ILE A O 1
ATOM 2548 N N . PRO A 1 360 ? 8.319 -14.087 -5.423 1.00 58.62 360 PRO A N 1
ATOM 2549 C CA . PRO A 1 360 ? 8.331 -15.494 -5.042 1.00 58.62 360 PRO A CA 1
ATOM 2550 C C . PRO A 1 360 ? 7.409 -16.324 -5.938 1.00 58.62 360 PRO A C 1
ATOM 2552 O O . PRO A 1 360 ? 6.475 -15.812 -6.557 1.00 58.62 360 PRO A O 1
ATOM 2555 N N . VAL A 1 361 ? 7.674 -17.628 -6.014 1.00 65.31 361 VAL A N 1
ATOM 2556 C CA . VAL A 1 361 ? 6.725 -18.576 -6.608 1.00 65.31 361 VAL A CA 1
ATOM 2557 C C . VAL A 1 361 ? 5.567 -18.739 -5.617 1.00 65.31 361 VAL A C 1
ATOM 2559 O O . VAL A 1 361 ? 5.843 -19.043 -4.454 1.00 65.31 361 VAL A O 1
ATOM 2562 N N . PRO A 1 362 ? 4.296 -18.543 -6.022 1.00 53.44 362 PRO A N 1
ATOM 2563 C CA . PRO A 1 362 ? 3.159 -18.860 -5.167 1.00 53.44 362 PRO A CA 1
ATOM 2564 C C . PRO A 1 362 ? 3.255 -20.315 -4.706 1.00 53.44 362 PRO A C 1
ATOM 2566 O O . PRO A 1 362 ? 3.441 -21.211 -5.530 1.00 53.44 362 PRO A O 1
ATOM 2569 N N . GLY A 1 363 ? 3.169 -20.548 -3.396 1.00 33.50 363 GLY A N 1
ATOM 2570 C CA . GLY A 1 363 ? 3.265 -21.897 -2.852 1.00 33.50 363 GLY A CA 1
ATOM 2571 C C . GLY A 1 363 ? 2.161 -22.780 -3.427 1.00 33.50 363 GLY A C 1
ATOM 2572 O O . GLY A 1 363 ? 0.982 -22.441 -3.318 1.00 33.50 363 GLY A O 1
ATOM 2573 N N . THR A 1 364 ? 2.536 -23.916 -4.016 1.00 30.36 364 THR A N 1
ATOM 2574 C CA . THR A 1 364 ? 1.599 -24.979 -4.389 1.00 30.36 364 THR A CA 1
ATOM 2575 C C . THR A 1 364 ? 1.054 -25.602 -3.109 1.00 30.36 364 THR A C 1
ATOM 2577 O O . THR A 1 364 ? 1.600 -26.566 -2.578 1.00 30.36 364 THR A O 1
ATOM 2580 N N . SER A 1 365 ? 0.008 -24.988 -2.560 1.00 27.11 365 SER A N 1
ATOM 2581 C CA . SER A 1 365 ? -0.777 -25.587 -1.491 1.00 27.11 365 SER A CA 1
ATOM 2582 C C . SER A 1 365 ? -1.655 -26.659 -2.124 1.00 27.11 365 SER A C 1
ATOM 2584 O O . SER A 1 365 ? -2.642 -26.339 -2.787 1.00 27.11 365 SER A O 1
ATOM 2586 N N . ASP A 1 366 ? -1.260 -27.919 -1.947 1.00 29.94 366 ASP A N 1
ATOM 2587 C CA . ASP A 1 366 ? -2.042 -29.076 -2.370 1.00 29.94 366 ASP A CA 1
ATOM 2588 C C . ASP A 1 366 ? -3.370 -29.103 -1.600 1.00 29.94 366 ASP A C 1
ATOM 2590 O O . ASP A 1 366 ? -3.462 -29.579 -0.468 1.00 29.94 366 ASP A O 1
ATOM 2594 N N . SER A 1 367 ? -4.408 -28.556 -2.225 1.00 25.47 367 SER A N 1
ATOM 2595 C CA . SER A 1 367 ? -5.796 -28.646 -1.787 1.00 25.47 367 SER A CA 1
ATOM 2596 C C . SER A 1 367 ? -6.593 -29.243 -2.947 1.00 25.47 367 SER A C 1
ATOM 2598 O O . SER A 1 367 ? -6.420 -28.789 -4.081 1.00 25.47 367 SER A O 1
ATOM 2600 N N . PRO A 1 368 ? -7.387 -30.302 -2.718 1.00 30.12 368 PRO A N 1
ATOM 2601 C CA . PRO A 1 368 ? -7.849 -31.174 -3.790 1.00 30.12 368 PRO A CA 1
ATOM 2602 C C . PRO A 1 368 ? -8.785 -30.452 -4.761 1.00 30.12 368 PRO A C 1
ATOM 2604 O O . PRO A 1 368 ? -9.730 -29.774 -4.349 1.00 30.12 368 PRO A O 1
ATOM 2607 N N . SER A 1 369 ? -8.544 -30.654 -6.057 1.00 26.42 369 SER A N 1
ATOM 2608 C CA . SER A 1 369 ? -9.481 -30.280 -7.116 1.00 26.42 369 SER A CA 1
ATOM 2609 C C . SER A 1 369 ? -10.853 -30.918 -6.862 1.00 26.42 369 SER A C 1
ATOM 2611 O O . SER A 1 369 ? -10.906 -32.102 -6.523 1.00 26.42 369 SER A O 1
ATOM 2613 N N . PRO A 1 370 ? -11.967 -30.193 -7.053 1.00 32.09 370 PRO A N 1
ATOM 2614 C CA . PRO A 1 370 ? -13.270 -30.831 -7.156 1.00 32.09 370 PRO A CA 1
ATOM 2615 C C . PRO A 1 370 ? -13.355 -31.592 -8.488 1.00 32.09 370 PRO A C 1
ATOM 2617 O O . PRO A 1 370 ? -13.155 -31.005 -9.551 1.00 32.09 370 PRO A O 1
ATOM 2620 N N . ASP A 1 371 ? -13.658 -32.890 -8.429 1.00 30.72 371 ASP A N 1
ATOM 2621 C CA . ASP A 1 371 ? -13.955 -33.700 -9.613 1.00 30.72 371 ASP A CA 1
ATOM 2622 C C . ASP A 1 371 ? -15.290 -33.266 -10.239 1.00 30.72 371 ASP A C 1
ATOM 2624 O O . ASP A 1 371 ? -16.367 -33.631 -9.752 1.00 30.72 371 ASP A O 1
ATOM 2628 N N . ASP A 1 372 ? -15.237 -32.530 -11.352 1.00 28.33 372 ASP A N 1
ATOM 2629 C CA . ASP A 1 372 ? -16.421 -32.292 -12.181 1.00 28.33 372 ASP A CA 1
ATOM 2630 C C . ASP A 1 372 ? -16.779 -33.570 -12.952 1.00 28.33 372 ASP A C 1
ATOM 2632 O O . ASP A 1 372 ? -16.244 -33.899 -14.014 1.00 28.33 372 ASP A O 1
ATOM 2636 N N . SER A 1 373 ? -17.721 -34.314 -12.377 1.00 30.91 373 SER A N 1
ATOM 2637 C CA . SER A 1 373 ? -18.276 -35.529 -12.962 1.00 30.91 373 SER A CA 1
ATOM 2638 C C . SER A 1 373 ? -19.060 -35.218 -14.239 1.00 30.91 373 SER A C 1
ATOM 2640 O O . SER A 1 373 ? -20.152 -34.654 -14.180 1.00 30.91 373 SER A O 1
ATOM 2642 N N . THR A 1 374 ? -18.578 -35.690 -15.391 1.00 31.05 374 THR A N 1
ATOM 2643 C CA . THR A 1 374 ? -19.421 -35.869 -16.584 1.00 31.05 374 THR A CA 1
ATOM 2644 C C . THR A 1 374 ? -19.466 -37.343 -16.971 1.00 31.05 374 THR A C 1
ATOM 2646 O O . THR A 1 374 ? -18.485 -37.944 -17.395 1.00 31.05 374 THR A O 1
ATOM 2649 N N . SER A 1 375 ? -20.639 -37.939 -16.757 1.00 30.27 375 SER A N 1
ATOM 2650 C CA . SER A 1 375 ? -20.920 -39.345 -17.033 1.00 30.27 375 SER A CA 1
ATOM 2651 C C . SER A 1 375 ? -21.315 -39.553 -18.495 1.00 30.27 375 SER A C 1
ATOM 2653 O O . SER A 1 375 ? -22.278 -38.946 -18.966 1.00 30.27 375 SER A O 1
ATOM 2655 N N . THR A 1 376 ? -20.642 -40.485 -19.166 1.00 31.64 376 THR A N 1
ATOM 2656 C CA . THR A 1 376 ? -21.198 -41.295 -20.259 1.00 31.64 376 THR A CA 1
ATOM 2657 C C . THR A 1 376 ? -20.766 -42.758 -20.069 1.00 31.64 376 THR A C 1
ATOM 2659 O O . THR A 1 376 ? -19.795 -43.054 -19.376 1.00 31.64 376 THR A O 1
ATOM 2662 N N . SER A 1 377 ? -21.558 -43.691 -20.597 1.00 32.25 377 SER A N 1
ATOM 2663 C CA . SER A 1 377 ? -21.627 -45.117 -20.210 1.00 32.25 377 SER A CA 1
ATOM 2664 C C . SER A 1 377 ? -21.638 -46.008 -21.483 1.00 32.25 377 SER A C 1
ATOM 2666 O O . SER A 1 377 ? -21.777 -45.436 -22.565 1.00 32.25 377 SER A O 1
ATOM 2668 N N . PRO A 1 378 ? -21.652 -47.359 -21.425 1.00 47.19 378 PRO A N 1
ATOM 2669 C CA . PRO A 1 378 ? -20.623 -48.281 -20.905 1.00 47.19 378 PRO A CA 1
ATOM 2670 C C . PRO A 1 378 ? -20.203 -49.395 -21.925 1.00 47.19 378 PRO A C 1
ATOM 2672 O O . PRO A 1 378 ? -20.605 -49.359 -23.084 1.00 47.19 378 PRO A O 1
ATOM 2675 N N . ASP A 1 379 ? -19.475 -50.414 -21.422 1.00 32.75 379 ASP A N 1
ATOM 2676 C CA . ASP A 1 379 ? -19.269 -51.797 -21.942 1.00 32.75 379 ASP A CA 1
ATOM 2677 C C . ASP A 1 379 ? -18.270 -52.082 -23.101 1.00 32.75 379 ASP A C 1
ATOM 2679 O O . ASP A 1 379 ? -18.113 -51.264 -24.005 1.00 32.75 379 ASP A O 1
ATOM 2683 N N . PRO A 1 380 ? -17.669 -53.303 -23.176 1.00 44.81 380 PRO A N 1
ATOM 2684 C CA . PRO A 1 380 ? -17.242 -54.206 -22.087 1.00 44.81 380 PRO A CA 1
ATOM 2685 C C . PRO A 1 380 ? -15.824 -54.833 -22.280 1.00 44.81 380 PRO A C 1
ATOM 2687 O O . PRO A 1 380 ? -15.093 -54.522 -23.216 1.00 44.81 380 PRO A O 1
ATOM 2690 N N . SER A 1 381 ? -15.447 -55.719 -21.347 1.00 37.53 381 SER A N 1
ATOM 2691 C CA . SER A 1 381 ? -14.176 -56.458 -21.168 1.00 37.53 381 SER A CA 1
ATOM 2692 C C . SER A 1 381 ? -13.497 -57.111 -22.386 1.00 37.53 381 SER A C 1
ATOM 2694 O O . SER A 1 381 ? -14.176 -57.654 -23.248 1.00 37.53 381 SER A O 1
ATOM 2696 N N . ASP A 1 382 ? -12.163 -57.278 -22.298 1.00 32.06 382 ASP A N 1
ATOM 2697 C CA . ASP A 1 382 ? -11.549 -58.625 -22.304 1.00 32.06 382 ASP A CA 1
ATOM 2698 C C . ASP A 1 382 ? -10.123 -58.680 -21.688 1.00 32.06 382 ASP A C 1
ATOM 2700 O O . ASP A 1 382 ? -9.432 -57.672 -21.546 1.00 32.06 382 ASP A O 1
ATOM 2704 N N . SER A 1 383 ? -9.710 -59.884 -21.276 1.00 36.22 383 SER A N 1
ATOM 2705 C CA . SER A 1 383 ? -8.434 -60.284 -20.623 1.00 36.22 383 SER A CA 1
ATOM 2706 C C . SER A 1 383 ? -7.872 -61.518 -21.391 1.00 36.22 383 SER A C 1
ATOM 2708 O O . SER A 1 383 ? -8.650 -62.055 -22.180 1.00 36.22 383 SER A O 1
ATOM 2710 N N . PRO A 1 384 ? -6.633 -62.067 -21.215 1.00 48.44 384 PRO A N 1
ATOM 2711 C CA . PRO A 1 384 ? -5.643 -61.857 -20.147 1.00 48.44 384 PRO A CA 1
ATOM 2712 C C . PRO A 1 384 ? -4.135 -61.824 -20.574 1.00 48.44 384 PRO A C 1
ATOM 2714 O O . PRO A 1 384 ? -3.774 -61.722 -21.741 1.00 48.44 384 PRO A O 1
ATOM 2717 N N . SER A 1 385 ? -3.259 -61.914 -19.558 1.00 36.09 385 SER A N 1
ATOM 2718 C CA . SER A 1 385 ? -1.773 -62.026 -19.535 1.00 36.09 385 SER A CA 1
ATOM 2719 C C . SER A 1 385 ? -1.174 -63.227 -20.331 1.00 36.09 385 SER A C 1
ATOM 2721 O O . SER A 1 385 ? -1.956 -64.120 -20.665 1.00 36.09 385 SER A O 1
ATOM 2723 N N . PRO A 1 386 ? 0.170 -63.349 -20.580 1.00 46.59 386 PRO A N 1
ATOM 2724 C CA . PRO A 1 386 ? 1.138 -63.686 -19.500 1.00 46.59 386 PRO A CA 1
ATOM 2725 C C . PRO A 1 386 ? 2.655 -63.314 -19.635 1.00 46.59 386 PRO A C 1
ATOM 2727 O O . PRO A 1 386 ? 3.199 -63.133 -20.717 1.00 46.59 386 PRO A O 1
ATOM 2730 N N . SER A 1 387 ? 3.346 -63.403 -18.482 1.00 34.81 387 SER A N 1
ATOM 2731 C CA . SER A 1 387 ? 4.739 -63.874 -18.223 1.00 34.81 387 SER A CA 1
ATOM 2732 C C . SER A 1 387 ? 6.005 -63.215 -18.813 1.00 34.81 387 SER A C 1
ATOM 2734 O O . SER A 1 387 ? 6.276 -63.327 -20.003 1.00 34.81 387 SER A O 1
ATOM 2736 N N . ALA A 1 388 ? 6.931 -62.833 -17.909 1.00 31.81 388 ALA A N 1
ATOM 2737 C CA . ALA A 1 388 ? 8.227 -63.531 -17.733 1.00 31.81 388 ALA A CA 1
ATOM 2738 C C . ALA A 1 388 ? 8.957 -63.160 -16.409 1.00 31.81 388 ALA A C 1
ATOM 2740 O O . ALA A 1 388 ? 9.050 -61.993 -16.043 1.00 31.81 388 ALA A O 1
ATOM 2741 N N . SER A 1 389 ? 9.532 -64.158 -15.721 1.00 36.44 389 SER A N 1
ATOM 2742 C CA . SER A 1 389 ? 10.517 -64.044 -14.619 1.00 36.44 389 SER A CA 1
ATOM 2743 C C . SER A 1 389 ? 11.457 -65.263 -14.692 1.00 36.44 389 SER A C 1
ATOM 2745 O O . SER A 1 389 ? 10.966 -66.330 -15.077 1.00 36.44 389 SER A O 1
ATOM 2747 N N . PRO A 1 390 ? 12.791 -65.127 -14.493 1.00 46.81 390 PRO A N 1
ATOM 2748 C CA . PRO A 1 390 ? 13.467 -65.581 -13.244 1.00 46.81 390 PRO A CA 1
ATOM 2749 C C . PRO A 1 390 ? 14.767 -64.776 -12.900 1.00 46.81 390 PRO A C 1
ATOM 2751 O O . PRO A 1 390 ? 15.188 -63.942 -13.693 1.00 46.81 390 PRO A O 1
ATOM 2754 N N . SER A 1 391 ? 15.530 -64.963 -11.802 1.00 34.94 391 SER A N 1
ATOM 2755 C CA . SER A 1 391 ? 15.286 -65.549 -10.463 1.00 34.94 391 SER A CA 1
ATOM 2756 C C . SER A 1 391 ? 16.361 -65.119 -9.433 1.00 34.94 391 SER A C 1
ATOM 2758 O O . SER A 1 391 ? 17.536 -65.014 -9.760 1.00 34.94 391 SER A O 1
ATOM 2760 N N . ALA A 1 392 ? 15.924 -64.955 -8.179 1.00 35.06 392 ALA A N 1
ATOM 2761 C CA . ALA A 1 392 ? 16.526 -65.342 -6.885 1.00 35.06 392 ALA A CA 1
ATOM 2762 C C . ALA A 1 392 ? 18.053 -65.554 -6.666 1.00 35.06 392 ALA A C 1
ATOM 2764 O O . ALA A 1 392 ? 18.692 -66.363 -7.332 1.00 35.06 392 ALA A O 1
ATOM 2765 N N . ALA A 1 393 ? 18.543 -65.042 -5.523 1.00 31.59 393 ALA A N 1
ATOM 2766 C CA . ALA A 1 393 ? 19.464 -65.750 -4.613 1.00 31.59 393 ALA A CA 1
ATOM 2767 C C . ALA A 1 393 ? 19.343 -65.210 -3.166 1.00 31.59 393 ALA A C 1
ATOM 2769 O O . ALA A 1 393 ? 19.084 -64.026 -2.960 1.00 31.59 393 ALA A O 1
ATOM 2770 N N . THR A 1 394 ? 19.525 -66.070 -2.158 1.00 36.19 394 THR A N 1
ATOM 2771 C CA . THR A 1 394 ? 19.318 -65.770 -0.724 1.00 36.19 394 THR A CA 1
ATOM 2772 C C . THR A 1 394 ? 20.482 -66.301 0.110 1.00 36.19 394 THR A C 1
ATOM 2774 O O . THR A 1 394 ? 20.858 -67.454 -0.079 1.00 36.19 394 THR A O 1
ATOM 2777 N N . SER A 1 395 ? 20.990 -65.536 1.087 1.00 32.78 395 SER A N 1
ATOM 2778 C CA . SER A 1 395 ? 21.696 -66.094 2.257 1.00 32.78 395 SER A CA 1
ATOM 2779 C C . SER A 1 395 ? 21.860 -65.088 3.410 1.00 32.78 395 SER A C 1
ATOM 2781 O O . SER A 1 395 ? 21.858 -63.875 3.229 1.00 32.78 395 SER A O 1
ATOM 2783 N N . SER A 1 396 ? 21.960 -65.636 4.620 1.00 33.66 396 SER A N 1
ATOM 2784 C CA . SER A 1 396 ? 22.077 -65.009 5.948 1.00 33.66 396 SER A CA 1
ATOM 2785 C C . SER A 1 396 ? 22.725 -66.074 6.870 1.00 33.66 396 SER A C 1
ATOM 2787 O O . SER A 1 396 ? 22.715 -67.241 6.464 1.00 33.66 396 SER A O 1
ATOM 2789 N N . PRO A 1 397 ? 23.167 -65.826 8.121 1.00 56.16 397 PRO A N 1
ATOM 2790 C CA . PRO A 1 397 ? 23.883 -64.691 8.725 1.00 56.16 397 PRO A CA 1
ATOM 2791 C C . PRO A 1 397 ? 25.195 -65.139 9.452 1.00 56.16 397 PRO A C 1
ATOM 2793 O O . PRO A 1 397 ? 25.614 -66.287 9.354 1.00 56.16 397 PRO A O 1
ATOM 2796 N N . ALA A 1 398 ? 25.736 -64.241 10.297 1.00 33.03 398 ALA A N 1
ATOM 2797 C CA . ALA A 1 398 ? 26.582 -64.471 11.492 1.00 33.03 398 ALA A CA 1
ATOM 2798 C C . ALA A 1 398 ? 28.122 -64.363 11.370 1.00 33.03 398 ALA A C 1
ATOM 2800 O O . ALA A 1 398 ? 28.747 -64.865 10.444 1.00 33.03 398 ALA A O 1
ATOM 2801 N N . GLY A 1 399 ? 28.732 -63.724 12.385 1.00 34.06 399 GLY A N 1
ATOM 2802 C CA . GLY A 1 399 ? 30.187 -63.603 12.562 1.00 34.06 399 GLY A CA 1
ATOM 2803 C C . GLY A 1 399 ? 30.615 -62.339 13.325 1.00 34.06 399 GLY A C 1
ATOM 2804 O O . GLY A 1 399 ? 30.898 -61.314 12.714 1.00 34.06 399 GLY A O 1
ATOM 2805 N N . ALA A 1 400 ? 30.683 -62.399 14.659 1.00 41.84 400 ALA A N 1
ATOM 2806 C CA . ALA A 1 400 ? 31.215 -61.312 15.491 1.00 41.84 400 ALA A CA 1
ATOM 2807 C C . ALA A 1 400 ? 32.728 -61.471 15.745 1.00 41.84 400 ALA A C 1
ATOM 2809 O O . ALA A 1 400 ? 33.195 -62.599 15.911 1.00 41.84 400 ALA A O 1
ATOM 2810 N N . PRO A 1 401 ? 33.481 -60.363 15.881 1.00 47.28 401 PRO A N 1
ATOM 2811 C CA . PRO A 1 401 ? 34.704 -60.377 16.683 1.00 47.28 401 PRO A CA 1
ATOM 2812 C C . PRO A 1 401 ? 34.796 -59.216 17.691 1.00 47.28 401 PRO A C 1
ATOM 2814 O O . PRO A 1 401 ? 34.703 -58.036 17.352 1.00 47.28 401 PRO A O 1
ATOM 2817 N N . THR A 1 402 ? 35.061 -59.575 18.945 1.00 43.69 402 THR A N 1
ATOM 2818 C CA . THR A 1 402 ? 35.338 -58.680 20.079 1.00 43.69 402 THR A CA 1
ATOM 2819 C C . THR A 1 402 ? 36.644 -57.893 19.890 1.00 43.69 402 THR A C 1
ATOM 2821 O O . THR A 1 402 ? 37.645 -58.465 19.459 1.00 43.69 402 THR A O 1
ATOM 2824 N N . LYS A 1 403 ? 36.692 -56.614 20.300 1.00 39.59 403 LYS A N 1
ATOM 2825 C CA . LYS A 1 403 ? 37.949 -55.860 20.495 1.00 39.59 403 LYS A CA 1
ATOM 2826 C C . LYS A 1 403 ? 37.936 -55.044 21.795 1.00 39.59 403 LYS A C 1
ATOM 2828 O O . LYS A 1 403 ? 36.925 -54.445 22.148 1.00 39.59 403 LYS A O 1
ATOM 2833 N N . SER A 1 404 ? 39.075 -55.054 22.488 1.00 38.88 404 SER A N 1
ATOM 2834 C CA . SER A 1 404 ? 39.313 -54.430 23.801 1.00 38.88 404 SER A CA 1
ATOM 2835 C C . SER A 1 404 ? 39.321 -52.890 23.782 1.00 38.88 404 SER A C 1
ATOM 2837 O O . SER A 1 404 ? 39.581 -52.291 22.735 1.00 38.88 404 SER A O 1
ATOM 2839 N N . PRO A 1 405 ? 39.090 -52.226 24.935 1.00 45.56 405 PRO A N 1
ATOM 2840 C CA . PRO A 1 405 ? 39.023 -50.768 25.018 1.00 45.56 405 PRO A CA 1
ATOM 2841 C C . PRO A 1 405 ? 40.393 -50.097 24.856 1.00 45.56 405 PRO A C 1
ATOM 2843 O O . PRO A 1 405 ? 41.388 -50.528 25.437 1.00 45.56 405 PRO A O 1
ATOM 2846 N N . THR A 1 406 ? 40.425 -48.986 24.115 1.00 42.59 406 THR A N 1
ATOM 2847 C CA . THR A 1 406 ? 41.590 -48.091 24.019 1.00 42.59 406 THR A CA 1
ATOM 2848 C C . THR A 1 406 ? 41.373 -46.833 24.865 1.00 42.59 406 THR A C 1
ATOM 2850 O O . THR A 1 406 ? 40.262 -46.322 24.986 1.00 42.59 406 THR A O 1
ATOM 2853 N N . LYS A 1 407 ? 42.458 -46.365 25.485 1.00 42.84 407 LYS A N 1
ATOM 2854 C CA . LYS A 1 407 ? 42.519 -45.274 26.466 1.00 42.84 407 LYS A CA 1
ATOM 2855 C C . LYS A 1 407 ? 42.151 -43.918 25.837 1.00 42.84 407 LYS A C 1
ATOM 2857 O O . LYS A 1 407 ? 42.718 -43.551 24.812 1.00 42.84 407 LYS A O 1
ATOM 2862 N N . ALA A 1 408 ? 41.245 -43.166 26.465 1.00 42.66 408 ALA A N 1
ATOM 2863 C CA . ALA A 1 408 ? 40.856 -41.831 26.005 1.00 42.66 408 ALA A CA 1
ATOM 2864 C C . ALA A 1 408 ? 41.958 -40.777 26.279 1.00 42.66 408 ALA A C 1
ATOM 2866 O O . ALA A 1 408 ? 42.572 -40.823 27.350 1.00 42.66 408 ALA A O 1
ATOM 2867 N N . PRO A 1 409 ? 42.206 -39.822 25.359 1.00 50.69 409 PRO A N 1
ATOM 2868 C CA . PRO A 1 409 ? 43.092 -38.687 25.600 1.00 50.69 409 PRO A CA 1
ATOM 2869 C C . PRO A 1 409 ? 42.382 -37.557 26.366 1.00 50.69 409 PRO A C 1
ATOM 2871 O O . PRO A 1 409 ? 41.198 -37.289 26.164 1.00 50.69 409 PRO A O 1
ATOM 2874 N N . THR A 1 410 ? 43.128 -36.882 27.240 1.00 48.59 410 THR A N 1
ATOM 2875 C CA . THR A 1 410 ? 42.661 -35.753 28.059 1.00 48.59 410 THR A CA 1
ATOM 2876 C C . THR A 1 410 ? 42.332 -34.532 27.193 1.00 48.59 410 THR A C 1
ATOM 2878 O O . THR A 1 410 ? 43.141 -34.139 26.355 1.00 48.59 410 THR A O 1
ATOM 2881 N N . GLY A 1 411 ? 41.167 -33.912 27.408 1.00 51.84 411 GLY A N 1
ATOM 2882 C CA . GLY A 1 411 ? 40.779 -32.676 26.719 1.00 51.84 411 GLY A CA 1
ATOM 2883 C C . GLY A 1 411 ? 41.564 -31.437 27.192 1.00 51.84 411 GLY A C 1
ATOM 2884 O O . GLY A 1 411 ? 42.103 -31.445 28.302 1.00 51.84 411 GLY A O 1
ATOM 2885 N N . PRO A 1 412 ? 41.633 -30.368 26.374 1.00 56.44 412 PRO A N 1
ATOM 2886 C CA . PRO A 1 412 ? 42.282 -29.111 26.747 1.00 56.44 412 PRO A CA 1
ATOM 2887 C C . PRO A 1 412 ? 41.516 -28.371 27.865 1.00 56.44 412 PRO A C 1
ATOM 2889 O O . PRO A 1 412 ? 40.314 -28.593 28.037 1.00 56.44 412 PRO A O 1
ATOM 2892 N N . PRO A 1 413 ? 42.188 -27.489 28.631 1.00 55.56 413 PRO A N 1
ATOM 2893 C CA . PRO A 1 413 ? 41.564 -26.740 29.721 1.00 55.56 413 PRO A CA 1
ATOM 2894 C C . PRO A 1 413 ? 40.503 -25.745 29.211 1.00 55.56 413 PRO A C 1
ATOM 2896 O O . PRO A 1 413 ? 40.598 -25.276 28.074 1.00 55.56 413 PRO A O 1
ATOM 2899 N N . PRO A 1 414 ? 39.505 -25.391 30.043 1.00 48.16 414 PRO A N 1
ATOM 2900 C CA . PRO A 1 414 ? 38.437 -24.481 29.646 1.00 48.16 414 PRO A CA 1
ATOM 2901 C C . PRO A 1 414 ? 38.977 -23.069 29.393 1.00 48.16 414 PRO A C 1
ATOM 2903 O O . PRO A 1 414 ? 39.646 -22.481 30.243 1.00 48.16 414 PRO A O 1
ATOM 2906 N N . THR A 1 415 ? 38.636 -22.501 28.238 1.00 50.66 415 THR A N 1
ATOM 2907 C CA . THR A 1 415 ? 38.826 -21.077 27.959 1.00 50.66 415 THR A CA 1
ATOM 2908 C C . THR A 1 415 ? 37.906 -20.249 28.849 1.00 50.66 415 THR A C 1
ATOM 2910 O O . THR A 1 415 ? 36.682 -20.337 28.755 1.00 50.66 415 THR A O 1
ATOM 2913 N N . THR A 1 416 ? 38.495 -19.411 29.702 1.00 52.09 416 THR A N 1
ATOM 2914 C CA . THR A 1 416 ? 37.764 -18.394 30.462 1.00 52.09 416 THR A CA 1
ATOM 2915 C C . THR A 1 416 ? 37.044 -17.465 29.487 1.00 52.09 416 THR A C 1
ATOM 2917 O O . THR A 1 416 ? 37.691 -16.824 28.657 1.00 52.09 416 THR A O 1
ATOM 2920 N N . ALA A 1 417 ? 35.715 -17.388 29.573 1.00 48.16 417 ALA A N 1
ATOM 2921 C CA . ALA A 1 417 ? 34.954 -16.410 28.807 1.00 48.16 417 ALA A CA 1
ATOM 2922 C C . ALA A 1 417 ? 35.391 -14.990 29.206 1.00 48.16 417 ALA A C 1
ATOM 2924 O O . ALA A 1 417 ? 35.587 -14.704 30.390 1.00 48.16 417 ALA A O 1
ATOM 2925 N N . GLY A 1 418 ? 35.557 -14.110 28.215 1.00 51.16 418 GLY A N 1
ATOM 2926 C CA . GLY A 1 418 ? 35.806 -12.692 28.466 1.00 51.16 418 GLY A CA 1
ATOM 2927 C C . GLY A 1 418 ? 34.629 -12.027 29.196 1.00 51.16 418 GLY A C 1
ATOM 2928 O O . GLY A 1 418 ? 33.545 -12.613 29.272 1.00 51.16 418 GLY A O 1
ATOM 2929 N N . PRO A 1 419 ? 34.815 -10.806 29.731 1.00 62.41 419 PRO A N 1
ATOM 2930 C CA . PRO A 1 419 ? 33.709 -10.051 30.310 1.00 62.41 419 PRO A CA 1
ATOM 2931 C C . PRO A 1 419 ? 32.578 -9.890 29.278 1.00 62.41 419 PRO A C 1
ATOM 2933 O O . PRO A 1 419 ? 32.870 -9.743 28.086 1.00 62.41 419 PRO A O 1
ATOM 2936 N N . PRO A 1 420 ? 31.301 -9.926 29.706 1.00 65.94 420 PRO A N 1
ATOM 2937 C CA . PRO A 1 420 ? 30.176 -9.777 28.791 1.00 65.94 420 PRO A CA 1
ATOM 2938 C C . PRO A 1 420 ? 30.258 -8.437 28.040 1.00 65.94 420 PRO A C 1
ATOM 2940 O O . PRO A 1 420 ? 30.755 -7.453 28.605 1.00 65.94 420 PRO A O 1
ATOM 2943 N N . PRO A 1 421 ? 29.789 -8.378 26.779 1.00 71.12 421 PRO A N 1
ATOM 2944 C CA . PRO A 1 421 ? 29.740 -7.131 26.029 1.00 71.12 421 PRO A CA 1
ATOM 2945 C C . PRO A 1 421 ? 28.924 -6.080 26.791 1.00 71.12 421 PRO A C 1
ATOM 2947 O O . PRO A 1 421 ? 27.971 -6.390 27.506 1.00 71.12 421 PRO A O 1
ATOM 2950 N N . LYS A 1 422 ? 29.340 -4.819 26.669 1.00 76.69 422 LYS A N 1
ATOM 2951 C CA . LYS A 1 422 ? 28.679 -3.700 27.338 1.00 76.69 422 LYS A CA 1
ATOM 2952 C C . LYS A 1 422 ? 27.348 -3.412 26.639 1.00 76.69 422 LYS A C 1
ATOM 2954 O O . LYS A 1 422 ? 27.383 -3.052 25.467 1.00 76.69 422 LYS A O 1
ATOM 2959 N N . ASN A 1 423 ? 26.243 -3.493 27.387 1.00 79.50 423 ASN A N 1
ATOM 2960 C CA . ASN A 1 423 ? 24.904 -3.125 26.916 1.00 79.50 423 ASN A CA 1
ATOM 2961 C C . ASN A 1 423 ? 24.922 -1.707 26.299 1.00 79.50 423 ASN A C 1
ATOM 2963 O O . ASN A 1 423 ? 25.463 -0.762 26.896 1.00 79.50 423 ASN A O 1
ATOM 2967 N N . GLN A 1 424 ? 24.416 -1.597 25.073 1.00 82.69 424 GLN A N 1
ATOM 2968 C CA . GLN A 1 424 ? 24.338 -0.378 24.281 1.00 82.69 424 GLN A CA 1
ATOM 2969 C C . GLN A 1 424 ? 22.999 0.330 24.515 1.00 82.69 424 GLN A C 1
ATOM 2971 O O . GLN A 1 424 ? 21.975 -0.323 24.631 1.00 82.69 424 GLN A O 1
ATOM 2976 N N . PRO A 1 425 ? 22.968 1.673 24.528 1.00 83.19 425 PRO A N 1
ATOM 2977 C CA . PRO A 1 425 ? 21.713 2.387 24.709 1.00 83.19 425 PRO A CA 1
ATOM 2978 C C . PRO A 1 425 ? 20.755 2.143 23.527 1.00 83.19 425 PRO A C 1
ATOM 2980 O O . PRO A 1 425 ? 21.227 2.110 22.381 1.00 83.19 425 PRO A O 1
ATOM 2983 N N . PRO A 1 426 ? 19.430 2.117 23.766 1.00 88.69 426 PRO A N 1
ATOM 2984 C CA . PRO A 1 426 ? 18.423 2.063 22.708 1.00 88.69 426 PRO A CA 1
ATOM 2985 C C . PRO A 1 426 ? 18.571 3.250 21.750 1.00 88.69 426 PRO A C 1
ATOM 2987 O O . PRO A 1 426 ? 19.160 4.274 22.094 1.00 88.69 426 PRO A O 1
ATOM 2990 N N . ALA A 1 427 ? 17.998 3.165 20.553 1.00 81.94 427 ALA A N 1
ATOM 2991 C CA . ALA A 1 427 ? 17.961 4.259 19.584 1.00 81.94 427 ALA A CA 1
ATOM 2992 C C . ALA A 1 427 ? 16.546 4.464 19.035 1.00 81.94 427 ALA A C 1
ATOM 2994 O O . ALA A 1 427 ? 15.904 3.514 18.596 1.00 81.94 427 ALA A O 1
ATOM 2995 N N . ILE A 1 428 ? 16.072 5.711 19.016 1.00 81.50 428 ILE A N 1
ATOM 2996 C CA . ILE A 1 428 ? 14.826 6.101 18.343 1.00 81.50 428 ILE A CA 1
ATOM 2997 C C . ILE A 1 428 ? 15.192 6.526 16.918 1.00 81.50 428 ILE A C 1
ATOM 2999 O O . ILE A 1 428 ? 16.026 7.411 16.734 1.00 81.50 428 ILE A O 1
ATOM 3003 N N . VAL A 1 429 ? 14.590 5.881 15.919 1.00 76.00 429 VAL A N 1
ATOM 3004 C CA . VAL A 1 429 ? 14.894 6.084 14.490 1.00 76.00 429 VAL A CA 1
ATOM 3005 C C . VAL A 1 429 ? 13.776 6.859 13.786 1.00 76.00 429 VAL A C 1
ATOM 3007 O O . VAL A 1 429 ? 14.047 7.618 12.860 1.00 76.00 429 VAL A O 1
ATOM 3010 N N . GLY A 1 430 ? 12.528 6.708 14.237 1.00 77.44 430 GLY A N 1
ATOM 3011 C CA . GLY A 1 430 ? 11.371 7.430 13.716 1.00 77.44 430 GLY A CA 1
ATOM 3012 C C . GLY A 1 430 ? 10.379 7.762 14.824 1.00 77.44 430 GLY A C 1
ATOM 3013 O O . GLY A 1 430 ? 9.815 6.859 15.443 1.00 77.44 430 GLY A O 1
ATOM 3014 N N . ALA A 1 431 ? 10.156 9.056 15.049 1.00 85.06 431 ALA A N 1
ATOM 3015 C CA . ALA A 1 431 ? 9.135 9.582 15.946 1.00 85.06 431 ALA A CA 1
ATOM 3016 C C . ALA A 1 431 ? 8.467 10.808 15.311 1.00 85.06 431 ALA A C 1
ATOM 3018 O O . ALA A 1 431 ? 9.134 11.586 14.627 1.00 85.06 431 ALA A O 1
ATOM 3019 N N . HIS A 1 432 ? 7.161 10.964 15.510 1.00 83.06 432 HIS A N 1
ATOM 3020 C CA . HIS A 1 432 ? 6.371 12.032 14.898 1.00 83.06 432 HIS A CA 1
ATOM 3021 C C . HIS A 1 432 ? 5.179 12.445 15.770 1.00 83.06 432 HIS A C 1
ATOM 3023 O O . HIS A 1 432 ? 4.759 11.720 16.674 1.00 83.06 432 HIS A O 1
ATOM 3029 N N . LEU A 1 433 ? 4.661 13.638 15.483 1.00 81.81 433 LEU A N 1
ATOM 3030 C CA . LEU A 1 433 ? 3.396 14.159 15.999 1.00 81.81 433 LEU A CA 1
ATOM 3031 C C . LEU A 1 433 ? 2.326 13.980 14.911 1.00 81.81 433 LEU A C 1
ATOM 3033 O O . LEU A 1 433 ? 2.675 13.973 13.727 1.00 81.81 433 LEU A O 1
ATOM 3037 N N . LEU A 1 434 ? 1.063 13.792 15.295 1.00 72.94 434 LEU A N 1
ATOM 3038 C CA . LEU A 1 434 ? -0.038 13.613 14.344 1.00 72.94 434 LEU A CA 1
ATOM 3039 C C . LEU A 1 434 ? -0.338 14.915 13.610 1.00 72.94 434 LEU A C 1
ATOM 3041 O O . LEU A 1 434 ? -0.584 14.907 12.405 1.00 72.94 434 LEU A O 1
ATOM 3045 N N . GLU A 1 435 ? -0.324 16.025 14.350 1.00 67.75 435 GLU A N 1
ATOM 3046 C CA . GLU A 1 435 ? -0.724 17.326 13.846 1.00 67.75 435 GLU A CA 1
ATOM 3047 C C . GLU A 1 435 ? 0.358 18.392 14.052 1.00 67.75 435 GLU A C 1
ATOM 3049 O O . GLU A 1 435 ? 1.139 18.427 15.007 1.00 67.75 435 GLU A O 1
ATOM 3054 N N . THR A 1 436 ? 0.385 19.331 13.111 1.00 67.06 436 THR A N 1
ATOM 3055 C CA . THR A 1 436 ? 1.259 20.509 13.148 1.00 67.06 436 THR A CA 1
ATOM 3056 C C . THR A 1 436 ? 0.675 21.657 13.981 1.00 67.06 436 THR A C 1
ATOM 3058 O O . THR A 1 436 ? 1.329 22.695 14.122 1.00 67.06 436 THR A O 1
ATOM 3061 N N . LEU A 1 437 ? -0.543 21.487 14.516 1.00 76.75 437 LEU A N 1
ATOM 3062 C CA . LEU A 1 437 ? -1.287 22.500 15.261 1.00 76.75 437 LEU A CA 1
ATOM 3063 C C . LEU A 1 437 ? -2.234 21.858 16.294 1.00 76.75 437 LEU A C 1
ATOM 3065 O O . LEU A 1 437 ? -3.292 21.346 15.935 1.00 76.75 437 LEU A O 1
ATOM 3069 N N . VAL A 1 438 ? -1.875 21.944 17.574 1.00 82.44 438 VAL A N 1
ATOM 3070 C CA . VAL A 1 438 ? -2.606 21.366 18.714 1.00 82.44 438 VAL A CA 1
ATOM 3071 C C . VAL A 1 438 ? -3.743 22.289 19.155 1.00 82.44 438 VAL A C 1
ATOM 3073 O O . VAL A 1 438 ? -3.504 23.460 19.460 1.00 82.44 438 VAL A O 1
ATOM 3076 N N . ALA A 1 439 ? -4.970 21.779 19.267 1.00 80.81 439 ALA A N 1
ATOM 3077 C CA . ALA A 1 439 ? -6.083 22.537 19.843 1.00 80.81 439 ALA A CA 1
ATOM 3078 C C . ALA A 1 439 ? -6.043 22.561 21.386 1.00 80.81 439 ALA A C 1
ATOM 3080 O O . ALA A 1 439 ? -5.622 21.607 22.040 1.00 80.81 439 ALA A O 1
ATOM 3081 N N . GLN A 1 440 ? -6.532 23.649 21.987 1.00 83.31 440 GLN A N 1
ATOM 3082 C CA . GLN A 1 440 ? -6.691 23.757 23.443 1.00 83.31 440 GLN A CA 1
ATOM 3083 C C . GLN A 1 440 ? -8.027 23.158 23.896 1.00 83.31 440 GLN A C 1
ATOM 3085 O O . GLN A 1 440 ? -9.054 23.378 23.256 1.00 83.31 440 GLN A O 1
ATOM 3090 N N . LEU A 1 441 ? -8.043 22.473 25.042 1.00 84.94 441 LEU A N 1
ATOM 3091 C CA . LEU A 1 441 ? -9.262 21.980 25.687 1.00 84.94 441 LEU A CA 1
ATOM 3092 C C . LEU A 1 441 ? -9.944 23.119 26.473 1.00 84.94 441 LEU A C 1
ATOM 3094 O O . LEU A 1 441 ? -9.433 23.496 27.536 1.00 84.94 441 LEU A O 1
ATOM 3098 N N . PRO A 1 442 ? -11.086 23.674 26.013 1.00 81.69 442 PRO A N 1
ATOM 3099 C CA . PRO A 1 442 ? -11.799 24.706 26.757 1.00 81.69 442 PRO A CA 1
ATOM 3100 C C . PRO A 1 442 ? -12.476 24.127 28.015 1.00 81.69 442 PRO A C 1
ATOM 3102 O O . PRO A 1 442 ? -12.774 22.929 28.075 1.00 81.69 442 PRO A O 1
ATOM 3105 N N . PRO A 1 443 ? -12.791 24.963 29.022 1.00 82.62 443 PRO A N 1
ATOM 3106 C CA . PRO A 1 443 ? -13.630 24.555 30.143 1.00 82.62 443 PRO A CA 1
ATOM 3107 C C . PRO A 1 443 ? -15.015 24.080 29.680 1.00 82.62 443 PRO A C 1
ATOM 3109 O O . PRO A 1 443 ? -15.555 24.545 28.675 1.00 82.62 443 PRO A O 1
ATOM 3112 N N . LYS A 1 444 ? -15.625 23.169 30.446 1.00 80.25 444 LYS A N 1
ATOM 3113 C CA . LYS A 1 444 ? -16.923 22.563 30.112 1.00 80.25 444 LYS A CA 1
ATOM 3114 C C . LYS A 1 444 ? -17.999 23.625 29.841 1.00 80.25 444 LYS A C 1
ATOM 3116 O O . LYS A 1 444 ? -18.308 24.427 30.716 1.00 80.25 444 LYS A O 1
ATOM 3121 N N . GLY A 1 445 ? -18.619 23.549 28.662 1.00 76.06 445 GLY A N 1
ATOM 3122 C CA . GLY A 1 445 ? -19.685 24.460 28.228 1.00 76.06 445 GLY A CA 1
ATOM 3123 C C . GLY A 1 445 ? -19.200 25.708 27.485 1.00 76.06 445 GLY A C 1
ATOM 3124 O O . GLY A 1 445 ? -20.032 26.485 27.035 1.00 76.06 445 GLY A O 1
ATOM 3125 N N . LEU A 1 446 ? -17.886 25.888 27.325 1.00 77.62 446 LEU A N 1
ATOM 3126 C CA . LEU A 1 446 ? -17.289 26.981 26.560 1.00 77.62 446 LEU A CA 1
ATOM 3127 C C . LEU A 1 446 ? -16.696 26.453 25.251 1.00 77.62 446 LEU A C 1
ATOM 3129 O O . LEU A 1 446 ? -16.209 25.325 25.193 1.00 77.62 446 LEU A O 1
ATOM 3133 N N . THR A 1 447 ? -16.727 27.277 24.203 1.00 75.94 447 THR A N 1
ATOM 3134 C CA . THR A 1 447 ? -16.202 26.906 22.881 1.00 75.94 447 THR A CA 1
ATOM 3135 C C . THR A 1 447 ? -14.931 27.688 22.579 1.00 75.94 447 THR A C 1
ATOM 3137 O O . THR A 1 447 ? -14.899 28.912 22.718 1.00 75.94 447 THR A O 1
ATOM 3140 N N . CYS A 1 448 ? -13.890 26.972 22.157 1.00 74.38 448 CYS A N 1
ATOM 3141 C CA . CYS A 1 448 ? -12.654 27.551 21.650 1.00 74.38 448 CYS A CA 1
ATOM 3142 C C . CYS A 1 448 ? -12.839 27.963 20.182 1.00 74.38 448 CYS A C 1
ATOM 3144 O O . CYS A 1 448 ? -13.215 27.131 19.357 1.00 74.38 448 CYS A O 1
ATOM 3146 N N . PHE A 1 449 ? -12.576 29.228 19.854 1.00 72.75 449 PHE A N 1
ATOM 3147 C CA . PHE A 1 449 ? -12.525 29.719 18.478 1.00 72.75 449 PHE A CA 1
ATOM 3148 C C . PHE A 1 449 ? -11.063 30.001 18.110 1.00 72.75 449 PHE A C 1
ATOM 3150 O O . PHE A 1 449 ? -10.506 31.010 18.551 1.00 72.75 449 PHE A O 1
ATOM 3157 N N . GLY A 1 450 ? -10.465 29.091 17.335 1.00 68.56 450 GLY A N 1
ATOM 3158 C CA . GLY A 1 450 ? -9.106 29.180 16.788 1.00 68.56 450 GLY A CA 1
ATOM 3159 C C . GLY A 1 450 ? -9.080 28.996 15.269 1.00 68.56 450 GLY A C 1
ATOM 3160 O O . GLY A 1 450 ? -10.095 29.220 14.604 1.00 68.56 450 GLY A O 1
ATOM 3161 N N . GLN A 1 451 ? -7.929 28.615 14.704 1.00 60.41 451 GLN A N 1
ATOM 3162 C CA . GLN A 1 451 ? -7.852 28.220 13.291 1.00 60.41 451 GLN A CA 1
ATOM 3163 C C . GLN A 1 451 ? -8.420 26.816 13.051 1.00 60.41 451 GLN A C 1
ATOM 3165 O O . GLN A 1 451 ? -9.005 26.577 11.994 1.00 60.41 451 GLN A O 1
ATOM 3170 N N . LYS A 1 452 ? -8.311 25.914 14.034 1.00 63.09 452 LYS A N 1
ATOM 3171 C CA . LYS A 1 452 ? -9.043 24.644 14.061 1.00 63.09 452 LYS A CA 1
ATOM 3172 C C . LYS A 1 452 ? -10.465 24.850 14.572 1.00 63.09 452 LYS A C 1
ATOM 3174 O O . LYS A 1 452 ? -10.710 25.619 15.506 1.00 63.09 452 LYS A O 1
ATOM 3179 N N . GLN A 1 453 ? -11.421 24.139 13.974 1.00 55.62 453 GLN A N 1
ATOM 3180 C CA . GLN A 1 453 ? -12.786 24.120 14.495 1.00 55.62 453 GLN A CA 1
ATOM 3181 C C . GLN A 1 453 ? -12.867 23.260 15.768 1.00 55.62 453 GLN A C 1
ATOM 3183 O O . GLN A 1 453 ? -12.182 22.243 15.865 1.00 55.62 453 GLN A O 1
ATOM 3188 N N . PRO A 1 454 ? -13.742 23.601 16.735 1.00 51.09 454 PRO A N 1
ATOM 3189 C CA . PRO A 1 454 ? -13.842 22.909 18.028 1.00 51.09 454 PRO A CA 1
ATOM 3190 C C . PRO A 1 454 ? -14.265 21.428 17.946 1.00 51.09 454 PRO A C 1
ATOM 3192 O O . PRO A 1 454 ? -14.271 20.739 18.964 1.00 51.09 454 PRO A O 1
ATOM 3195 N N . SER A 1 455 ? -14.633 20.931 16.762 1.00 48.62 455 SER A N 1
ATOM 3196 C CA . SER A 1 455 ? -14.920 19.521 16.476 1.00 48.62 455 SER A CA 1
ATOM 3197 C C . SER A 1 455 ? -13.705 18.706 16.007 1.00 48.62 455 SER A C 1
ATOM 3199 O O . SER A 1 455 ? -13.795 17.482 15.945 1.00 48.62 455 SER A O 1
ATOM 3201 N N . GLU A 1 456 ? -12.583 19.343 15.657 1.00 52.75 456 GLU A N 1
ATOM 3202 C CA . GLU A 1 456 ? -11.453 18.715 14.956 1.00 52.75 456 GLU A CA 1
ATOM 3203 C C . GLU A 1 456 ? -10.242 18.484 15.871 1.00 52.75 456 GLU A C 1
ATOM 3205 O O . GLU A 1 456 ? -9.211 19.143 15.740 1.00 52.75 456 GLU A O 1
ATOM 3210 N N . GLN A 1 457 ? -10.391 17.474 16.736 1.00 55.19 457 GLN A N 1
ATOM 3211 C CA . GLN A 1 457 ? -9.369 16.873 17.611 1.00 55.19 457 GLN A CA 1
ATOM 3212 C C . GLN A 1 457 ? -8.777 17.803 18.687 1.00 55.19 457 GLN A C 1
ATOM 3214 O O . GLN A 1 457 ? -8.188 18.840 18.416 1.00 55.19 457 GLN A O 1
ATOM 3219 N N . ILE A 1 458 ? -8.922 17.394 19.953 1.00 58.31 458 ILE A N 1
ATOM 3220 C CA . ILE A 1 458 ? -8.449 18.149 21.132 1.00 58.31 458 ILE A CA 1
ATOM 3221 C C . ILE A 1 458 ? -7.174 17.514 21.732 1.00 58.31 458 ILE A C 1
ATOM 3223 O O . ILE A 1 458 ? -6.535 18.096 22.605 1.00 58.31 458 ILE A O 1
ATOM 3227 N N . ALA A 1 459 ? -6.806 16.309 21.281 1.00 61.44 459 ALA A N 1
ATOM 3228 C CA . ALA A 1 459 ? -5.652 15.557 21.764 1.00 61.44 459 ALA A CA 1
ATOM 3229 C C . ALA A 1 459 ? -4.606 15.415 20.659 1.00 61.44 459 ALA A C 1
ATOM 3231 O O . ALA A 1 459 ? -4.925 14.909 19.588 1.00 61.44 459 ALA A O 1
ATOM 3232 N N . GLU A 1 460 ? -3.366 15.800 20.951 1.00 73.50 460 GLU A N 1
ATOM 3233 C CA . GLU A 1 460 ? -2.238 15.588 20.047 1.00 73.50 460 GLU A CA 1
ATOM 3234 C C . GLU A 1 460 ? -1.772 14.133 20.130 1.00 73.50 460 GLU A C 1
ATOM 3236 O O . GLU A 1 460 ? -1.559 13.616 21.233 1.00 73.50 460 GLU A O 1
ATOM 3241 N N . GLY A 1 461 ? -1.608 13.480 18.979 1.00 77.06 461 GLY A N 1
ATOM 3242 C CA . GLY A 1 461 ? -1.067 12.126 18.885 1.00 77.06 461 GLY A CA 1
ATOM 3243 C C . GLY A 1 461 ? 0.459 12.144 18.835 1.00 77.06 461 GLY A C 1
ATOM 3244 O O . GLY A 1 461 ? 1.058 12.853 18.036 1.00 77.06 461 GLY A O 1
ATOM 3245 N N . VAL A 1 462 ? 1.103 11.339 19.673 1.00 80.00 462 VAL A N 1
ATOM 3246 C CA . VAL A 1 462 ? 2.561 11.183 19.716 1.00 80.00 462 VAL A CA 1
ATOM 3247 C C . VAL A 1 462 ? 2.893 9.752 19.324 1.00 80.00 462 VAL A C 1
ATOM 3249 O O . VAL A 1 462 ? 2.343 8.821 19.912 1.00 80.00 462 VAL A O 1
ATOM 3252 N N . TYR A 1 463 ? 3.809 9.560 18.374 1.00 79.81 463 TYR A N 1
ATOM 3253 C CA . TYR A 1 463 ? 4.139 8.236 17.845 1.00 79.81 463 TYR A CA 1
ATOM 3254 C C . TYR A 1 463 ? 5.639 7.967 17.807 1.00 79.81 463 TYR A C 1
ATOM 3256 O O . TYR A 1 463 ? 6.434 8.840 17.456 1.00 79.81 463 TYR A O 1
ATOM 3264 N N . VAL A 1 464 ? 6.010 6.715 18.079 1.00 79.88 464 VAL A N 1
ATOM 3265 C CA . VAL A 1 464 ? 7.312 6.137 17.725 1.00 79.88 464 VAL A CA 1
ATOM 3266 C C . VAL A 1 464 ? 7.059 4.965 16.781 1.00 79.88 464 VAL A C 1
ATOM 3268 O O . VAL A 1 464 ? 6.524 3.932 17.186 1.00 79.88 464 VAL A O 1
ATOM 3271 N N . SER A 1 465 ? 7.426 5.144 15.511 1.00 73.00 465 SER A N 1
ATOM 3272 C CA . SER A 1 465 ? 7.243 4.157 14.438 1.00 73.00 465 SER A CA 1
ATOM 3273 C C . SER A 1 465 ? 8.474 3.292 14.189 1.00 73.00 465 SER A C 1
ATOM 3275 O O . SER A 1 465 ? 8.358 2.239 13.568 1.00 73.00 465 SER A O 1
ATOM 3277 N N . ASN A 1 466 ? 9.656 3.711 14.650 1.00 74.88 466 ASN A N 1
ATOM 3278 C CA . ASN A 1 466 ? 10.868 2.909 14.525 1.00 74.88 466 ASN A CA 1
ATOM 3279 C C . ASN A 1 466 ? 11.852 3.203 15.663 1.00 74.88 466 ASN A C 1
ATOM 3281 O O . ASN A 1 466 ? 12.178 4.359 15.946 1.00 74.88 466 ASN A O 1
ATOM 3285 N N . PHE A 1 467 ? 12.354 2.147 16.289 1.00 81.75 467 PHE A N 1
ATOM 3286 C CA . PHE A 1 467 ? 13.407 2.177 17.296 1.00 81.75 467 PHE A CA 1
ATOM 3287 C C . PHE A 1 467 ? 14.208 0.869 17.194 1.00 81.75 467 PHE A C 1
ATOM 3289 O O . PHE A 1 467 ? 13.712 -0.139 16.689 1.00 81.75 467 PHE A O 1
ATOM 3296 N N . THR A 1 468 ? 15.439 0.869 17.691 1.00 79.50 468 THR A N 1
ATOM 3297 C CA . THR A 1 468 ? 16.300 -0.317 17.731 1.00 79.50 468 THR A CA 1
ATOM 3298 C C . THR A 1 468 ? 17.059 -0.368 19.042 1.00 79.50 468 THR A C 1
ATOM 3300 O O . THR A 1 468 ? 17.695 0.616 19.413 1.00 79.50 468 THR A O 1
ATOM 3303 N N . ASP A 1 469 ? 17.060 -1.525 19.687 1.00 83.88 469 ASP A N 1
ATOM 3304 C CA . ASP A 1 469 ? 17.965 -1.855 20.782 1.00 83.88 469 ASP A CA 1
ATOM 3305 C C . ASP A 1 469 ? 18.626 -3.204 20.431 1.00 83.88 469 ASP A C 1
ATOM 3307 O O . ASP A 1 469 ? 17.908 -4.139 20.057 1.00 83.88 469 ASP A O 1
ATOM 3311 N N . PRO A 1 470 ? 19.969 -3.294 20.390 1.00 80.75 470 PRO A N 1
ATOM 3312 C CA . PRO A 1 470 ? 20.666 -4.513 19.985 1.00 80.75 470 PRO A CA 1
ATOM 3313 C C . PRO A 1 470 ? 20.801 -5.542 21.116 1.00 80.75 470 PRO A C 1
ATOM 3315 O O . PRO A 1 470 ? 21.105 -6.700 20.827 1.00 80.75 470 PRO A O 1
ATOM 3318 N N . ASP A 1 471 ? 20.617 -5.126 22.371 1.00 86.12 471 ASP A N 1
ATOM 3319 C CA . ASP A 1 471 ? 20.927 -5.908 23.568 1.00 86.12 471 ASP A CA 1
ATOM 3320 C C . ASP A 1 471 ? 19.647 -6.276 24.357 1.00 86.12 471 ASP A C 1
ATOM 3322 O O . ASP A 1 471 ? 19.578 -7.366 24.933 1.00 86.12 471 ASP A O 1
ATOM 3326 N N . ASP A 1 472 ? 18.600 -5.438 24.315 1.00 84.19 472 ASP A N 1
ATOM 3327 C CA . ASP A 1 472 ? 17.328 -5.631 25.024 1.00 84.19 472 ASP A CA 1
ATOM 3328 C C . ASP A 1 472 ? 16.093 -5.765 24.090 1.00 84.19 472 ASP A C 1
ATOM 3330 O O . ASP A 1 472 ? 15.881 -4.962 23.180 1.00 84.19 472 ASP A O 1
ATOM 3334 N N . PRO A 1 473 ? 15.199 -6.757 24.301 1.00 80.50 473 PRO A N 1
ATOM 3335 C CA . PRO A 1 473 ? 13.993 -6.923 23.487 1.00 80.50 473 PRO A CA 1
ATOM 3336 C C . PRO A 1 473 ? 12.931 -5.853 23.796 1.00 80.50 473 PRO A C 1
ATOM 3338 O O . PRO A 1 473 ? 12.750 -5.459 24.945 1.00 80.50 473 PRO A O 1
ATOM 3341 N N . ILE A 1 474 ? 12.128 -5.480 22.788 1.00 77.31 474 ILE A N 1
ATOM 3342 C CA . ILE A 1 474 ? 11.064 -4.448 22.859 1.00 77.31 474 ILE A CA 1
ATOM 3343 C C . ILE A 1 474 ? 10.218 -4.461 24.145 1.00 77.31 474 ILE A C 1
ATOM 3345 O O . ILE A 1 474 ? 9.937 -3.400 24.695 1.00 77.31 474 ILE A O 1
ATOM 3349 N N . GLY A 1 475 ? 9.816 -5.638 24.636 1.00 79.25 475 GLY A N 1
ATOM 3350 C CA . GLY A 1 475 ? 8.959 -5.775 25.822 1.00 79.25 475 GLY A CA 1
ATOM 3351 C C . GLY A 1 475 ? 9.617 -5.363 27.146 1.00 79.25 475 GLY A C 1
ATOM 3352 O O . GLY A 1 475 ? 8.914 -5.182 28.137 1.00 79.25 475 GLY A O 1
ATOM 3353 N N . ASN A 1 476 ? 10.941 -5.200 27.160 1.00 84.56 476 ASN A N 1
ATOM 3354 C CA . ASN A 1 476 ? 11.712 -4.735 28.310 1.00 84.56 476 ASN A CA 1
ATOM 3355 C C . ASN A 1 476 ? 11.934 -3.210 28.303 1.00 84.56 476 ASN A C 1
ATOM 3357 O O . ASN A 1 476 ? 12.316 -2.644 29.331 1.00 84.56 476 ASN A O 1
ATOM 3361 N N . LEU A 1 477 ? 11.703 -2.546 27.166 1.00 85.75 477 LEU A N 1
ATOM 3362 C CA . LEU A 1 477 ? 11.910 -1.110 26.999 1.00 85.75 477 LEU A CA 1
ATOM 3363 C C . LEU A 1 477 ? 10.710 -0.311 27.520 1.00 85.75 477 LEU A C 1
ATOM 3365 O O . LEU A 1 477 ? 9.554 -0.723 27.406 1.00 85.75 477 LEU A O 1
ATOM 3369 N N . LYS A 1 478 ? 10.977 0.872 28.076 1.00 89.19 478 LYS A N 1
ATOM 3370 C CA . LYS A 1 478 ? 9.952 1.792 28.585 1.00 89.19 478 LYS A CA 1
ATOM 3371 C C . LYS A 1 478 ? 9.894 3.040 27.723 1.00 89.19 478 LYS A C 1
ATOM 3373 O O . LYS A 1 478 ? 10.833 3.830 27.731 1.00 89.19 478 LYS A O 1
ATOM 3378 N N . PHE A 1 479 ? 8.772 3.229 27.038 1.00 90.44 479 PHE A N 1
ATOM 3379 C CA . PHE A 1 479 ? 8.491 4.409 26.225 1.00 90.44 479 PHE A CA 1
ATOM 3380 C C . PHE A 1 479 ? 7.641 5.411 27.009 1.00 90.44 479 PHE A C 1
ATOM 3382 O O . PHE A 1 479 ? 6.617 5.052 27.599 1.00 90.44 479 PHE A O 1
ATOM 3389 N N . GLY A 1 480 ? 8.030 6.681 26.980 1.00 92.50 480 GLY A N 1
ATOM 3390 C CA . GLY A 1 480 ? 7.268 7.778 27.568 1.00 92.50 480 GLY A CA 1
ATOM 3391 C C . GLY A 1 480 ? 7.568 9.093 26.868 1.00 92.50 480 GLY A C 1
ATOM 3392 O O . GLY A 1 480 ? 8.513 9.195 26.093 1.00 92.50 480 GLY A O 1
ATOM 3393 N N . PHE A 1 481 ? 6.753 10.109 27.116 1.00 94.94 481 PHE A N 1
ATOM 3394 C CA . PHE A 1 481 ? 7.015 11.451 26.617 1.00 94.94 481 PHE A CA 1
ATOM 3395 C C . PHE A 1 481 ? 6.673 12.500 27.673 1.00 94.94 481 PHE A C 1
ATOM 3397 O O . PHE A 1 481 ? 5.809 12.294 28.531 1.00 94.94 481 PHE A O 1
ATOM 3404 N N . THR A 1 482 ? 7.343 13.644 27.601 1.00 96.06 482 THR A N 1
ATOM 3405 C CA . THR A 1 482 ? 6.925 14.872 28.282 1.00 96.06 482 THR A CA 1
ATOM 3406 C C . THR A 1 482 ? 6.629 15.951 27.254 1.00 96.06 482 THR A C 1
ATOM 3408 O O . THR A 1 482 ? 7.123 15.901 26.131 1.00 96.06 482 THR A O 1
ATOM 3411 N N . TRP A 1 483 ? 5.806 16.927 27.611 1.00 94.69 483 TRP A N 1
ATOM 3412 C CA . TRP A 1 483 ? 5.557 18.097 26.777 1.00 94.69 483 TRP A CA 1
ATOM 3413 C C . TRP A 1 483 ? 5.600 19.364 27.620 1.00 94.69 483 TRP A C 1
ATOM 3415 O O . TRP A 1 483 ? 5.300 19.334 28.815 1.00 94.69 483 TRP A O 1
ATOM 3425 N N . LYS A 1 484 ? 5.986 20.481 27.003 1.00 94.88 484 LYS A N 1
ATOM 3426 C CA . LYS A 1 484 ? 6.095 21.785 27.655 1.00 94.88 484 LYS A CA 1
ATOM 3427 C C . LYS A 1 484 ? 5.789 22.924 26.687 1.00 94.88 484 LYS A C 1
ATOM 3429 O O . LYS A 1 484 ? 6.299 22.939 25.568 1.00 94.88 484 LYS A O 1
ATOM 3434 N N . LEU A 1 485 ? 5.006 23.891 27.152 1.00 92.31 485 LEU A N 1
ATOM 3435 C CA . LEU A 1 485 ? 4.735 25.150 26.467 1.00 92.31 485 LEU A CA 1
ATOM 3436 C C . LEU A 1 485 ? 5.828 26.190 26.727 1.00 92.31 485 LEU A C 1
ATOM 3438 O O . LEU A 1 485 ? 6.342 26.317 27.842 1.00 92.31 485 LEU A O 1
ATOM 3442 N N . ASP A 1 486 ? 6.154 26.965 25.698 1.00 91.38 486 ASP A N 1
ATOM 3443 C CA . ASP A 1 486 ? 7.084 28.095 25.772 1.00 91.38 486 ASP A CA 1
ATOM 3444 C C . ASP A 1 486 ? 6.477 29.353 26.423 1.00 91.38 486 ASP A C 1
ATOM 3446 O O . ASP A 1 486 ? 7.208 30.128 27.038 1.00 91.38 486 ASP A O 1
ATOM 3450 N N . THR A 1 487 ? 5.154 29.531 26.346 1.00 87.00 487 THR A N 1
ATOM 3451 C CA . THR A 1 487 ? 4.424 30.724 26.815 1.00 87.00 487 THR A CA 1
ATOM 3452 C C . THR A 1 487 ? 4.502 30.966 28.321 1.00 87.00 487 THR A C 1
ATOM 3454 O O . THR A 1 487 ? 4.671 32.104 28.753 1.00 87.00 487 THR A O 1
ATOM 3457 N N . ASP A 1 488 ? 4.343 29.915 29.127 1.00 87.94 488 ASP A N 1
ATOM 3458 C CA . ASP A 1 488 ? 4.331 29.990 30.599 1.00 87.94 488 ASP A CA 1
ATOM 3459 C C . ASP A 1 488 ? 4.957 28.767 31.291 1.00 87.94 488 ASP A C 1
ATOM 3461 O O . ASP A 1 488 ? 4.965 28.675 32.518 1.00 87.94 488 ASP A O 1
ATOM 3465 N N . GLY A 1 489 ? 5.521 27.831 30.524 1.00 88.75 489 GLY A N 1
ATOM 3466 C CA . GLY A 1 489 ? 6.159 26.636 31.062 1.00 88.75 489 GLY A CA 1
ATOM 3467 C C . GLY A 1 489 ? 5.205 25.525 31.503 1.00 88.75 489 GLY A C 1
ATOM 3468 O O . GLY A 1 489 ? 5.710 24.528 32.021 1.00 88.75 489 GLY A O 1
ATOM 3469 N N . THR A 1 490 ? 3.888 25.660 31.281 1.00 90.38 490 THR A N 1
ATOM 3470 C CA . THR A 1 490 ? 2.899 24.588 31.496 1.00 90.38 490 THR A CA 1
ATOM 3471 C C . THR A 1 490 ? 3.355 23.308 30.802 1.00 90.38 490 THR A C 1
ATOM 3473 O O . THR A 1 490 ? 3.770 23.336 29.642 1.00 90.38 490 THR A O 1
ATOM 3476 N N . SER A 1 491 ? 3.299 22.186 31.512 1.00 93.88 491 SER A N 1
ATOM 3477 C CA . SER A 1 491 ? 3.846 20.914 31.052 1.00 93.88 491 SER A CA 1
ATOM 3478 C C . SER A 1 491 ? 3.025 19.720 31.526 1.00 93.88 491 SER A C 1
ATOM 3480 O O . SER A 1 491 ? 2.237 19.806 32.469 1.00 93.88 491 SER A O 1
ATOM 3482 N N . GLY A 1 492 ? 3.248 18.584 30.874 1.00 92.69 492 GLY A N 1
ATOM 3483 C CA . GLY A 1 492 ? 2.665 17.301 31.240 1.00 92.69 492 GLY A CA 1
ATOM 3484 C C . GLY A 1 492 ? 3.520 16.138 30.750 1.00 92.69 492 GLY A C 1
ATOM 3485 O O . GLY A 1 492 ? 4.579 16.325 30.150 1.00 92.69 492 GLY A O 1
ATOM 3486 N N . ALA A 1 493 ? 3.062 14.922 31.028 1.00 93.50 493 ALA A N 1
ATOM 3487 C CA . ALA A 1 493 ? 3.726 13.691 30.620 1.00 93.50 493 ALA A CA 1
ATOM 3488 C C . ALA A 1 493 ? 2.700 12.608 30.282 1.00 93.50 493 ALA A C 1
ATOM 3490 O O . ALA A 1 493 ? 1.582 12.626 30.801 1.00 93.50 493 ALA A O 1
ATOM 3491 N N . GLY A 1 494 ? 3.100 11.659 29.442 1.00 89.88 494 GLY A N 1
ATOM 3492 C CA . GLY A 1 494 ? 2.301 10.498 29.072 1.00 89.88 494 GLY A CA 1
ATOM 3493 C C . GLY A 1 494 ? 3.165 9.263 28.827 1.00 89.88 494 GLY A C 1
ATOM 3494 O O . GLY A 1 494 ? 4.374 9.351 28.608 1.00 89.88 494 GLY A O 1
ATOM 3495 N N . GLY A 1 495 ? 2.532 8.096 28.896 1.00 88.12 495 GLY A N 1
ATOM 3496 C CA . GLY A 1 495 ? 3.107 6.838 28.425 1.00 88.12 495 GLY A CA 1
ATOM 3497 C C . GLY A 1 495 ? 2.635 6.530 27.007 1.00 88.12 495 GLY A C 1
ATOM 3498 O O . GLY A 1 495 ? 1.623 7.070 26.557 1.00 88.12 495 GLY A O 1
ATOM 3499 N N . PHE A 1 496 ? 3.342 5.630 26.332 1.00 86.31 496 PHE A N 1
ATOM 3500 C CA . PHE A 1 496 ? 2.870 5.045 25.081 1.00 86.31 496 PHE A CA 1
ATOM 3501 C C . PHE A 1 496 ? 2.179 3.698 25.329 1.00 86.31 496 PHE A C 1
ATOM 3503 O O . PHE A 1 496 ? 2.505 2.975 26.272 1.00 86.31 496 PHE A O 1
ATOM 3510 N N . GLN A 1 497 ? 1.256 3.342 24.443 1.00 80.19 497 GLN A N 1
ATOM 3511 C CA . GLN A 1 497 ? 0.682 2.008 24.305 1.00 80.19 497 GLN A CA 1
ATOM 3512 C C . GLN A 1 497 ? 1.092 1.444 22.941 1.00 80.19 497 GLN A C 1
ATOM 3514 O O . GLN A 1 497 ? 1.134 2.175 21.954 1.00 80.19 497 GLN A O 1
ATOM 3519 N N . LEU A 1 498 ? 1.415 0.152 22.886 1.00 68.81 498 LEU A N 1
ATOM 3520 C CA . LEU A 1 498 ? 1.763 -0.525 21.640 1.00 68.81 498 LEU A CA 1
ATOM 3521 C C . LEU A 1 498 ? 0.483 -0.989 20.932 1.00 68.81 498 LEU A C 1
ATOM 3523 O O . LEU A 1 498 ? -0.237 -1.838 21.459 1.00 68.81 498 LEU A O 1
ATOM 3527 N N . GLY A 1 499 ? 0.220 -0.452 19.742 1.00 52.94 499 GLY A N 1
ATOM 3528 C CA . GLY A 1 499 ? -0.891 -0.842 18.872 1.00 52.94 499 GLY A CA 1
ATOM 3529 C C . GLY A 1 499 ? -0.426 -0.894 17.421 1.00 52.94 499 GLY A C 1
ATOM 3530 O O . GLY A 1 499 ? 0.312 -0.019 16.982 1.00 52.94 499 GLY A O 1
ATOM 3531 N N . ASP A 1 500 ? -0.798 -1.944 16.688 1.00 51.47 500 ASP A N 1
ATOM 3532 C CA . ASP A 1 500 ? -0.477 -2.118 15.260 1.00 51.47 500 ASP A CA 1
ATOM 3533 C C . ASP A 1 500 ? 1.028 -1.960 14.914 1.00 51.47 500 ASP A C 1
ATOM 3535 O O . ASP A 1 500 ? 1.405 -1.528 13.829 1.00 51.47 500 ASP A O 1
ATOM 3539 N N . GLY A 1 501 ? 1.908 -2.321 15.859 1.00 58.47 501 GLY A N 1
ATOM 3540 C CA . GLY A 1 501 ? 3.369 -2.213 15.732 1.00 58.47 501 GLY A CA 1
ATOM 3541 C C . GLY A 1 501 ? 3.949 -0.821 16.017 1.00 58.47 501 GLY A C 1
ATOM 3542 O O . GLY A 1 501 ? 5.169 -0.673 16.047 1.00 58.47 501 GLY A O 1
ATOM 3543 N N . ILE A 1 502 ? 3.104 0.178 16.277 1.00 68.50 502 ILE A N 1
ATOM 3544 C CA . ILE A 1 502 ? 3.489 1.557 16.579 1.00 68.50 502 ILE A CA 1
ATOM 3545 C C . ILE A 1 502 ? 3.255 1.823 18.070 1.00 68.50 502 ILE A C 1
ATOM 3547 O O . ILE A 1 502 ? 2.229 1.453 18.644 1.00 68.50 502 ILE A O 1
ATOM 3551 N N . TRP A 1 503 ? 4.203 2.493 18.720 1.00 76.38 503 TRP A N 1
ATOM 3552 C CA . TRP A 1 503 ? 3.969 3.038 20.053 1.00 76.38 503 TRP A CA 1
ATOM 3553 C C . TRP A 1 503 ? 3.229 4.363 19.903 1.00 76.38 503 TRP A C 1
ATOM 3555 O O . TRP A 1 503 ? 3.791 5.312 19.358 1.00 76.38 503 TRP A O 1
ATOM 3565 N N . ALA A 1 504 ? 1.991 4.433 20.393 1.00 82.94 504 ALA A N 1
ATOM 3566 C CA . ALA A 1 504 ? 1.142 5.621 20.344 1.00 82.94 504 ALA A CA 1
ATOM 3567 C C . ALA A 1 504 ? 0.824 6.143 21.754 1.00 82.94 504 ALA A C 1
ATOM 3569 O O . ALA A 1 504 ? 0.508 5.378 22.666 1.00 82.94 504 ALA A O 1
ATOM 3570 N N . GLY A 1 505 ? 0.898 7.454 21.937 1.00 86.31 505 GLY A N 1
ATOM 3571 C CA . GLY A 1 505 ? 0.456 8.171 23.129 1.00 86.31 505 GLY A CA 1
ATOM 3572 C C . GLY A 1 505 ? -0.323 9.418 22.725 1.00 86.31 505 GLY A C 1
ATOM 3573 O O . GLY A 1 505 ? -0.335 9.793 21.555 1.00 86.31 505 GLY A O 1
ATOM 3574 N N . SER A 1 506 ? -0.984 10.078 23.673 1.00 85.94 506 SER A N 1
ATOM 3575 C CA . SER A 1 506 ? -1.629 11.363 23.396 1.00 85.94 506 SER A CA 1
ATOM 3576 C C . SER A 1 506 ? -1.653 12.281 24.607 1.00 85.94 506 SER A C 1
ATOM 3578 O O . SER A 1 506 ? -1.615 11.826 25.754 1.00 85.94 506 SER A O 1
ATOM 3580 N N . PHE A 1 507 ? -1.705 13.588 24.356 1.00 87.12 507 PHE A N 1
ATOM 3581 C CA . PHE A 1 507 ? -1.859 14.591 25.405 1.00 87.12 507 PHE A CA 1
ATOM 3582 C C . PHE A 1 507 ? -2.854 15.683 25.024 1.00 87.12 507 PHE A C 1
ATOM 3584 O O . PHE A 1 507 ? -3.133 15.932 23.857 1.00 87.12 507 PHE A O 1
ATOM 3591 N N . LEU A 1 508 ? -3.387 16.332 26.056 1.00 86.31 508 LEU A N 1
ATOM 3592 C CA . LEU A 1 508 ? -4.324 17.445 25.969 1.00 86.31 508 LEU A CA 1
ATOM 3593 C C . LEU A 1 508 ? -3.623 18.687 26.518 1.00 86.31 508 LEU A C 1
ATOM 3595 O O . LEU A 1 508 ? -3.033 18.618 27.600 1.00 86.31 508 LEU A O 1
ATOM 3599 N N . VAL A 1 509 ? -3.734 19.821 25.830 1.00 87.00 509 VAL A N 1
ATOM 3600 C CA . VAL A 1 509 ? -3.316 21.114 26.384 1.00 87.00 509 VAL A CA 1
ATOM 3601 C C . VAL A 1 509 ? -4.550 21.806 26.973 1.00 87.00 509 VAL A C 1
ATOM 3603 O O . VAL A 1 509 ? -5.466 22.146 26.221 1.00 87.00 509 VAL A O 1
ATOM 3606 N N . PRO A 1 510 ? -4.642 21.994 28.303 1.00 86.19 510 PRO A N 1
ATOM 3607 C CA . PRO A 1 510 ? -5.768 22.700 28.905 1.00 86.19 510 PRO A CA 1
ATOM 3608 C C . PRO A 1 510 ? -5.723 24.183 28.530 1.00 86.19 510 PRO A C 1
ATOM 3610 O O . PRO A 1 510 ? -4.654 24.787 28.534 1.00 86.19 510 PRO A O 1
ATOM 3613 N N . TYR A 1 511 ? -6.881 24.784 28.256 1.00 85.50 511 TYR A N 1
ATOM 3614 C CA . TYR A 1 511 ? -6.967 26.224 28.022 1.00 85.50 511 TYR A CA 1
ATOM 3615 C C . TYR A 1 511 ? -6.472 27.032 29.231 1.00 85.50 511 TYR A C 1
ATOM 3617 O O . TYR A 1 511 ? -6.951 26.844 30.355 1.00 85.50 511 TYR A O 1
ATOM 3625 N N . ALA A 1 512 ? -5.614 28.018 28.972 1.00 84.12 512 ALA A N 1
ATOM 3626 C CA . ALA A 1 512 ? -5.290 29.085 29.911 1.00 84.12 512 ALA A CA 1
ATOM 3627 C C . ALA A 1 512 ? -5.339 30.458 29.224 1.00 84.12 512 ALA A C 1
ATOM 3629 O O . ALA A 1 512 ? -5.080 30.596 28.030 1.00 84.12 512 ALA A O 1
ATOM 3630 N N . ALA A 1 513 ? -5.617 31.516 29.993 1.00 81.38 513 ALA A N 1
ATOM 3631 C CA . ALA A 1 513 ? -5.649 32.884 29.462 1.00 81.38 513 ALA A CA 1
ATOM 3632 C C . ALA A 1 513 ? -4.292 33.328 28.863 1.00 81.38 513 ALA A C 1
ATOM 3634 O O . ALA A 1 513 ? -4.257 34.117 27.915 1.00 81.38 513 ALA A O 1
ATOM 3635 N N . SER A 1 514 ? -3.187 32.775 29.376 1.00 81.38 514 SER A N 1
ATOM 3636 C CA . SER A 1 514 ? -1.819 32.918 28.859 1.00 81.38 514 SER A CA 1
ATOM 3637 C C . SER A 1 514 ? -1.618 32.315 27.462 1.00 81.38 514 SER A C 1
ATOM 3639 O O . SER A 1 514 ? -0.712 32.742 26.752 1.00 81.38 514 SER A O 1
ATOM 3641 N N . HIS A 1 515 ? -2.463 31.370 27.040 1.00 82.25 515 HIS A N 1
ATOM 3642 C CA . HIS A 1 515 ? -2.355 30.630 25.773 1.00 82.25 515 HIS A CA 1
ATOM 3643 C C . HIS A 1 515 ? -3.282 31.172 24.673 1.00 82.25 515 HIS A C 1
ATOM 3645 O O . HIS A 1 515 ? -3.355 30.615 23.581 1.00 82.25 515 HIS A O 1
ATOM 3651 N N . THR A 1 516 ? -3.996 32.274 24.917 1.00 82.69 516 THR A N 1
ATOM 3652 C CA . THR A 1 516 ? -4.992 32.843 23.978 1.00 82.69 516 THR A CA 1
ATOM 3653 C C . THR A 1 516 ? -4.427 33.255 22.611 1.00 82.69 516 THR A C 1
ATOM 3655 O O . THR A 1 516 ? -5.185 33.414 21.658 1.00 82.69 516 THR A O 1
ATOM 3658 N N . LYS A 1 517 ? -3.101 33.403 22.489 1.00 85.25 517 LYS A N 1
ATOM 3659 C CA . LYS A 1 517 ? -2.384 33.699 21.234 1.00 85.25 517 LYS A CA 1
ATOM 3660 C C . LYS A 1 517 ? -1.733 32.471 20.578 1.00 85.25 517 LYS A C 1
ATOM 3662 O O . LYS A 1 517 ? -1.024 32.639 19.591 1.00 85.25 517 LYS A O 1
ATOM 3667 N N . GLY A 1 518 ? -1.946 31.275 21.124 1.00 87.44 518 GLY A N 1
ATOM 3668 C CA . GLY A 1 518 ? -1.183 30.083 20.766 1.00 87.44 518 GLY A CA 1
ATOM 3669 C C . GLY A 1 518 ? 0.206 30.089 21.409 1.00 87.44 518 GLY A C 1
ATOM 3670 O O . GLY A 1 518 ? 0.440 30.805 22.385 1.00 87.44 518 GLY A O 1
ATOM 3671 N N . GLY A 1 519 ? 1.123 29.292 20.865 1.00 89.81 519 GLY A N 1
ATOM 3672 C CA . GLY A 1 519 ? 2.490 29.121 21.372 1.00 89.81 519 GLY A CA 1
ATOM 3673 C C . GLY A 1 519 ? 3.210 27.954 20.695 1.00 89.81 519 GLY A C 1
ATOM 3674 O O . GLY A 1 519 ? 2.719 27.419 19.701 1.00 89.81 519 GLY A O 1
ATOM 3675 N N . THR A 1 520 ? 4.343 27.522 21.248 1.00 92.06 520 THR A N 1
ATOM 3676 C CA . THR A 1 520 ? 5.055 26.309 20.817 1.00 92.06 520 THR A CA 1
ATOM 3677 C C . THR A 1 520 ? 4.957 25.232 21.890 1.00 92.06 520 THR A C 1
ATOM 3679 O O . THR A 1 520 ? 5.437 25.416 23.012 1.00 92.06 520 THR A O 1
ATOM 3682 N N . VAL A 1 521 ? 4.423 24.063 21.535 1.00 92.38 521 VAL A N 1
ATOM 3683 C CA . VAL A 1 521 ? 4.579 22.851 22.343 1.00 92.38 521 VAL A CA 1
ATOM 3684 C C . VAL A 1 521 ? 5.899 22.192 21.954 1.00 92.38 521 VAL A C 1
ATOM 3686 O O . VAL A 1 521 ? 6.103 21.823 20.799 1.00 92.38 521 VAL A O 1
ATOM 3689 N N . THR A 1 522 ? 6.804 22.025 22.915 1.00 94.94 522 THR A N 1
ATOM 3690 C CA . THR A 1 522 ? 7.977 21.151 22.776 1.00 94.94 522 THR A CA 1
ATOM 3691 C C . THR A 1 522 ? 7.650 19.802 23.404 1.00 94.94 522 THR A C 1
ATOM 3693 O O . THR A 1 522 ? 7.266 19.764 24.570 1.00 94.94 522 THR A O 1
ATOM 3696 N N . VAL A 1 523 ? 7.799 18.712 22.651 1.00 94.06 523 VAL A N 1
ATOM 3697 C CA . VAL A 1 523 ? 7.531 17.335 23.093 1.00 94.06 523 VAL A CA 1
ATOM 3698 C C . VAL A 1 523 ? 8.852 16.569 23.127 1.00 94.06 523 VAL A C 1
ATOM 3700 O O . VAL A 1 523 ? 9.530 16.467 22.112 1.00 94.06 523 VAL A O 1
ATOM 3703 N N . ASP A 1 524 ? 9.225 16.055 24.292 1.00 94.50 524 ASP A N 1
ATOM 3704 C CA . ASP A 1 524 ? 10.410 15.227 24.529 1.00 94.50 524 ASP A CA 1
ATOM 3705 C C . ASP A 1 524 ? 9.978 13.760 24.635 1.00 94.50 524 ASP A C 1
ATOM 3707 O O . ASP A 1 524 ? 9.359 13.360 25.624 1.00 94.50 524 ASP A O 1
ATOM 3711 N N . ILE A 1 525 ? 10.247 12.980 23.589 1.00 93.88 525 ILE A N 1
ATOM 3712 C CA . ILE A 1 525 ? 9.895 11.562 23.469 1.00 93.88 525 ILE A CA 1
ATOM 3713 C C . ILE A 1 525 ? 11.101 10.727 23.866 1.00 93.88 525 ILE A C 1
ATOM 3715 O O . ILE A 1 525 ? 12.166 10.887 23.277 1.00 93.88 525 ILE A O 1
ATOM 3719 N N . PHE A 1 526 ? 10.933 9.792 24.797 1.00 93.38 526 PHE A N 1
ATOM 3720 C CA . PHE A 1 526 ? 12.039 9.007 25.322 1.00 93.38 526 PHE A CA 1
ATOM 3721 C C . PHE A 1 526 ? 11.767 7.506 25.408 1.00 93.38 526 PHE A C 1
ATOM 3723 O O . PHE A 1 526 ? 10.641 7.043 25.605 1.00 93.38 526 PHE A O 1
ATOM 3730 N N . VAL A 1 527 ? 12.855 6.746 25.301 1.00 92.25 527 VAL A N 1
ATOM 3731 C CA . VAL A 1 527 ? 12.914 5.304 25.544 1.00 92.25 527 VAL A CA 1
ATOM 3732 C C . VAL A 1 527 ? 14.015 5.013 26.560 1.00 92.25 527 VAL A C 1
ATOM 3734 O O . VAL A 1 527 ? 15.098 5.597 26.483 1.00 92.25 527 VAL A O 1
ATOM 3737 N N . THR A 1 528 ? 13.736 4.117 27.506 1.00 92.31 528 THR A N 1
ATOM 3738 C CA . THR A 1 528 ? 14.680 3.691 28.548 1.00 92.31 528 THR A CA 1
ATOM 3739 C C . THR A 1 528 ? 14.753 2.168 28.613 1.00 92.31 528 THR A C 1
ATOM 3741 O O . THR A 1 528 ? 13.711 1.509 28.661 1.00 92.31 528 THR A O 1
ATOM 3744 N N . ASP A 1 529 ? 15.965 1.619 28.645 1.00 91.25 529 ASP A N 1
ATOM 3745 C CA . ASP A 1 529 ? 16.229 0.179 28.771 1.00 91.25 529 ASP A CA 1
ATOM 3746 C C . ASP A 1 529 ? 16.245 -0.304 30.250 1.00 91.25 529 ASP A C 1
ATOM 3748 O O . ASP A 1 529 ? 16.155 0.508 31.182 1.00 91.25 529 ASP A O 1
ATOM 3752 N N . PRO A 1 530 ? 16.346 -1.622 30.519 1.00 89.38 530 PRO A N 1
ATOM 3753 C CA . PRO A 1 530 ? 16.490 -2.165 31.875 1.00 89.38 530 PRO A CA 1
ATOM 3754 C C . PRO A 1 530 ? 17.788 -1.788 32.599 1.00 89.38 530 PRO A C 1
ATOM 3756 O O . PRO A 1 530 ? 17.814 -1.815 33.832 1.00 89.38 530 PRO A O 1
ATOM 3759 N N . ALA A 1 531 ? 18.855 -1.444 31.872 1.00 87.19 531 ALA A N 1
ATOM 3760 C CA . ALA A 1 531 ? 20.109 -0.950 32.441 1.00 87.19 531 ALA A CA 1
ATOM 3761 C C . ALA A 1 531 ? 20.024 0.533 32.865 1.00 87.19 531 ALA A C 1
ATOM 3763 O O . ALA A 1 531 ? 20.909 1.030 33.565 1.00 87.19 531 ALA A O 1
ATOM 3764 N N . GLY A 1 532 ? 18.946 1.226 32.490 1.00 88.38 532 GLY A N 1
ATOM 3765 C CA . GLY A 1 532 ? 18.700 2.633 32.771 1.00 88.38 532 GLY A CA 1
ATOM 3766 C C . GLY A 1 532 ? 19.310 3.593 31.749 1.00 88.38 532 GLY A C 1
ATOM 3767 O O . GLY A 1 532 ? 19.287 4.801 31.997 1.00 88.38 532 GLY A O 1
ATOM 3768 N N . ASN A 1 533 ? 19.838 3.116 30.612 1.00 89.06 533 ASN A N 1
ATOM 3769 C CA . ASN A 1 533 ? 20.224 4.032 29.544 1.00 89.06 533 ASN A CA 1
ATOM 3770 C C . ASN A 1 533 ? 18.960 4.584 28.876 1.00 89.06 533 ASN A C 1
ATOM 3772 O O . ASN A 1 533 ? 17.997 3.861 28.621 1.00 89.06 533 ASN A O 1
ATOM 3776 N N . ARG A 1 534 ? 18.974 5.886 28.586 1.00 90.12 534 ARG A N 1
ATOM 3777 C CA . ARG A 1 534 ? 17.852 6.621 27.999 1.00 90.12 534 ARG A CA 1
ATOM 3778 C C . ARG A 1 534 ? 18.276 7.304 26.700 1.00 90.12 534 ARG A C 1
ATOM 3780 O O . ARG A 1 534 ? 19.406 7.794 26.594 1.00 90.12 534 ARG A O 1
ATOM 3787 N N . ARG A 1 535 ? 17.362 7.354 25.730 1.00 90.31 535 ARG A N 1
ATOM 3788 C CA . ARG A 1 535 ? 17.430 8.248 24.565 1.00 90.31 535 ARG A CA 1
ATOM 3789 C C . ARG A 1 535 ? 16.170 9.067 24.421 1.00 90.31 535 ARG A C 1
ATOM 3791 O O . ARG A 1 535 ? 15.099 8.625 24.818 1.00 90.31 535 ARG A O 1
ATOM 3798 N N . ASP A 1 536 ? 16.355 10.217 23.789 1.00 91.75 536 ASP A N 1
ATOM 3799 C CA . ASP A 1 536 ? 15.422 11.329 23.722 1.00 91.75 536 ASP A CA 1
ATOM 3800 C C . ASP A 1 536 ? 15.349 11.854 22.284 1.00 91.75 536 ASP A C 1
ATOM 3802 O O . ASP A 1 536 ? 16.376 11.978 21.608 1.00 91.75 536 ASP A O 1
ATOM 3806 N N . VAL A 1 537 ? 14.146 12.188 21.824 1.00 90.94 537 VAL A N 1
ATOM 3807 C CA . VAL A 1 537 ? 13.875 12.882 20.563 1.00 90.94 537 VAL A CA 1
ATOM 3808 C C . VAL A 1 537 ? 12.937 14.043 20.856 1.00 90.94 537 VAL A C 1
ATOM 3810 O O . VAL A 1 537 ? 11.814 13.854 21.319 1.00 90.94 537 VAL A O 1
ATOM 3813 N N . ILE A 1 538 ? 13.404 15.256 20.561 1.00 92.25 538 ILE A N 1
ATOM 3814 C CA . ILE A 1 538 ? 12.655 16.486 20.808 1.00 92.25 538 ILE A CA 1
ATOM 3815 C C . ILE A 1 538 ? 11.945 16.911 19.523 1.00 92.25 538 ILE A C 1
ATOM 3817 O O . ILE A 1 538 ? 12.588 17.291 18.544 1.00 92.25 538 ILE A O 1
ATOM 3821 N N . LEU A 1 539 ? 10.616 16.897 19.556 1.00 90.75 539 LEU A N 1
ATOM 3822 C CA . LEU A 1 539 ? 9.736 17.418 18.515 1.00 90.75 539 LEU A CA 1
ATOM 3823 C C . LEU A 1 539 ? 9.123 18.755 18.950 1.00 90.75 539 LEU A C 1
ATOM 3825 O O . LEU A 1 539 ? 9.097 19.102 20.134 1.00 90.75 539 LEU A O 1
ATOM 3829 N N . LYS A 1 540 ? 8.629 19.529 17.982 1.00 91.94 540 LYS A N 1
ATOM 3830 C CA . LYS A 1 540 ? 7.927 20.794 18.223 1.00 91.94 540 LYS A CA 1
ATOM 3831 C C . LYS A 1 540 ? 6.705 20.899 17.324 1.00 91.94 540 LYS A C 1
ATOM 3833 O O . LYS A 1 540 ? 6.784 20.549 16.151 1.00 91.94 540 LYS A O 1
ATOM 3838 N N . THR A 1 541 ? 5.616 21.422 17.871 1.00 89.56 541 THR A N 1
ATOM 3839 C CA . THR A 1 541 ? 4.370 21.717 17.152 1.00 89.56 541 THR A CA 1
ATOM 3840 C C . THR A 1 541 ? 3.785 23.036 17.660 1.00 89.56 541 THR A C 1
ATOM 3842 O O . THR A 1 541 ? 4.167 23.518 18.734 1.00 89.56 541 THR A O 1
ATOM 3845 N N . ALA A 1 542 ? 2.907 23.665 16.883 1.00 89.56 542 ALA A N 1
ATOM 3846 C CA . ALA A 1 542 ? 2.243 24.895 17.295 1.00 89.56 542 ALA A CA 1
ATOM 3847 C C . ALA A 1 542 ? 1.045 24.582 18.205 1.00 89.56 542 ALA A C 1
ATOM 3849 O O . ALA A 1 542 ? 0.360 23.581 18.019 1.00 89.56 542 ALA A O 1
ATOM 3850 N N . LEU A 1 543 ? 0.761 25.455 19.168 1.00 88.81 543 LEU A N 1
ATOM 3851 C CA . LEU A 1 543 ? -0.517 25.491 19.874 1.00 88.81 543 LEU A CA 1
ATOM 3852 C C . LEU A 1 543 ? -1.438 26.488 19.164 1.00 88.81 543 LEU A C 1
ATOM 3854 O O . LEU A 1 543 ? -1.024 27.626 18.932 1.00 88.81 543 LEU A O 1
ATOM 3858 N N . ASP A 1 544 ? -2.673 26.094 18.853 1.00 86.69 544 ASP A N 1
ATOM 3859 C CA . ASP A 1 544 ? -3.655 26.990 18.237 1.00 86.69 544 ASP A CA 1
ATOM 3860 C C . ASP A 1 544 ? -4.047 28.131 19.183 1.00 86.69 544 ASP A C 1
ATOM 3862 O O . ASP A 1 544 ? -4.098 27.979 20.409 1.00 86.69 544 ASP A O 1
ATOM 3866 N N . ALA A 1 545 ? -4.337 29.292 18.604 1.00 84.44 545 ALA A N 1
ATOM 3867 C CA . ALA A 1 545 ? -4.807 30.452 19.337 1.00 84.44 545 ALA A CA 1
ATOM 3868 C C . ALA A 1 545 ? -6.265 30.243 19.750 1.00 84.44 545 ALA A C 1
ATOM 3870 O O . ALA A 1 545 ? -7.150 30.161 18.906 1.00 84.44 545 ALA A O 1
ATOM 3871 N N . CYS A 1 546 ? -6.528 30.180 21.055 1.00 83.00 546 CYS A N 1
ATOM 3872 C CA . CYS A 1 546 ? -7.868 29.927 21.567 1.00 83.00 546 CYS A CA 1
ATOM 3873 C C . CYS A 1 546 ? -8.525 31.200 22.104 1.00 83.00 546 CYS A C 1
ATOM 3875 O O . CYS A 1 546 ? -8.153 31.698 23.168 1.00 83.00 546 CYS A O 1
ATOM 3877 N N . VAL A 1 547 ? -9.556 31.698 21.416 1.00 82.19 547 VAL A N 1
ATOM 3878 C CA . VAL A 1 547 ? -10.448 32.731 21.961 1.00 82.19 547 VAL A CA 1
ATOM 3879 C C . VAL A 1 547 ? -11.747 32.076 22.404 1.00 82.19 547 VAL A C 1
ATOM 3881 O O . VAL A 1 547 ? -12.514 31.578 21.582 1.00 82.19 547 VAL A O 1
ATOM 3884 N N . ILE A 1 548 ? -12.021 32.088 23.706 1.00 80.00 548 ILE A N 1
ATOM 3885 C CA . ILE A 1 548 ? -13.283 31.571 24.234 1.00 80.00 548 ILE A CA 1
ATOM 3886 C C . ILE A 1 548 ? -14.418 32.578 24.025 1.00 80.00 548 ILE A C 1
ATOM 3888 O O . ILE A 1 548 ? -14.272 33.770 24.303 1.00 80.00 548 ILE A O 1
ATOM 3892 N N . ARG A 1 549 ? -15.582 32.069 23.611 1.00 71.69 549 ARG A N 1
ATOM 3893 C CA . ARG A 1 549 ? -16.880 32.742 23.772 1.00 71.69 549 ARG A CA 1
ATOM 3894 C C . ARG A 1 549 ? -17.846 31.813 24.514 1.00 71.69 549 ARG A C 1
ATOM 3896 O O . ARG A 1 549 ? -17.741 30.590 24.383 1.00 71.69 549 ARG A O 1
ATOM 3903 N N . GLY A 1 550 ? -18.718 32.415 25.322 1.00 61.06 550 GLY A N 1
ATOM 3904 C CA . GLY A 1 550 ? -19.841 31.753 25.999 1.00 61.06 550 GLY A CA 1
ATOM 3905 C C . GLY A 1 550 ? -21.156 31.983 25.271 1.00 61.06 550 GLY A C 1
ATOM 3906 O O . GLY A 1 550 ? -21.177 32.881 24.397 1.00 61.06 550 GLY A O 1
#

Foldseek 3Di:
DDPDDFFQQAFFLVVLVLLVVLLVLAPVNVPADPQLSLVQRRPKDKDKDAAFDWDWAADLQKKKAWQAAWFAAPVRDIDGHNDMGDSNNDPPSGIRGGTRHTTMMIIRPNNNVSCVVPDDDDDDDDDDDDDDDDDDDDDDPDDDDDPDDDDDDDDPPDPCVVVVVVVVVVVVVVVVVVVVVCVVVVVRLPGDGRPPDQDFQWWKKAWQADWKWKQDPNRTDIDHHGDIDTDGAFIKIAAAQGTKMWTAWHQGKIKIAAHGWIKHWHGWGWDDFLTATETEMETPADKMKTWQAGSDPSYWGYFYWYHALNKIKTFDTTWTWMDGRQDIATQDHWMDINNHTDDHPHDWDDNPDDCPSIDHDPDPPPDDDDDPDDDDDDDDDDDDDDDDDDDDDDDDDDDDDDDDDDDDDDDDDDDDDDDDDDFDFKFQDDKDKPDQEAEADEPPPKAWDWPDHSVPDQKIKIKRQDIDGPRDDPVQKFKKKKKFWPQPGDIDIWGFDQDPSMTMDIDGHHDDPSCQQKTKMWMWIKMAGPVGRMDIDIDIHIYTRTDIDD

pLDDT: mean 72.08, std 21.2, range [22.73, 97.75]

Radius of gyration: 32.82 Å; chains: 1; bounding box: 83×100×86 Å

Sequence (550 aa):
MAAAVGPVPGPPPAERAELELLFDRSTALAHLSTEDRLGLMAAARPVTLPPGAQLTLIGAQDAVVLTSGVLVRPDGKELRAGALVGPFGVPPAGPVGIARTPVRAWVLPAFGGVTTLLRTATPAPVAMGPGVAPAFGVHPPAGYPPLAAPPGAPPSDVDGDRDRRFERKLWWLLLLLLLFALLLTGSNLLPGPAWGEMPDDRALLHVEQGTVTVTVNGVPRALGRGDDYYAGRTDEVSVGDRSLARLTFRGGGYTVLCGGSRVGIGALSSVGRPIEPSGALDLLDGRLLADTTGTSRAFRALNLSLSAGGGHVANAGAARFAAAGRDVTVAAGTVTVDGAGVAPVGGALACGNGQLGAIPVPGTSDSPSPDDSTSTSPDPSDSPSPSASPSAATSSPAGAPTKSPTKAPTGPPPTTAGPPPKNQPPAIVGAHLLETLVAQLPPKGLTCFGQKQPSEQIAEGVYVSNFTDPDDPIGNLKFGFTWKLDTDGTSGAGGFQLGDGIWAGSFLVPYAASHTKGGTVTVDIFVTDPAGNRRDVILKTALDACVIRG